Protein AF-A0A1G5QVT4-F1 (afdb_monomer)

Foldseek 3Di:
DDPPPQLCNVQVVLLPLVLVVLLLVLQVWDWPDDDVQFTKTWHDDDPPDDIQIATRGDDPVDPCNSVSSSSRLVSVCVVVVHDSVRSSVSSLQQQWKKKKKFFDFDDPPQDDDPVLVVLLVVLVLLLLLLLLQCLVPLPDLPDDDGDPSSVCQSVPFWDWDDQDPPTRMIMITGGLPDPPPVVPPPPDPPDDDDDDDDPPPPPRRSSLSSVQLSQQLLVLLLLCLPPPDPSHDDLVVSSVSNNALSNLVSLLSSLPDPRTFKMKIAIDDRPVGPDDPPGDRIDIDGSVSSPSSVVVNVVNVVVSFQDFDKWKF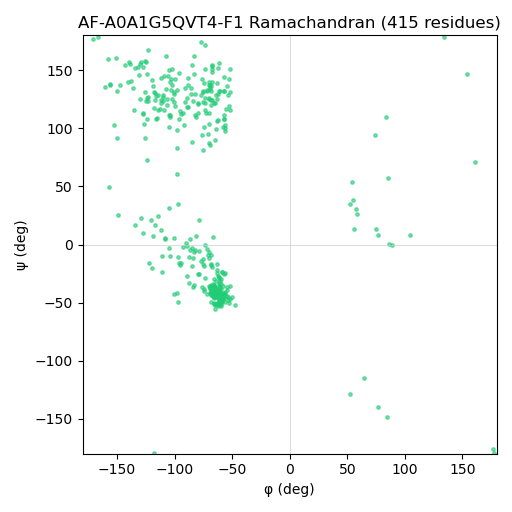AFDDKAFDPDDPPFRQWTWTWGFTDDPNDTFTEIETDGDVLSVLNVVCNVVVHMWIKIARFDCDPPHTYGDDPIGTDCVVVVVVVVVVPDDDDDPPPVVPPPPD

Solvent-accessible surface area (backbone atoms only — not comparable to full-atom values): 23792 Å² total; per-residue (Å²): 133,84,79,75,80,52,72,55,76,82,40,41,82,59,68,25,54,66,47,47,54,51,33,40,51,72,72,55,29,44,77,77,50,76,52,96,54,27,38,36,37,30,47,57,88,49,101,88,49,84,67,51,73,41,56,42,40,70,44,78,85,44,95,56,30,68,63,39,40,43,53,25,53,51,56,51,22,62,74,71,72,37,57,69,72,58,40,52,53,54,41,50,44,41,47,11,37,34,42,37,44,32,60,41,53,92,51,95,83,72,62,75,60,68,69,56,55,51,48,40,53,52,21,52,52,39,30,55,53,36,16,31,44,35,57,76,35,72,87,58,85,86,67,84,84,74,62,66,70,46,56,48,41,59,71,72,35,49,43,78,53,75,67,53,88,91,51,61,32,48,33,36,36,32,39,42,87,52,79,83,63,70,78,73,76,73,77,78,73,88,73,84,89,75,98,66,90,73,77,76,70,78,80,71,34,67,44,54,46,21,53,49,29,37,36,32,10,53,50,29,50,51,31,45,58,37,86,84,50,99,67,56,39,57,68,69,64,20,39,78,38,42,38,42,54,57,33,40,47,19,49,27,62,46,44,65,44,89,65,52,48,34,42,39,40,35,50,48,75,24,80,76,47,85,75,75,81,97,54,63,51,63,45,78,43,44,40,70,51,28,59,49,30,54,59,55,32,54,55,44,47,62,70,69,43,60,55,76,42,76,49,64,22,40,48,76,48,77,45,72,61,86,89,48,99,83,52,94,40,39,30,36,39,30,28,46,25,74,56,94,94,37,82,40,66,33,37,34,68,33,50,50,73,58,34,54,51,47,52,52,24,37,77,69,70,34,74,44,37,37,32,15,25,57,41,75,58,89,94,39,36,30,45,39,87,76,65,46,71,56,54,66,65,58,54,49,52,57,56,64,72,69,69,84,91,90,72,85,66,70,73,75,64,72,79,80,122

Mean predicted aligned error: 17.24 Å

Sequence (417 aa):
MNFETQPSDSFGAVLSPHTLSQFLAVEAWNFLGEQRGGKIWRSPAGEDRRQTTVFLPWDDTFVDFRKRLDEAINGIGEYFHLNMPDLVERVAASHADIFHVRVDQPMLDGTIPLSQATSLLRGIEKMIKAAATTAVSPEHSHRGRLPKSVTDFMSQDVRMGHTKSGSFIVTVVARLDSLDDSHAALGHTQDQVEDHVVYTEEIQPFARQVMTTLSSGLDAARRHVQSEAIDFLDLDAAVEQGVSLPLVQALHEIGSAENLRSLDLSFDWSPAAPEPLAVASRILMDKPELEALSEVSTRLERRIEPAVETIMGQVQSLERAEHSEIDENNGVAVISTEVRGSFRRVHVPLSGSDYDWAIVAHHRKLVFTVSGTLEKVGRNWTLTGDVQPDLSFLQHVMKTDTAPASLVDEVRQREIE

pLDDT: mean 78.05, std 18.1, range [28.39, 97.88]

Nearest PDB structures (foldseek):
  2hql-assembly3_F  TM=5.327E-01  e=5.337E-02  Mycoplasmoides pneumoniae
  8gw5-assembly1_A-2  TM=5.476E-01  e=7.096E-01  Staphylococcus aureus subsp. aureus ED98
  7vum-assembly1_C  TM=4.468E-01  e=4.454E-01  Pseudomonas aeruginosa PAO1
  6bhx-assembly1_B  TM=4.197E-01  e=1.464E+00  Bacillus subtilis subsp. subtilis str. 168
  5j3s-assembly1_A  TM=2.717E-01  e=4.572E+00  Homo sapiens

Radius of gyration: 31.83 Å; Cα contacts (8 Å, |Δi|>4): 639; chains: 1; bounding box: 73×56×118 Å

Structure (mmCIF, N/CA/C/O backbone):
data_AF-A0A1G5QVT4-F1
#
_entry.id   AF-A0A1G5QVT4-F1
#
loop_
_atom_site.group_PDB
_atom_site.id
_atom_site.type_symbol
_atom_site.label_atom_id
_atom_site.label_alt_id
_atom_site.label_comp_id
_atom_site.label_asym_id
_atom_site.label_entity_id
_atom_site.label_seq_id
_atom_site.pdbx_PDB_ins_code
_atom_site.Cartn_x
_atom_site.Cartn_y
_atom_site.Cartn_z
_atom_site.occupancy
_atom_site.B_iso_or_equiv
_atom_site.auth_seq_id
_atom_site.auth_comp_id
_atom_site.auth_asym_id
_atom_site.auth_atom_id
_atom_site.pdbx_PDB_model_num
ATOM 1 N N . MET A 1 1 ? -42.563 11.793 22.275 1.00 33.62 1 MET A N 1
ATOM 2 C CA . MET A 1 1 ? -41.955 10.448 22.304 1.00 33.62 1 MET A CA 1
ATOM 3 C C . MET A 1 1 ? -40.696 10.549 21.473 1.00 33.62 1 MET A C 1
ATOM 5 O O . MET A 1 1 ? -40.804 10.674 20.261 1.00 33.62 1 MET A O 1
ATOM 9 N N . ASN A 1 2 ? -39.540 10.656 22.126 1.00 30.75 2 ASN A N 1
ATOM 10 C CA . ASN A 1 2 ? -38.258 10.647 21.431 1.00 30.75 2 ASN A CA 1
ATOM 11 C C . ASN A 1 2 ? -38.030 9.210 20.966 1.00 30.75 2 ASN A C 1
ATOM 13 O O . ASN A 1 2 ? -37.916 8.318 21.801 1.00 30.75 2 ASN A O 1
ATOM 17 N N . PHE A 1 3 ? -38.044 8.982 19.656 1.00 39.41 3 PHE A N 1
ATOM 18 C CA . PHE A 1 3 ? -37.491 7.760 19.093 1.00 39.41 3 PHE A CA 1
ATOM 19 C C . PHE A 1 3 ? -35.975 7.879 19.244 1.00 39.41 3 PHE A C 1
ATOM 21 O O . PHE A 1 3 ? -35.326 8.550 18.446 1.00 39.41 3 PHE A O 1
ATOM 28 N N . GLU A 1 4 ? -35.421 7.320 20.321 1.00 45.62 4 GLU A N 1
ATOM 29 C CA . GLU A 1 4 ? -34.004 6.965 20.330 1.00 45.62 4 GLU A CA 1
ATOM 30 C C . GLU A 1 4 ? -33.791 6.020 19.147 1.00 45.62 4 GLU A C 1
ATOM 32 O O . GLU A 1 4 ? -34.351 4.926 19.103 1.00 45.62 4 GLU A O 1
ATOM 37 N N . THR A 1 5 ? -33.061 6.489 18.138 1.00 51.22 5 THR A N 1
ATOM 38 C CA . THR A 1 5 ? -32.605 5.662 17.020 1.00 51.22 5 THR A CA 1
ATOM 39 C C . THR A 1 5 ? -31.838 4.478 17.588 1.00 51.22 5 THR A C 1
ATOM 41 O O . THR A 1 5 ? -30.819 4.673 18.257 1.00 51.22 5 THR A O 1
ATOM 44 N N . GLN A 1 6 ? -32.350 3.268 17.365 1.00 62.59 6 GLN A N 1
ATOM 45 C CA . GLN A 1 6 ? -31.743 2.055 17.896 1.00 62.59 6 GLN A CA 1
ATOM 46 C C . GLN A 1 6 ? -30.382 1.787 17.221 1.00 62.59 6 GLN A C 1
A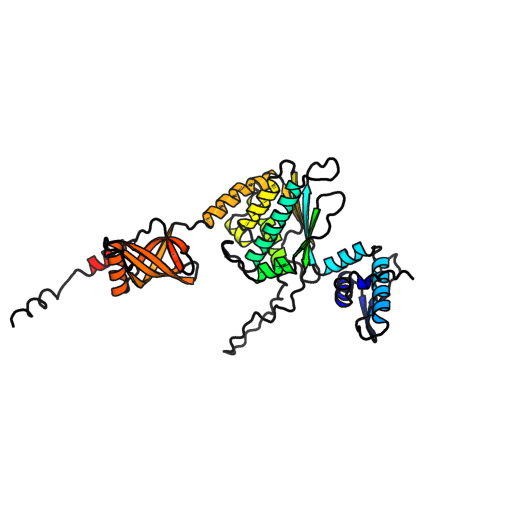TOM 48 O O . GLN A 1 6 ? -30.185 2.174 16.065 1.00 62.59 6 GLN A O 1
ATOM 53 N N . PRO A 1 7 ? -29.425 1.135 17.910 1.00 59.31 7 PRO A N 1
ATOM 54 C CA . PRO A 1 7 ? -28.061 0.966 17.404 1.00 59.31 7 PRO A CA 1
ATOM 55 C C . PRO A 1 7 ? -27.985 0.251 16.046 1.00 59.31 7 PRO A C 1
ATOM 57 O O . PRO A 1 7 ? -27.163 0.618 15.202 1.00 59.31 7 PRO A O 1
ATOM 60 N N . SER A 1 8 ? -28.870 -0.722 15.804 1.00 58.66 8 SER A N 1
ATOM 61 C CA . SER A 1 8 ? -28.951 -1.456 14.534 1.00 58.66 8 SER A CA 1
ATOM 62 C C . SER A 1 8 ? -29.416 -0.623 13.329 1.00 58.66 8 SER A C 1
ATOM 64 O O . SER A 1 8 ? -29.138 -1.008 12.191 1.00 58.66 8 SER A O 1
ATOM 66 N N . ASP A 1 9 ? -30.077 0.521 13.534 1.00 63.09 9 ASP A N 1
ATOM 67 C CA . ASP A 1 9 ? -30.520 1.395 12.438 1.00 63.09 9 ASP A CA 1
ATOM 68 C C . ASP A 1 9 ? -29.403 2.328 11.953 1.00 63.09 9 ASP A C 1
ATOM 70 O O . ASP A 1 9 ? -29.285 2.577 10.754 1.00 63.09 9 ASP A O 1
ATOM 74 N N . SER A 1 10 ? -28.536 2.790 12.856 1.00 64.88 10 SER A N 1
ATOM 75 C CA . SER A 1 10 ? -27.439 3.709 12.517 1.00 64.88 10 SER A CA 1
ATOM 76 C C . SER A 1 10 ? -26.223 3.009 11.890 1.00 64.88 10 SER A C 1
ATOM 78 O O . SER A 1 10 ? -25.482 3.637 11.138 1.00 64.88 10 SER A O 1
ATOM 80 N N . PHE A 1 11 ? -26.016 1.715 12.174 1.00 72.25 11 PHE A N 1
ATOM 81 C CA . PHE A 1 11 ? -24.823 0.954 11.757 1.00 72.25 11 PHE A CA 1
ATOM 82 C C . PHE A 1 11 ? -25.145 -0.381 11.065 1.00 72.25 11 PHE A C 1
ATOM 84 O O . PHE A 1 11 ? -24.309 -1.286 11.036 1.00 72.25 11 PHE A O 1
ATOM 91 N N . GLY A 1 12 ? -26.349 -0.519 10.501 1.00 66.94 12 GLY A N 1
ATOM 92 C CA . GLY A 1 12 ? -26.909 -1.804 10.059 1.00 66.94 12 GLY A CA 1
ATOM 93 C C . GLY A 1 12 ? -26.077 -2.608 9.050 1.00 66.94 12 GLY A C 1
ATOM 94 O O . GLY A 1 12 ? -26.202 -3.827 9.015 1.00 66.94 12 GLY A O 1
ATOM 95 N N . ALA A 1 13 ? -25.206 -1.960 8.269 1.00 67.88 13 ALA A N 1
ATOM 96 C CA . ALA A 1 13 ? -24.290 -2.655 7.361 1.00 67.88 13 ALA A CA 1
ATOM 97 C C . ALA A 1 13 ? -23.115 -3.331 8.095 1.00 67.88 13 ALA A C 1
ATOM 99 O O . ALA A 1 13 ? -22.730 -4.436 7.734 1.00 67.88 13 ALA A O 1
ATOM 100 N N . VAL A 1 14 ? -22.561 -2.692 9.135 1.00 72.88 14 VAL A N 1
ATOM 101 C CA . VAL A 1 14 ? -21.402 -3.210 9.889 1.00 72.88 14 VAL A CA 1
ATOM 102 C C . VAL A 1 14 ? -21.839 -4.198 10.969 1.00 72.88 14 VAL A C 1
ATOM 104 O O . VAL A 1 14 ? -21.170 -5.192 11.217 1.00 72.88 14 VAL A O 1
ATOM 107 N N . LEU A 1 15 ? -22.984 -3.948 11.603 1.00 85.31 15 LEU A N 1
ATOM 108 C CA . LEU A 1 15 ? -23.538 -4.803 12.657 1.00 85.31 15 LEU A CA 1
ATOM 109 C C . LEU A 1 15 ? -24.598 -5.765 12.113 1.00 85.31 15 LEU A C 1
ATOM 111 O O . LEU A 1 15 ? -25.597 -6.049 12.777 1.00 85.31 15 LEU A O 1
ATOM 115 N N . SER A 1 16 ? -24.414 -6.238 10.881 1.00 84.19 16 SER A N 1
ATOM 116 C CA . SER A 1 16 ? -25.315 -7.229 10.304 1.00 84.19 16 SER A CA 1
ATOM 117 C C . SER A 1 16 ? -25.179 -8.571 11.046 1.00 84.19 16 SER A C 1
ATOM 119 O O . SER A 1 16 ? -24.105 -8.874 11.580 1.00 84.19 16 SER A O 1
ATOM 121 N N . PRO A 1 17 ? -26.222 -9.423 11.062 1.00 83.81 17 PRO A N 1
ATOM 122 C CA . PRO A 1 17 ? -26.107 -10.778 11.598 1.00 83.81 17 PRO A CA 1
ATOM 123 C C . PRO A 1 17 ? -24.941 -11.576 11.017 1.00 83.81 17 PRO A C 1
ATOM 125 O O . PRO A 1 17 ? -24.304 -12.352 11.724 1.00 83.81 17 PRO A O 1
ATOM 128 N N . HIS A 1 18 ? -24.645 -11.378 9.733 1.00 73.00 18 HIS A N 1
ATOM 129 C CA . HIS A 1 18 ? -23.545 -12.059 9.069 1.00 73.00 18 HIS A CA 1
ATOM 130 C C . HIS A 1 18 ? -22.198 -11.638 9.663 1.00 73.00 18 HIS A C 1
ATOM 132 O O . HIS A 1 18 ? -21.477 -12.477 10.207 1.00 73.00 18 HIS A O 1
ATOM 138 N N . THR A 1 19 ? -21.932 -10.331 9.676 1.00 77.62 19 THR A N 1
ATOM 139 C CA . THR A 1 19 ? -20.682 -9.747 10.179 1.00 77.62 19 THR A CA 1
ATOM 140 C C . THR A 1 19 ? -20.470 -10.048 11.663 1.00 77.62 19 THR A C 1
ATOM 142 O O . THR A 1 19 ? -19.370 -10.404 12.078 1.00 77.62 19 THR A O 1
ATOM 145 N N . LEU A 1 20 ? -21.532 -9.981 12.474 1.00 86.31 20 LEU A N 1
ATOM 146 C CA . LEU A 1 20 ? -21.472 -10.333 13.895 1.00 86.31 20 LEU A CA 1
ATOM 147 C C . LEU A 1 20 ? -21.194 -11.825 14.109 1.00 86.31 20 LEU A C 1
ATOM 149 O O . LEU A 1 20 ? -20.414 -12.179 14.987 1.00 86.31 20 LEU A O 1
ATOM 153 N N . SER A 1 21 ? -21.794 -12.712 13.310 1.00 74.00 21 SER A N 1
ATOM 154 C CA . SER A 1 21 ? -21.550 -14.156 13.412 1.00 74.00 21 SER A CA 1
ATOM 155 C C . SER A 1 21 ? -20.091 -14.495 13.133 1.00 74.00 21 SER A C 1
ATOM 157 O O . SER A 1 21 ? -19.522 -15.347 13.811 1.00 74.00 21 SER A O 1
ATOM 159 N N . GLN A 1 22 ? -19.499 -13.853 12.132 1.00 68.31 22 GLN A N 1
ATOM 160 C CA . GLN A 1 22 ? -18.099 -14.061 11.801 1.00 68.31 22 GLN A CA 1
ATOM 161 C C . GLN A 1 22 ? -17.180 -13.428 12.858 1.00 68.31 22 GLN A C 1
ATOM 163 O O . GLN A 1 22 ? -16.253 -14.086 13.319 1.00 68.31 22 GLN A O 1
ATOM 168 N N . PHE A 1 23 ? -17.487 -12.214 13.332 1.00 81.62 23 PHE A N 1
ATOM 169 C CA . PHE A 1 23 ? -16.767 -11.568 14.436 1.00 81.62 23 PHE A CA 1
ATOM 170 C C . PHE A 1 23 ? -16.706 -12.457 15.689 1.00 81.62 23 PHE A C 1
ATOM 172 O O . PHE A 1 23 ? -15.649 -12.621 16.295 1.00 81.62 23 PHE A O 1
ATOM 179 N N . LEU A 1 24 ? -17.824 -13.082 16.066 1.00 79.56 24 LEU A N 1
ATOM 180 C CA . LEU A 1 24 ? -17.870 -13.990 17.214 1.00 79.56 24 LEU A CA 1
ATOM 181 C C . LEU A 1 24 ? -17.023 -15.250 17.000 1.00 79.56 24 LEU A C 1
ATOM 183 O O . LEU A 1 24 ? -16.352 -15.691 17.934 1.00 79.56 24 LEU A O 1
ATOM 187 N N . ALA A 1 25 ? -17.020 -15.807 15.787 1.00 65.62 25 ALA A N 1
ATOM 188 C CA . ALA A 1 25 ? -16.159 -16.937 15.447 1.00 65.62 25 ALA A CA 1
ATOM 189 C C . ALA A 1 25 ? -14.670 -16.577 15.592 1.00 65.62 25 ALA A C 1
ATOM 191 O O . ALA A 1 25 ? -13.903 -17.350 16.164 1.00 65.62 25 ALA A O 1
ATOM 192 N N . VAL A 1 26 ? -14.291 -15.380 15.134 1.00 65.88 26 VAL A N 1
ATOM 193 C CA . VAL A 1 26 ? -12.938 -14.819 15.259 1.00 65.88 26 VAL A CA 1
ATOM 194 C C . VAL A 1 26 ? -12.516 -14.655 16.720 1.00 65.88 26 VAL A C 1
ATOM 196 O O . VAL A 1 26 ? -11.416 -15.046 17.098 1.00 65.88 26 VAL A O 1
ATOM 199 N N . GLU A 1 27 ? -13.402 -14.145 17.572 1.00 77.50 27 GLU A N 1
ATOM 200 C CA . GLU A 1 27 ? -13.144 -13.948 19.006 1.00 77.50 27 GLU A CA 1
ATOM 201 C C . GLU A 1 27 ? -13.278 -15.249 19.832 1.00 77.50 27 GLU A C 1
ATOM 203 O O . GLU A 1 27 ? -13.493 -15.218 21.049 1.00 77.50 27 GLU A O 1
ATOM 208 N N . ALA A 1 28 ? -13.175 -16.408 19.172 1.00 67.62 28 ALA A N 1
ATOM 209 C CA . ALA A 1 28 ? -13.227 -17.747 19.754 1.00 67.62 28 ALA A CA 1
ATOM 210 C C . ALA A 1 28 ? -14.517 -18.067 20.535 1.00 67.62 28 ALA A C 1
ATOM 212 O O . ALA A 1 28 ? -14.520 -18.918 21.432 1.00 67.62 28 ALA A O 1
ATOM 213 N N . TRP A 1 29 ? -15.642 -17.421 20.212 1.00 81.12 29 TRP A N 1
ATOM 214 C CA . TRP A 1 29 ? -16.928 -17.832 20.770 1.00 81.12 29 TRP A CA 1
ATOM 215 C C . TRP A 1 29 ? -17.340 -19.188 20.195 1.00 81.12 29 TRP A C 1
ATOM 217 O O . TRP A 1 29 ? -17.249 -19.452 18.999 1.00 81.12 29 TRP A O 1
ATOM 227 N N . ASN A 1 30 ? -17.848 -20.055 21.064 1.00 73.50 30 ASN A N 1
ATOM 228 C CA . ASN A 1 30 ? -18.322 -21.378 20.699 1.00 73.50 30 ASN A CA 1
ATOM 229 C C . ASN A 1 30 ? -19.716 -21.288 20.084 1.00 73.50 30 ASN A C 1
ATOM 231 O O . ASN A 1 30 ? -20.672 -20.855 20.735 1.00 73.50 30 ASN A O 1
ATOM 235 N N . PHE A 1 31 ? -19.847 -21.768 18.855 1.00 65.25 31 PHE A N 1
ATOM 236 C CA . PHE A 1 31 ? -21.141 -21.974 18.228 1.00 65.25 31 PHE A CA 1
ATOM 237 C C . PHE A 1 31 ? -21.834 -23.200 18.840 1.00 65.25 31 PHE A C 1
ATOM 239 O O . PHE A 1 31 ? -21.292 -24.304 18.821 1.00 65.25 31 PHE A O 1
ATOM 246 N N . LEU A 1 32 ? -23.030 -23.011 19.402 1.00 70.00 32 LEU A N 1
ATOM 247 C CA . LEU A 1 32 ? -23.782 -24.088 20.061 1.00 70.00 32 LEU A CA 1
ATOM 248 C C . LEU A 1 32 ? -24.825 -24.747 19.156 1.00 70.00 32 LEU A C 1
ATOM 250 O O . LEU A 1 32 ? -25.332 -25.815 19.497 1.00 70.00 32 LEU A O 1
ATOM 254 N N . GLY A 1 33 ? -25.167 -24.110 18.035 1.00 62.38 33 GLY A N 1
ATOM 255 C CA . GLY A 1 33 ? -26.154 -24.602 17.082 1.00 62.38 33 GLY A CA 1
ATOM 256 C C . GLY A 1 33 ? -27.151 -23.538 16.630 1.00 62.38 33 GLY A C 1
ATOM 257 O O . GLY A 1 33 ? -27.131 -22.382 17.065 1.00 62.38 33 GLY A O 1
ATOM 258 N N . GLU A 1 34 ? -28.042 -23.961 15.739 1.00 74.69 34 GLU A N 1
ATOM 259 C CA . GLU A 1 34 ? -29.116 -23.137 15.186 1.00 74.69 34 GLU A CA 1
ATOM 260 C C . GLU A 1 34 ? -30.439 -23.421 15.903 1.00 74.69 34 GLU A C 1
ATOM 262 O O . GLU A 1 34 ? -30.757 -24.561 16.251 1.00 74.69 34 GLU A O 1
ATOM 267 N N . GLN A 1 35 ? -31.233 -22.375 16.110 1.00 77.56 35 GLN A N 1
ATOM 268 C CA . GLN A 1 35 ? -32.638 -22.476 16.494 1.00 77.56 35 GLN A CA 1
ATOM 269 C C . GLN A 1 35 ? -33.493 -21.732 15.468 1.00 77.56 35 GLN A C 1
ATOM 271 O O . GLN A 1 35 ? -32.984 -20.984 14.635 1.00 77.56 35 GLN A O 1
ATOM 276 N N . ARG A 1 36 ? -34.815 -21.932 15.503 1.00 77.69 36 ARG A N 1
ATOM 277 C CA . ARG A 1 36 ? -35.719 -21.203 14.603 1.00 77.69 36 ARG A CA 1
ATOM 278 C C . ARG A 1 36 ? -35.472 -19.695 14.711 1.00 77.69 36 ARG A C 1
ATOM 280 O O . ARG A 1 36 ? -35.654 -19.125 15.782 1.00 77.69 36 ARG A O 1
ATOM 287 N N . GLY A 1 37 ? -35.084 -19.088 13.590 1.00 78.44 37 GLY A N 1
ATOM 288 C CA . GLY A 1 37 ? -34.864 -17.649 13.461 1.00 78.44 37 GLY A CA 1
ATOM 289 C C . GLY A 1 37 ? -33.452 -17.154 13.799 1.00 78.44 37 GLY A C 1
ATOM 290 O O . GLY A 1 37 ? -33.218 -15.955 13.670 1.00 78.44 37 GLY A O 1
ATOM 291 N N . GLY A 1 38 ? -32.495 -18.006 14.201 1.00 86.00 38 GLY A N 1
ATOM 292 C CA . GLY A 1 38 ? -31.140 -17.527 14.507 1.00 86.00 38 GLY A CA 1
ATOM 293 C C . GLY A 1 38 ? -30.137 -18.554 15.041 1.00 86.00 38 GLY A C 1
ATOM 294 O O . GLY A 1 38 ? -30.402 -19.751 15.147 1.00 86.00 38 GLY A O 1
ATOM 295 N N . LYS A 1 39 ? -28.951 -18.054 15.388 1.00 81.44 39 LYS A N 1
ATOM 296 C CA . LYS A 1 39 ? -27.772 -18.817 15.827 1.00 81.44 39 LYS A CA 1
ATOM 297 C C . LYS A 1 39 ? -27.464 -18.552 17.298 1.00 81.44 39 LYS A C 1
ATOM 299 O O . LYS A 1 39 ? -27.594 -17.418 17.754 1.00 81.44 39 LYS A O 1
ATOM 304 N N . ILE A 1 40 ? -27.019 -19.570 18.036 1.00 87.19 40 ILE A N 1
ATOM 305 C CA . ILE A 1 40 ? -26.626 -19.426 19.446 1.00 87.19 40 ILE A CA 1
ATOM 306 C C . ILE A 1 40 ? -25.106 -19.501 19.578 1.00 87.19 40 ILE A C 1
ATOM 308 O O . ILE A 1 40 ? -24.484 -20.493 19.194 1.00 87.19 40 ILE A O 1
ATOM 312 N N . TRP A 1 41 ? -24.532 -18.474 20.197 1.00 84.62 41 TRP A N 1
ATOM 313 C CA . TRP A 1 41 ? -23.102 -18.339 20.455 1.00 84.62 41 TRP A CA 1
ATOM 314 C C . TRP A 1 41 ? -22.833 -18.240 21.952 1.00 84.62 41 TRP A C 1
ATOM 316 O O . TRP A 1 41 ? -23.583 -17.591 22.681 1.00 84.62 41 TRP A O 1
ATOM 326 N N . ARG A 1 42 ? -21.753 -18.863 22.423 1.00 87.25 42 ARG A N 1
ATOM 327 C CA . ARG A 1 42 ? -21.320 -18.815 23.823 1.00 87.25 42 ARG A CA 1
ATOM 328 C C . ARG A 1 42 ? -19.877 -18.356 23.925 1.00 87.25 42 ARG A C 1
ATOM 330 O O . ARG A 1 42 ? -19.006 -18.915 23.267 1.00 87.25 42 ARG A O 1
ATOM 337 N N . SER A 1 43 ? -19.617 -17.394 24.798 1.00 85.88 43 SER A N 1
ATOM 338 C CA . SER A 1 43 ? -18.269 -16.888 25.034 1.00 85.88 43 SER A CA 1
ATOM 339 C C . SER A 1 43 ? -17.316 -17.984 25.554 1.00 85.88 43 SER A C 1
ATOM 341 O O . SER A 1 43 ? -17.772 -18.955 26.176 1.00 85.88 43 SER A O 1
ATOM 343 N N . PRO A 1 44 ? -15.992 -17.838 25.359 1.00 77.81 44 PRO A N 1
ATOM 344 C CA . PRO A 1 44 ? -14.992 -18.707 25.979 1.00 77.81 44 PRO A CA 1
ATOM 345 C C . PRO A 1 44 ? -15.165 -18.830 27.502 1.00 77.81 44 PRO A C 1
ATOM 347 O O . PRO A 1 44 ? -15.656 -17.913 28.167 1.00 77.81 44 PRO A O 1
ATOM 350 N N . ALA A 1 45 ? -14.749 -19.966 28.068 1.00 71.88 45 ALA A N 1
ATOM 351 C CA . ALA A 1 45 ? -14.607 -20.106 29.515 1.00 71.88 45 ALA A CA 1
ATOM 352 C C . ALA A 1 45 ? -13.360 -19.331 29.972 1.00 71.88 45 ALA A C 1
ATOM 354 O O . ALA A 1 45 ? -12.253 -19.680 29.575 1.00 71.88 45 ALA A O 1
ATOM 355 N N . GLY A 1 46 ? -13.535 -18.288 30.784 1.00 61.56 46 GLY A N 1
ATOM 356 C CA . GLY A 1 46 ? -12.435 -17.630 31.495 1.00 61.56 46 GLY A CA 1
ATOM 357 C C . GLY A 1 46 ? -12.446 -18.025 32.970 1.00 61.56 46 GLY A C 1
ATOM 358 O O . GLY A 1 46 ? -13.523 -18.266 33.513 1.00 61.56 46 GLY A O 1
ATOM 359 N N . GLU A 1 47 ? -11.278 -18.060 33.620 1.00 52.06 47 GLU A N 1
ATOM 360 C CA . GLU A 1 47 ? -11.150 -18.450 35.039 1.00 52.06 47 GLU A CA 1
ATOM 361 C C . GLU A 1 47 ? -12.002 -17.582 35.990 1.00 52.06 47 GLU A C 1
ATOM 363 O O . GLU A 1 47 ? -12.450 -18.088 37.014 1.00 52.06 47 GLU A O 1
ATOM 368 N N . ASP A 1 48 ? -12.327 -16.338 35.605 1.00 55.56 48 ASP A N 1
ATOM 369 C CA . ASP A 1 48 ? -13.072 -15.367 36.431 1.00 55.56 48 ASP A CA 1
ATOM 370 C C . ASP A 1 48 ? -14.313 -14.734 35.754 1.00 55.56 48 ASP A C 1
ATOM 372 O O . ASP A 1 48 ? -14.911 -13.794 36.284 1.00 55.56 48 ASP A O 1
ATOM 376 N N . ARG A 1 49 ? -14.755 -15.222 34.583 1.00 61.81 49 ARG A N 1
ATOM 377 C CA . ARG A 1 49 ? -15.929 -14.662 33.874 1.00 61.81 49 ARG A CA 1
ATOM 378 C C . ARG A 1 49 ? -17.053 -15.681 33.720 1.00 61.81 49 ARG A C 1
ATOM 380 O O . ARG A 1 49 ? -16.848 -16.791 33.235 1.00 61.81 49 ARG A O 1
ATOM 387 N N . ARG A 1 50 ? -18.282 -15.273 34.072 1.00 69.31 50 ARG A N 1
ATOM 388 C CA . ARG A 1 50 ? -19.493 -16.029 33.711 1.00 69.31 50 ARG A CA 1
ATOM 389 C C . ARG A 1 50 ? -19.584 -16.107 32.188 1.00 69.31 50 ARG A C 1
ATOM 391 O O . ARG A 1 50 ? -19.451 -15.090 31.518 1.00 69.31 50 ARG A O 1
ATOM 398 N N . GLN A 1 51 ? -19.827 -17.305 31.662 1.00 79.25 51 GLN A N 1
ATOM 399 C CA . GLN A 1 51 ? -20.021 -17.503 30.228 1.00 79.25 51 GLN A CA 1
ATOM 400 C C . GLN A 1 51 ? -21.286 -16.774 29.767 1.00 79.25 51 GLN A C 1
ATOM 402 O O . GLN A 1 51 ? -22.385 -17.060 30.249 1.00 79.25 51 GLN A O 1
ATOM 407 N N . THR A 1 52 ? -21.129 -15.857 28.819 1.00 85.19 52 THR A N 1
ATOM 408 C CA . THR A 1 52 ? -22.238 -15.140 28.191 1.00 85.19 52 THR A CA 1
ATOM 409 C C . THR A 1 52 ? -22.727 -15.952 26.999 1.00 85.19 52 THR A C 1
ATOM 411 O O . THR A 1 52 ? -21.933 -16.504 26.240 1.00 85.19 52 THR A O 1
ATOM 414 N N . THR A 1 53 ? -24.045 -16.063 26.840 1.00 89.69 53 THR A N 1
ATOM 415 C CA . THR A 1 53 ? -24.661 -16.682 25.659 1.00 89.69 53 THR A CA 1
ATOM 416 C C . THR A 1 53 ? -25.478 -15.627 24.932 1.00 89.69 53 THR A C 1
ATOM 418 O O . THR A 1 53 ? -26.283 -14.942 25.559 1.00 89.69 53 THR A O 1
ATOM 421 N N . VAL A 1 54 ? -25.272 -15.506 23.624 1.00 92.94 54 VAL A N 1
ATOM 422 C CA . VAL A 1 54 ? -25.957 -14.548 22.754 1.00 92.94 54 VAL A CA 1
ATOM 423 C C . VAL A 1 54 ? -26.734 -15.313 21.685 1.00 92.94 54 VAL A C 1
ATOM 425 O O . VAL A 1 54 ? -26.231 -16.277 21.104 1.00 92.94 54 VAL A O 1
ATOM 428 N N . PHE A 1 55 ? -27.970 -14.881 21.433 1.00 93.12 55 PHE A N 1
ATOM 429 C CA . PHE A 1 55 ? -28.775 -15.327 20.300 1.00 93.12 55 PHE A CA 1
ATOM 430 C C . PHE A 1 55 ? -28.687 -14.278 19.196 1.00 93.12 55 PHE A C 1
ATOM 432 O O . PHE A 1 55 ? -29.079 -13.135 19.408 1.00 93.12 55 PHE A O 1
ATOM 439 N N . LEU A 1 56 ? -28.181 -14.667 18.032 1.00 91.94 56 LEU A N 1
ATOM 440 C CA . LEU A 1 56 ? -28.017 -13.789 16.883 1.00 91.94 56 LEU A CA 1
ATOM 441 C C . LEU A 1 56 ? -29.104 -14.109 15.844 1.00 91.94 56 LEU A C 1
ATOM 443 O O . LEU A 1 56 ? -29.070 -15.205 15.271 1.00 91.94 56 LEU A O 1
ATOM 447 N N . PRO A 1 57 ? -30.081 -13.214 15.609 1.00 91.81 57 PRO A N 1
ATOM 448 C CA . PRO A 1 57 ? -31.163 -13.483 14.667 1.00 91.81 57 PRO A CA 1
ATOM 449 C C . PRO A 1 57 ? -30.631 -13.487 13.231 1.00 91.81 57 PRO A C 1
ATOM 451 O O . PRO A 1 57 ? -29.806 -12.650 12.885 1.00 91.81 57 PRO A O 1
ATOM 454 N N . TRP A 1 58 ? -31.101 -14.411 12.395 1.00 81.88 58 TRP A N 1
ATOM 455 C CA . TRP A 1 58 ? -30.640 -14.554 11.004 1.00 81.88 58 TRP A CA 1
ATOM 456 C C . TRP A 1 58 ? -31.753 -14.365 9.966 1.00 81.88 58 TRP A C 1
ATOM 458 O O . TRP A 1 58 ? -31.468 -14.081 8.810 1.00 81.88 58 TRP A O 1
ATOM 468 N N . ASP A 1 59 ? -33.012 -14.519 10.374 1.00 82.81 59 ASP A N 1
ATOM 469 C CA . ASP A 1 59 ? -34.178 -14.369 9.503 1.00 82.81 59 ASP A CA 1
ATOM 470 C C . ASP A 1 59 ? -34.858 -13.021 9.786 1.00 82.81 59 ASP A C 1
ATOM 472 O O . ASP A 1 59 ? -35.431 -12.812 10.860 1.00 82.81 59 ASP A O 1
ATOM 476 N N . ASP A 1 60 ? -34.751 -12.096 8.833 1.00 84.12 60 ASP A N 1
ATOM 477 C CA . ASP A 1 60 ? -35.274 -10.731 8.927 1.00 84.12 60 ASP A CA 1
ATOM 478 C C . ASP A 1 60 ? -36.788 -10.629 8.680 1.00 84.12 60 ASP A C 1
ATOM 480 O O . ASP A 1 60 ? -37.379 -9.571 8.905 1.00 84.12 60 ASP A O 1
ATOM 484 N N . THR A 1 61 ? -37.446 -11.733 8.308 1.00 86.88 61 THR A N 1
ATOM 485 C CA . THR A 1 61 ? -38.906 -11.789 8.138 1.00 86.88 61 THR A CA 1
ATOM 486 C C . THR A 1 61 ? -39.656 -11.819 9.471 1.00 86.88 61 THR A C 1
ATOM 488 O O . THR A 1 61 ? -40.860 -11.543 9.524 1.00 86.88 61 THR A O 1
ATOM 491 N N . PHE A 1 62 ? -38.963 -12.130 10.571 1.00 86.38 62 PHE A N 1
ATOM 492 C CA . PHE A 1 62 ? -39.545 -12.139 11.906 1.00 86.38 62 PHE A CA 1
ATOM 493 C C . PHE A 1 62 ? -39.827 -10.719 12.404 1.00 86.38 62 PHE A C 1
ATOM 495 O O . PHE A 1 62 ? -38.964 -9.844 12.410 1.00 86.38 62 PHE A O 1
ATOM 502 N N . VAL A 1 63 ? -41.037 -10.514 12.929 1.00 90.19 63 VAL A N 1
ATOM 503 C CA . VAL A 1 63 ? -41.487 -9.214 13.460 1.00 90.19 63 VAL A CA 1
ATOM 504 C C . VAL A 1 63 ? -40.617 -8.678 14.603 1.00 90.19 63 VAL A C 1
ATOM 506 O O . VAL A 1 63 ? -40.606 -7.473 14.841 1.00 90.19 63 VAL A O 1
ATOM 509 N N . ASP A 1 64 ? -39.903 -9.546 15.325 1.00 89.00 64 ASP A N 1
ATOM 510 C CA . ASP A 1 64 ? -39.013 -9.182 16.429 1.00 89.00 64 ASP A CA 1
ATOM 511 C C . ASP A 1 64 ? -37.525 -9.148 16.044 1.00 89.00 64 ASP A C 1
ATOM 513 O O . ASP A 1 64 ? -36.696 -8.881 16.914 1.00 89.00 64 ASP A O 1
ATOM 517 N N . PHE A 1 65 ? -37.176 -9.337 14.763 1.00 89.88 65 PHE A N 1
ATOM 518 C CA . PHE A 1 65 ? -35.791 -9.386 14.275 1.00 89.88 65 PHE A CA 1
ATOM 519 C C . PHE A 1 65 ? -34.925 -8.238 14.811 1.00 89.88 65 PHE A C 1
ATOM 521 O O . PHE A 1 65 ? -33.876 -8.476 15.409 1.00 89.88 65 PHE A O 1
ATOM 528 N N . ARG A 1 66 ? -35.389 -6.988 14.665 1.00 88.00 66 ARG A N 1
ATOM 529 C CA . ARG A 1 66 ? -34.638 -5.799 15.106 1.00 88.00 66 ARG A CA 1
ATOM 530 C C . ARG A 1 66 ? -34.350 -5.801 16.598 1.00 88.00 66 ARG A C 1
ATOM 532 O O . ARG A 1 66 ? -33.207 -5.626 17.007 1.00 88.00 66 ARG A O 1
ATOM 539 N N . LYS A 1 67 ? -35.373 -6.092 17.398 1.00 90.12 67 LYS A N 1
ATOM 540 C CA . LYS A 1 67 ? -35.239 -6.174 18.851 1.00 90.12 67 LYS A CA 1
ATOM 541 C C . LYS A 1 67 ? -34.213 -7.239 19.251 1.00 90.12 67 LYS A C 1
ATOM 543 O O . LYS A 1 67 ? -33.383 -6.984 20.116 1.00 90.12 67 LYS A O 1
ATOM 548 N N . ARG A 1 68 ? -34.246 -8.412 18.611 1.00 91.50 68 ARG A N 1
ATOM 549 C CA . ARG A 1 68 ? -33.285 -9.498 18.866 1.00 91.50 68 ARG A CA 1
ATOM 550 C C . ARG A 1 68 ? -31.866 -9.133 18.446 1.00 91.50 68 ARG A C 1
ATOM 552 O O . ARG A 1 68 ? -30.920 -9.519 19.126 1.00 91.50 68 ARG A O 1
ATOM 559 N N . LEU A 1 69 ? -31.713 -8.384 17.357 1.00 92.56 69 LEU A N 1
ATOM 560 C CA . LEU A 1 69 ? -30.408 -7.944 16.881 1.00 92.56 69 LEU A CA 1
ATOM 561 C C . LEU A 1 69 ? -29.786 -6.932 17.850 1.00 92.56 69 LEU A C 1
ATOM 563 O O . LEU A 1 69 ? -28.619 -7.074 18.199 1.00 92.56 69 LEU A O 1
ATOM 567 N N . ASP A 1 70 ? -30.566 -5.974 18.352 1.00 91.94 70 ASP A N 1
ATOM 568 C CA . ASP A 1 70 ? -30.086 -5.030 19.368 1.00 91.94 70 ASP A CA 1
ATOM 569 C C . ASP A 1 70 ? -29.749 -5.731 20.694 1.00 91.94 70 ASP A C 1
ATOM 571 O O . ASP A 1 70 ? -28.739 -5.410 21.318 1.00 91.94 70 ASP A O 1
ATOM 575 N N . GLU A 1 71 ? -30.555 -6.710 21.128 1.00 92.62 71 GLU A N 1
ATOM 576 C CA . GLU A 1 71 ? -30.243 -7.556 22.293 1.00 92.62 71 GLU A CA 1
ATOM 577 C C . GLU A 1 71 ? -28.886 -8.263 22.112 1.00 92.62 71 GLU A C 1
ATOM 579 O O . GLU A 1 71 ? -28.073 -8.286 23.039 1.00 92.62 71 GLU A O 1
ATOM 584 N N . ALA A 1 72 ? -28.610 -8.779 20.909 1.00 93.06 72 ALA A N 1
ATOM 585 C CA . ALA A 1 72 ? -27.335 -9.408 20.584 1.00 93.06 72 ALA A CA 1
ATOM 586 C C . ALA A 1 72 ? -26.170 -8.410 20.600 1.00 93.06 72 ALA A C 1
ATOM 588 O O . ALA A 1 72 ? -25.169 -8.661 21.268 1.00 93.06 72 ALA A O 1
ATOM 589 N N . ILE A 1 73 ? -26.305 -7.269 19.917 1.00 93.69 73 ILE A N 1
ATOM 590 C CA . ILE A 1 73 ? -25.277 -6.218 19.856 1.00 93.69 73 ILE A CA 1
ATOM 591 C C . ILE A 1 73 ? -24.917 -5.734 21.264 1.00 93.69 73 ILE A C 1
ATOM 593 O O . ILE A 1 73 ? -23.736 -5.658 21.604 1.00 93.69 73 ILE A O 1
ATOM 597 N N . ASN A 1 74 ? -25.921 -5.471 22.104 1.00 92.50 74 ASN A N 1
ATOM 598 C CA . ASN A 1 74 ? -25.701 -5.044 23.484 1.00 92.50 74 ASN A CA 1
ATOM 599 C C . ASN A 1 74 ? -25.007 -6.134 24.310 1.00 92.50 74 ASN A C 1
ATOM 601 O O . ASN A 1 74 ? -24.024 -5.843 24.984 1.00 92.50 74 ASN A O 1
ATOM 605 N N . GLY A 1 75 ? -25.447 -7.394 24.213 1.00 92.00 75 GLY A N 1
ATOM 606 C CA . GLY A 1 75 ? -24.812 -8.504 24.932 1.00 92.00 75 GLY A CA 1
ATOM 607 C C . GLY A 1 75 ? -23.349 -8.733 24.529 1.00 92.00 75 GLY A C 1
ATOM 608 O O . GLY A 1 75 ? -22.512 -9.062 25.373 1.00 92.00 75 GLY A O 1
ATOM 609 N N . ILE A 1 76 ? -23.019 -8.515 23.253 1.00 92.06 76 ILE A N 1
ATOM 610 C CA . ILE A 1 76 ? -21.641 -8.555 22.748 1.00 92.06 76 ILE A CA 1
ATOM 611 C C . ILE A 1 76 ? -20.841 -7.368 23.304 1.00 92.06 76 ILE A C 1
ATOM 613 O O . ILE A 1 76 ? -19.761 -7.568 23.860 1.00 92.06 76 ILE A O 1
ATOM 617 N N . GLY A 1 77 ? -21.375 -6.146 23.215 1.00 91.56 77 GLY A N 1
ATOM 618 C CA . GLY A 1 77 ? -20.730 -4.937 23.740 1.00 91.56 77 GLY A CA 1
ATOM 619 C C . GLY A 1 77 ? -20.441 -5.019 25.240 1.00 91.56 77 GLY A C 1
ATOM 620 O O . GLY A 1 77 ? -19.331 -4.710 25.672 1.00 91.56 77 GLY A O 1
ATOM 621 N N . GLU A 1 78 ? -21.390 -5.528 26.029 1.00 90.81 78 GLU A N 1
ATOM 622 C CA . GLU A 1 78 ? -21.223 -5.757 27.467 1.00 90.81 78 GLU A CA 1
ATOM 623 C C . GLU A 1 78 ? -20.098 -6.751 27.774 1.00 90.81 78 GLU A C 1
ATOM 625 O O . GLU A 1 78 ? -19.286 -6.495 28.667 1.00 90.81 78 GLU A O 1
ATOM 630 N N . TYR A 1 79 ? -20.010 -7.857 27.025 1.00 90.75 79 TYR A N 1
ATOM 631 C CA . TYR A 1 79 ? -18.956 -8.859 27.213 1.00 90.75 79 TYR A CA 1
ATOM 632 C C . TYR A 1 79 ? -17.555 -8.289 26.948 1.00 90.75 79 TYR A C 1
ATOM 634 O O . TYR A 1 79 ? -16.610 -8.580 27.688 1.00 90.75 79 TYR A O 1
ATOM 642 N N . PHE A 1 80 ? -17.418 -7.463 25.908 1.00 87.38 80 PHE A N 1
ATOM 643 C CA . PHE A 1 80 ? -16.146 -6.830 25.554 1.00 87.38 80 PHE A CA 1
ATOM 644 C C . PHE A 1 80 ? -15.882 -5.511 26.299 1.00 87.38 80 PHE A C 1
ATOM 646 O O . PHE A 1 80 ? -14.789 -4.964 26.170 1.00 87.38 80 PHE A O 1
ATOM 653 N N . HIS A 1 81 ? -16.833 -5.022 27.104 1.00 89.06 81 HIS A N 1
ATOM 654 C CA . HIS A 1 81 ? -16.802 -3.700 27.744 1.00 89.06 81 HIS A CA 1
ATOM 655 C C . HIS A 1 81 ? -16.604 -2.545 26.746 1.00 89.06 81 HIS A C 1
ATOM 657 O O . HIS A 1 81 ? -15.895 -1.581 27.033 1.00 89.06 81 HIS A O 1
ATOM 663 N N . LEU A 1 82 ? -17.227 -2.650 25.571 1.00 88.25 82 LEU A N 1
ATOM 664 C CA . LEU A 1 82 ? -17.136 -1.657 24.504 1.00 88.25 82 LEU A CA 1
ATOM 665 C C . LEU A 1 82 ? -18.415 -0.826 24.438 1.00 88.25 82 LEU A C 1
ATOM 667 O O . LEU A 1 82 ? -19.523 -1.352 24.552 1.00 88.25 82 LEU A O 1
ATOM 671 N N . ASN A 1 83 ? -18.258 0.479 24.220 1.00 87.44 83 ASN A N 1
ATOM 672 C CA . ASN A 1 83 ? -19.376 1.312 23.789 1.00 87.44 83 ASN A CA 1
ATOM 673 C C . ASN A 1 83 ? -19.706 1.021 22.311 1.00 87.44 83 ASN A C 1
ATOM 675 O O . ASN A 1 83 ? -18.979 0.304 21.620 1.00 87.44 83 ASN A O 1
ATOM 679 N N . MET A 1 84 ? -20.818 1.572 21.819 1.00 83.69 84 MET A N 1
ATOM 680 C CA . MET A 1 84 ? -21.282 1.271 20.465 1.00 83.69 84 MET A CA 1
ATOM 681 C C . MET A 1 84 ? -20.256 1.651 19.374 1.00 83.69 84 MET A C 1
ATOM 683 O O . MET A 1 84 ? -19.938 0.778 18.571 1.00 83.69 84 MET A O 1
ATOM 687 N N . PRO A 1 85 ? -19.681 2.873 19.335 1.00 81.06 85 PRO A N 1
ATOM 688 C CA . PRO A 1 85 ? -18.613 3.201 18.383 1.00 81.06 85 PRO A CA 1
ATOM 689 C C . PRO A 1 85 ? -17.436 2.215 18.383 1.00 81.06 85 PRO A C 1
ATOM 691 O O . PRO A 1 85 ? -17.042 1.747 17.316 1.00 81.06 85 PRO A O 1
ATOM 694 N N . ASP A 1 86 ? -16.930 1.848 19.562 1.00 81.31 86 ASP A N 1
ATOM 695 C CA . ASP A 1 86 ? -15.771 0.958 19.684 1.00 81.31 86 ASP A CA 1
ATOM 696 C C . ASP A 1 86 ? -16.107 -0.474 19.232 1.00 81.31 86 ASP A C 1
ATOM 698 O O . ASP A 1 86 ? -15.279 -1.162 18.633 1.00 81.31 86 ASP A O 1
ATOM 702 N N . LEU A 1 87 ? -17.340 -0.933 19.480 1.00 86.56 87 LEU A N 1
ATOM 703 C CA . LEU A 1 87 ? -17.814 -2.226 18.989 1.00 86.56 87 LEU A CA 1
ATOM 704 C C . LEU A 1 87 ? -17.969 -2.227 17.460 1.00 86.56 87 LEU A C 1
ATOM 706 O O . LEU A 1 87 ? -17.578 -3.205 16.830 1.00 86.56 87 LEU A O 1
ATOM 710 N N . VAL A 1 88 ? -18.489 -1.153 16.851 1.00 82.69 88 VAL A N 1
ATOM 711 C CA . VAL A 1 88 ? -18.546 -1.025 15.378 1.00 82.69 88 VAL A CA 1
ATOM 712 C C . VAL A 1 88 ? -17.145 -1.105 14.784 1.00 82.69 88 VAL A C 1
ATOM 714 O O . VAL A 1 88 ? -16.940 -1.854 13.832 1.00 82.69 88 VAL A O 1
ATOM 717 N N . GLU A 1 89 ? -16.185 -0.365 15.345 1.00 73.81 89 GLU A N 1
ATOM 718 C CA . GLU A 1 89 ? -14.794 -0.380 14.883 1.00 73.81 89 GLU A CA 1
ATOM 719 C C . GLU A 1 89 ? -14.199 -1.787 14.981 1.00 73.81 89 GLU A C 1
ATOM 721 O O . GLU A 1 89 ? -13.626 -2.285 14.013 1.00 73.81 89 GLU A O 1
ATOM 726 N N . ARG A 1 90 ? -14.406 -2.472 16.111 1.00 81.06 90 ARG A N 1
ATOM 727 C CA . ARG A 1 90 ? -13.879 -3.823 16.327 1.00 81.06 90 ARG A CA 1
ATOM 728 C C . ARG A 1 90 ? -14.524 -4.874 15.420 1.00 81.06 90 ARG A C 1
ATOM 730 O O . ARG A 1 90 ? -13.830 -5.745 14.901 1.00 81.06 90 ARG A O 1
ATOM 737 N N . VAL A 1 91 ? -15.834 -4.792 15.191 1.00 80.44 91 VAL A N 1
ATOM 738 C CA . VAL A 1 91 ? -16.543 -5.693 14.269 1.00 80.44 91 VAL A CA 1
ATOM 739 C C . VAL A 1 91 ? -16.101 -5.434 12.827 1.00 80.44 91 VAL A C 1
ATOM 741 O O . VAL A 1 91 ? -15.802 -6.386 12.110 1.00 80.44 91 VAL A O 1
ATOM 744 N N . ALA A 1 92 ? -15.972 -4.172 12.409 1.00 70.44 92 ALA A N 1
ATOM 745 C CA . ALA A 1 92 ? -15.457 -3.823 11.084 1.00 70.44 92 ALA A CA 1
ATOM 746 C C . ALA A 1 92 ? -14.015 -4.317 10.873 1.00 70.44 92 ALA A C 1
ATOM 748 O O . ALA A 1 92 ? -13.694 -4.844 9.810 1.00 70.44 92 ALA A O 1
ATOM 749 N N . ALA A 1 93 ? -13.171 -4.198 11.899 1.00 66.25 93 ALA A N 1
ATOM 750 C CA . ALA A 1 93 ? -11.799 -4.697 11.889 1.00 66.25 93 ALA A CA 1
ATOM 751 C C . ALA A 1 93 ? -11.712 -6.221 11.702 1.00 66.25 93 ALA A C 1
ATOM 753 O O . ALA A 1 93 ? -10.743 -6.719 11.144 1.00 66.25 93 ALA A O 1
ATOM 754 N N . SER A 1 94 ? -12.727 -6.984 12.119 1.00 69.69 94 SER A N 1
ATOM 755 C CA . SER A 1 94 ? -12.665 -8.450 12.049 1.00 69.69 94 SER A CA 1
ATOM 756 C C . SER A 1 94 ? -12.673 -9.034 10.631 1.00 69.69 94 SER A C 1
ATOM 758 O O . SER A 1 94 ? -12.221 -10.163 10.458 1.00 69.69 94 SER A O 1
ATOM 760 N N . HIS A 1 95 ? -13.088 -8.262 9.618 1.00 74.69 95 HIS A N 1
ATOM 761 C CA . HIS A 1 95 ? -13.119 -8.651 8.192 1.00 74.69 95 HIS A CA 1
ATOM 762 C C . HIS A 1 95 ? -12.201 -7.796 7.322 1.00 74.69 95 HIS A C 1
ATOM 764 O O . HIS A 1 95 ? -12.371 -7.716 6.105 1.00 74.69 95 HIS A O 1
ATOM 770 N N . ALA A 1 96 ? -11.262 -7.090 7.939 1.00 77.19 96 ALA A N 1
ATOM 771 C CA . ALA A 1 96 ? -10.401 -6.171 7.234 1.00 77.19 96 ALA A CA 1
ATOM 772 C C . ALA A 1 96 ? -8.972 -6.302 7.725 1.00 77.19 96 ALA A C 1
ATOM 774 O O . ALA A 1 96 ? -8.722 -6.416 8.921 1.00 77.19 96 ALA A O 1
ATOM 775 N N . ASP A 1 97 ? -8.037 -6.219 6.793 1.00 85.81 97 ASP A N 1
ATOM 776 C CA . ASP A 1 97 ? -6.658 -5.967 7.169 1.00 85.81 97 ASP A CA 1
ATOM 777 C C . ASP A 1 97 ? -6.531 -4.494 7.542 1.00 85.81 97 ASP A C 1
ATOM 779 O O . ASP A 1 97 ? -7.009 -3.603 6.825 1.00 85.81 97 ASP A O 1
ATOM 783 N N . ILE A 1 98 ? -5.903 -4.232 8.681 1.00 82.88 98 ILE A N 1
ATOM 784 C CA . ILE A 1 98 ? -5.668 -2.881 9.167 1.00 82.88 98 ILE A CA 1
ATOM 785 C C . ILE A 1 98 ? -4.217 -2.519 8.907 1.00 82.88 98 ILE A C 1
ATOM 787 O O . ILE A 1 98 ? -3.303 -3.273 9.225 1.00 82.88 98 ILE A O 1
ATOM 791 N N . PHE A 1 99 ? -4.011 -1.326 8.361 1.00 88.81 99 PHE A N 1
ATOM 792 C CA . PHE A 1 99 ? -2.702 -0.715 8.217 1.00 88.81 99 PHE A CA 1
ATOM 793 C C . PHE A 1 99 ? -2.643 0.582 9.015 1.00 88.81 99 PHE A C 1
ATOM 795 O O . PHE A 1 99 ? -3.381 1.539 8.769 1.00 88.81 99 PHE A O 1
ATOM 802 N N . HIS A 1 100 ? -1.755 0.600 9.995 1.00 83.31 100 HIS A N 1
ATOM 803 C CA . HIS A 1 100 ? -1.505 1.722 10.877 1.00 83.31 100 HIS A CA 1
ATOM 804 C C . HIS A 1 100 ? -0.236 2.451 10.446 1.00 83.31 100 HIS A C 1
ATOM 806 O O . HIS A 1 100 ? 0.842 1.863 10.369 1.00 83.31 100 HIS A O 1
ATOM 812 N N . VAL A 1 101 ? -0.365 3.759 10.222 1.00 90.69 101 VAL A N 1
ATOM 813 C CA . VAL A 1 101 ? 0.750 4.647 9.888 1.00 90.69 101 VAL A CA 1
ATOM 814 C C . VAL A 1 101 ? 0.902 5.671 10.994 1.00 90.69 101 VAL A C 1
ATOM 816 O O . VAL A 1 101 ? 0.071 6.570 11.140 1.00 90.69 101 VAL A O 1
ATOM 819 N N . ARG A 1 102 ? 1.961 5.527 11.786 1.00 88.12 102 ARG A N 1
ATOM 820 C CA . ARG A 1 102 ? 2.261 6.384 12.929 1.00 88.12 102 ARG A CA 1
ATOM 821 C C . ARG A 1 102 ? 3.481 7.246 12.639 1.00 88.12 102 ARG A C 1
ATOM 823 O O . ARG A 1 102 ? 4.566 6.744 12.364 1.00 88.12 102 ARG A O 1
ATOM 830 N N . VAL A 1 103 ? 3.285 8.553 12.751 1.00 89.75 103 VAL A N 1
ATOM 831 C CA . VAL A 1 103 ? 4.340 9.565 12.645 1.00 89.75 103 VAL A CA 1
ATOM 832 C C . VAL A 1 103 ? 4.926 9.797 14.035 1.00 89.75 103 VAL A C 1
ATOM 834 O O . VAL A 1 103 ? 4.206 10.237 14.934 1.00 89.75 103 VAL A O 1
ATOM 837 N N . ASP A 1 104 ? 6.218 9.526 14.219 1.00 88.81 104 ASP A N 1
ATOM 838 C CA . ASP A 1 104 ? 6.938 9.896 15.439 1.00 88.81 104 ASP A CA 1
ATOM 839 C C . ASP A 1 104 ? 7.660 11.231 15.242 1.00 88.81 104 ASP A C 1
ATOM 841 O O . ASP A 1 104 ? 8.573 11.359 14.423 1.00 88.81 104 ASP A O 1
ATOM 845 N N . GLN A 1 105 ? 7.236 12.242 15.998 1.00 87.38 105 GLN A N 1
ATOM 846 C CA . GLN A 1 105 ? 7.840 13.569 16.000 1.00 87.38 105 GLN A CA 1
ATOM 847 C C . GLN A 1 105 ? 7.529 14.320 17.303 1.00 87.38 105 GLN A C 1
ATOM 849 O O . GLN A 1 105 ? 6.567 13.981 17.995 1.00 87.38 105 GLN A O 1
ATOM 854 N N . PRO A 1 106 ? 8.305 15.358 17.665 1.00 83.81 106 PRO A N 1
ATOM 855 C CA . PRO A 1 106 ? 7.936 16.229 18.773 1.00 83.81 106 PRO A CA 1
ATOM 856 C C . PRO A 1 106 ? 6.621 16.965 18.468 1.00 83.81 106 PRO A C 1
ATOM 858 O O . PRO A 1 106 ? 6.516 17.660 17.459 1.00 83.81 106 PRO A O 1
ATOM 861 N N . MET A 1 107 ? 5.637 16.843 19.361 1.00 78.50 107 MET A N 1
ATOM 862 C CA . MET A 1 107 ? 4.336 17.519 19.274 1.00 78.50 107 MET A CA 1
ATOM 863 C C . MET A 1 107 ? 4.118 18.338 20.549 1.00 78.50 107 MET A C 1
ATOM 865 O O . MET A 1 107 ? 4.239 17.802 21.649 1.00 78.50 107 MET A O 1
ATOM 869 N N . LEU A 1 108 ? 3.811 19.630 20.419 1.00 71.94 108 LEU A N 1
ATOM 870 C CA . LEU A 1 108 ? 3.610 20.526 21.571 1.00 71.94 108 LEU A CA 1
ATOM 871 C C . LEU A 1 108 ? 2.254 20.305 22.258 1.00 71.94 108 LEU A C 1
ATOM 873 O O . LEU A 1 108 ? 2.153 20.389 23.477 1.00 71.94 108 LEU A O 1
ATOM 877 N N . ASP A 1 109 ? 1.223 20.010 21.474 1.00 76.19 109 ASP A N 1
ATOM 878 C CA . ASP A 1 109 ? -0.183 19.904 21.883 1.00 76.19 109 ASP A CA 1
ATOM 879 C C . ASP A 1 109 ? -0.864 18.648 21.302 1.00 76.19 109 ASP A C 1
ATOM 881 O O . ASP A 1 109 ? -2.089 18.546 21.267 1.00 76.19 109 ASP A O 1
ATOM 885 N N . GLY A 1 110 ? -0.068 17.684 20.826 1.00 72.69 110 GLY A N 1
ATOM 886 C CA . GLY A 1 110 ? -0.565 16.489 20.140 1.00 72.69 110 GLY A CA 1
ATOM 887 C C . GLY A 1 110 ? -1.036 16.739 18.703 1.00 72.69 110 GLY A C 1
ATOM 888 O O . GLY A 1 110 ? -1.682 15.867 18.125 1.00 72.69 110 GLY A O 1
ATOM 889 N N . THR A 1 111 ? -0.721 17.897 18.111 1.00 80.12 111 THR A N 1
ATOM 890 C CA . THR A 1 111 ? -1.095 18.231 16.729 1.00 80.12 111 THR A CA 1
ATOM 891 C C . THR A 1 111 ? 0.096 18.199 15.768 1.00 80.12 111 THR A C 1
ATOM 893 O O . THR A 1 111 ? 1.261 18.228 16.175 1.00 80.12 111 THR A O 1
ATOM 896 N N . ILE A 1 112 ? -0.203 18.119 14.467 1.00 84.75 112 ILE A N 1
ATOM 897 C CA . ILE A 1 112 ? 0.769 18.308 13.384 1.00 84.75 112 ILE A CA 1
ATOM 898 C C . ILE A 1 112 ? 0.278 19.401 12.429 1.00 84.75 112 ILE A C 1
ATOM 900 O O . ILE A 1 112 ? -0.934 19.624 12.333 1.00 84.75 112 ILE A O 1
ATOM 904 N N . PRO A 1 113 ? 1.174 20.055 11.669 1.00 89.00 113 PRO A N 1
ATOM 905 C CA . PRO A 1 113 ? 0.774 20.972 10.610 1.00 89.00 113 PRO A CA 1
ATOM 906 C C . PRO A 1 113 ? -0.187 20.318 9.606 1.00 89.00 113 PRO A C 1
ATOM 908 O O . PRO A 1 113 ? 0.045 19.206 9.132 1.00 89.00 113 PRO A O 1
ATOM 911 N N . LEU A 1 114 ? -1.241 21.036 9.209 1.00 89.62 114 LEU A N 1
ATOM 912 C CA . LEU A 1 114 ? -2.243 20.527 8.261 1.00 89.62 114 LEU A CA 1
ATOM 913 C C . LEU A 1 114 ? -1.641 20.150 6.894 1.00 89.62 114 LEU A C 1
ATOM 915 O O . LEU A 1 114 ? -2.081 19.190 6.257 1.00 89.62 114 LEU A O 1
ATOM 919 N N . SER A 1 115 ? -0.621 20.882 6.443 1.00 90.81 115 SER A N 1
ATOM 920 C CA . SER A 1 115 ? 0.131 20.551 5.229 1.00 90.81 115 SER A CA 1
ATOM 921 C C . SER A 1 115 ? 0.813 19.187 5.345 1.00 90.81 115 SER A C 1
ATOM 923 O O . SER A 1 115 ? 0.716 18.386 4.420 1.00 90.81 115 SER A O 1
ATOM 925 N N . GLN A 1 116 ? 1.420 18.889 6.498 1.00 90.88 116 GLN A N 1
ATOM 926 C CA . GLN A 1 116 ? 2.029 17.591 6.780 1.00 90.88 116 GLN A CA 1
ATOM 927 C C . GLN A 1 116 ? 0.975 16.478 6.803 1.00 90.88 116 GLN A C 1
ATOM 929 O O . GLN A 1 116 ? 1.179 15.446 6.172 1.00 90.88 116 GLN A O 1
ATOM 934 N N . ALA A 1 117 ? -0.175 16.699 7.453 1.00 89.00 117 ALA A N 1
ATOM 935 C CA . ALA A 1 117 ? -1.285 15.741 7.448 1.00 89.00 117 ALA A CA 1
ATOM 936 C C . ALA A 1 117 ? -1.782 15.437 6.023 1.00 89.00 117 ALA A C 1
ATOM 938 O O . ALA A 1 117 ? -2.030 14.285 5.675 1.00 89.00 117 ALA A O 1
ATOM 939 N N . THR A 1 118 ? -1.879 16.465 5.176 1.00 92.56 118 THR A N 1
ATOM 940 C CA . THR A 1 118 ? -2.295 16.318 3.774 1.00 92.56 118 THR A CA 1
ATOM 941 C C . THR A 1 118 ? -1.278 15.506 2.971 1.00 92.56 118 THR A C 1
ATOM 943 O O . THR A 1 118 ? -1.668 14.614 2.218 1.00 92.56 118 THR A O 1
ATOM 946 N N . SER A 1 119 ? 0.018 15.791 3.134 1.00 92.62 119 SER A N 1
ATOM 947 C CA . SER A 1 119 ? 1.089 15.024 2.490 1.00 92.62 119 SER A CA 1
ATOM 948 C C . SER A 1 119 ? 1.110 13.572 2.963 1.00 92.62 119 SER A C 1
ATOM 950 O O . SER A 1 119 ? 1.243 12.676 2.135 1.00 92.62 119 SER A O 1
ATOM 952 N N . LEU A 1 120 ? 0.891 13.328 4.260 1.00 93.12 120 LEU A N 1
ATOM 953 C CA . LEU A 1 120 ? 0.806 11.978 4.810 1.00 93.12 120 LEU A CA 1
ATOM 954 C C . LEU A 1 120 ? -0.329 11.180 4.161 1.00 93.12 120 LEU A C 1
ATOM 956 O O . LEU A 1 120 ? -0.093 10.083 3.668 1.00 93.12 120 LEU A O 1
ATOM 960 N N . LEU A 1 121 ? -1.543 11.735 4.110 1.00 93.25 121 LEU A N 1
ATOM 961 C CA . LEU A 1 121 ? -2.696 11.048 3.519 1.00 93.25 121 LEU A CA 1
ATOM 962 C C . LEU A 1 121 ? -2.490 10.745 2.028 1.00 93.25 121 LEU A C 1
ATOM 964 O O . LEU A 1 121 ? -2.790 9.638 1.586 1.00 93.25 121 LEU A O 1
ATOM 968 N N . ARG A 1 122 ? -1.925 11.690 1.264 1.00 96.06 122 ARG A N 1
ATOM 969 C CA . ARG A 1 122 ? -1.579 11.468 -0.152 1.00 96.06 122 ARG A CA 1
ATOM 970 C C . ARG A 1 122 ? -0.516 10.388 -0.324 1.00 96.06 122 ARG A C 1
ATOM 972 O O . ARG A 1 122 ? -0.635 9.561 -1.224 1.00 96.06 122 ARG A O 1
ATOM 979 N N . GLY A 1 123 ? 0.501 10.384 0.536 1.00 96.50 123 GLY A N 1
ATOM 980 C CA . GLY A 1 123 ? 1.534 9.355 0.545 1.00 96.50 123 GLY A CA 1
ATOM 981 C C . GLY A 1 123 ? 0.944 7.975 0.835 1.00 96.50 123 GLY A C 1
ATOM 982 O O . GLY A 1 123 ? 1.199 7.037 0.090 1.00 96.50 123 GLY A O 1
ATOM 983 N N . ILE A 1 124 ? 0.075 7.860 1.843 1.00 96.38 124 ILE A N 1
ATOM 984 C CA . ILE A 1 124 ? -0.629 6.612 2.180 1.00 96.38 124 ILE A CA 1
ATOM 985 C C . ILE A 1 124 ? -1.465 6.109 0.999 1.00 96.38 124 ILE A C 1
ATOM 987 O O . ILE A 1 124 ? -1.338 4.948 0.611 1.00 96.38 124 ILE A O 1
ATOM 991 N N . GLU A 1 125 ? -2.264 6.981 0.379 1.00 96.94 125 GLU A N 1
ATOM 992 C CA . GLU A 1 125 ? -3.041 6.637 -0.816 1.00 96.94 125 GLU A CA 1
ATOM 993 C C . GLU A 1 125 ? -2.132 6.138 -1.954 1.00 96.94 125 GLU A C 1
ATOM 995 O O . GLU A 1 125 ? -2.414 5.111 -2.577 1.00 96.94 125 GLU A O 1
ATOM 1000 N N . LYS A 1 126 ? -1.009 6.829 -2.200 1.00 97.38 126 LYS A N 1
ATOM 1001 C CA . LYS A 1 126 ? -0.022 6.470 -3.227 1.00 97.38 126 LYS A CA 1
ATOM 1002 C C . LYS A 1 126 ? 0.641 5.118 -2.940 1.00 97.38 126 LYS A C 1
ATOM 1004 O O . LYS A 1 126 ? 0.775 4.330 -3.875 1.00 97.38 126 LYS A O 1
ATOM 1009 N N . MET A 1 127 ? 0.986 4.817 -1.684 1.00 97.75 127 MET A N 1
ATOM 1010 C CA . MET A 1 127 ? 1.561 3.527 -1.274 1.00 97.75 127 MET A CA 1
ATOM 1011 C C . MET A 1 127 ? 0.596 2.365 -1.530 1.00 97.75 127 MET A C 1
ATOM 1013 O O . MET A 1 127 ? 0.965 1.399 -2.195 1.00 97.75 127 MET A O 1
ATOM 1017 N N . ILE A 1 128 ? -0.653 2.475 -1.066 1.00 97.56 128 ILE A N 1
ATOM 1018 C CA . ILE A 1 128 ? -1.658 1.409 -1.223 1.00 97.56 128 ILE A CA 1
ATOM 1019 C C . ILE A 1 128 ? -1.954 1.174 -2.705 1.00 97.56 128 ILE A C 1
ATOM 1021 O O . ILE A 1 128 ? -2.007 0.038 -3.171 1.00 97.56 128 ILE A O 1
ATOM 1025 N N . LYS A 1 129 ? -2.082 2.252 -3.480 1.00 97.19 129 LYS A N 1
ATOM 1026 C CA . LYS A 1 129 ? -2.303 2.183 -4.925 1.00 97.19 129 LYS A CA 1
ATOM 1027 C C . LYS A 1 129 ? -1.132 1.541 -5.672 1.00 97.19 129 LYS A C 1
ATOM 1029 O O . LYS A 1 129 ? -1.354 0.806 -6.638 1.00 97.19 129 LYS A O 1
ATOM 1034 N N . ALA A 1 130 ? 0.102 1.824 -5.249 1.00 96.75 130 ALA A N 1
ATOM 1035 C CA . ALA A 1 130 ? 1.299 1.194 -5.793 1.00 96.75 130 ALA A CA 1
ATOM 1036 C C . ALA A 1 130 ? 1.273 -0.314 -5.526 1.00 96.75 130 ALA A C 1
ATOM 1038 O O . ALA A 1 130 ? 1.309 -1.086 -6.481 1.00 96.75 130 ALA A O 1
ATOM 1039 N N . ALA A 1 131 ? 1.078 -0.711 -4.266 1.00 97.25 131 ALA A N 1
ATOM 1040 C CA . ALA A 1 131 ? 0.980 -2.111 -3.868 1.00 97.25 131 ALA A CA 1
ATOM 1041 C C . ALA A 1 131 ? -0.146 -2.848 -4.603 1.00 97.25 131 ALA A C 1
ATOM 1043 O O . ALA A 1 131 ? 0.075 -3.937 -5.117 1.00 97.25 131 ALA A O 1
ATOM 1044 N N . ALA A 1 132 ? -1.321 -2.231 -4.758 1.00 95.69 132 ALA A N 1
ATOM 1045 C CA . ALA A 1 132 ? -2.428 -2.838 -5.490 1.00 95.69 132 ALA A CA 1
ATOM 1046 C C . ALA A 1 132 ? -2.124 -3.041 -6.976 1.00 95.69 132 ALA A C 1
ATOM 1048 O O . ALA A 1 132 ? -2.518 -4.043 -7.567 1.00 95.69 132 ALA A O 1
ATOM 1049 N N . THR A 1 133 ? -1.400 -2.106 -7.590 1.00 93.19 133 THR A N 1
ATOM 1050 C CA . THR A 1 133 ? -0.966 -2.244 -8.984 1.00 93.19 133 THR A CA 1
ATOM 1051 C C . THR A 1 133 ? 0.036 -3.388 -9.136 1.00 93.19 133 THR A C 1
ATOM 1053 O O . THR A 1 133 ? -0.107 -4.196 -10.051 1.00 93.19 133 THR A O 1
ATOM 1056 N N . THR A 1 134 ? 1.003 -3.478 -8.221 1.00 93.25 134 THR A N 1
ATOM 1057 C CA . THR A 1 134 ? 2.017 -4.538 -8.192 1.00 93.25 134 THR A CA 1
ATOM 1058 C C . THR A 1 134 ? 1.405 -5.908 -7.892 1.00 93.25 134 THR A C 1
ATOM 1060 O O . THR A 1 134 ? 1.777 -6.876 -8.541 1.00 93.25 134 THR A O 1
ATOM 1063 N N . ALA A 1 135 ? 0.410 -5.992 -7.002 1.00 91.94 135 ALA A N 1
ATOM 1064 C CA . ALA A 1 135 ? -0.303 -7.234 -6.695 1.00 91.94 135 ALA A CA 1
ATOM 1065 C C . ALA A 1 135 ? -1.046 -7.801 -7.919 1.00 91.94 135 ALA A C 1
ATOM 1067 O O . ALA A 1 135 ? -1.029 -9.004 -8.152 1.00 91.94 135 ALA A O 1
ATOM 1068 N N . VAL A 1 136 ? -1.670 -6.940 -8.736 1.00 88.81 136 VAL A N 1
ATOM 1069 C CA . VAL A 1 136 ? -2.350 -7.364 -9.979 1.00 88.81 136 VAL A CA 1
ATOM 1070 C C . VAL A 1 136 ? -1.355 -7.714 -11.082 1.00 88.81 136 VAL A C 1
ATOM 1072 O O . VAL A 1 136 ? -1.595 -8.617 -11.879 1.00 88.81 136 VAL A O 1
ATOM 1075 N N . SER A 1 137 ? -0.285 -6.933 -11.204 1.00 84.81 137 SER A N 1
ATOM 1076 C CA . SER A 1 137 ? 0.674 -7.047 -12.297 1.00 84.81 137 SER A CA 1
ATOM 1077 C C . SER A 1 137 ? 2.057 -6.612 -11.806 1.00 84.81 137 SER A C 1
ATOM 1079 O O . SER A 1 137 ? 2.385 -5.429 -11.929 1.00 84.81 137 SER A O 1
ATOM 1081 N N . PRO A 1 138 ? 2.890 -7.547 -11.314 1.00 82.88 138 PRO A N 1
ATOM 1082 C CA . PRO A 1 138 ? 4.224 -7.237 -10.793 1.00 82.88 138 PRO A CA 1
ATOM 1083 C C . PRO A 1 138 ? 5.110 -6.478 -11.793 1.00 82.88 138 PRO A C 1
ATOM 1085 O O . PRO A 1 138 ? 5.781 -5.520 -11.430 1.00 82.88 138 PRO A O 1
ATOM 1088 N N . GLU A 1 139 ? 5.002 -6.811 -13.084 1.00 78.31 139 GLU A N 1
ATOM 1089 C CA . GLU A 1 139 ? 5.759 -6.191 -14.187 1.00 78.31 139 GLU A CA 1
ATOM 1090 C C . GLU A 1 139 ? 5.185 -4.847 -14.685 1.00 78.31 139 GLU A C 1
ATOM 1092 O O . GLU A 1 139 ? 5.576 -4.318 -15.734 1.00 78.31 139 GLU A O 1
ATOM 1097 N N . HIS A 1 140 ? 4.181 -4.294 -14.001 1.00 81.69 140 HIS A N 1
ATOM 1098 C CA . HIS A 1 140 ? 3.538 -3.058 -14.432 1.00 81.69 140 HIS A CA 1
ATOM 1099 C C . HIS A 1 140 ? 4.498 -1.868 -14.282 1.00 81.69 140 HIS A C 1
ATOM 1101 O O . HIS A 1 140 ? 5.059 -1.625 -13.224 1.00 81.69 140 HIS A O 1
ATOM 1107 N N . SER A 1 141 ? 4.624 -1.026 -15.312 1.00 77.69 141 SER A N 1
ATOM 1108 C CA . SER A 1 141 ? 5.532 0.139 -15.280 1.00 77.69 141 SER A CA 1
ATOM 1109 C C . SER A 1 141 ? 5.069 1.286 -14.370 1.00 77.69 141 SER A C 1
ATOM 1111 O O . SER A 1 141 ? 5.728 2.319 -14.278 1.00 77.69 141 SER A O 1
ATOM 1113 N N . HIS A 1 142 ? 3.884 1.153 -13.772 1.00 81.25 142 HIS A N 1
ATOM 1114 C CA . HIS A 1 142 ? 3.152 2.193 -13.035 1.00 81.25 142 HIS A CA 1
ATOM 1115 C C . HIS A 1 142 ? 2.876 3.478 -13.840 1.00 81.25 142 HIS A C 1
ATOM 1117 O O . HIS A 1 142 ? 2.440 4.481 -13.276 1.00 81.25 142 HIS A O 1
ATOM 1123 N N . ARG A 1 143 ? 3.054 3.441 -15.170 1.00 77.88 143 ARG A N 1
ATOM 1124 C CA . ARG A 1 143 ? 2.717 4.530 -16.094 1.00 77.88 143 ARG A CA 1
ATOM 1125 C C . ARG A 1 143 ? 1.456 4.201 -16.890 1.00 77.88 143 ARG A C 1
ATOM 1127 O O . ARG A 1 143 ? 1.236 3.066 -17.302 1.00 77.88 143 ARG A O 1
ATOM 1134 N N . GLY A 1 144 ? 0.659 5.228 -17.175 1.00 74.88 144 GLY A N 1
ATOM 1135 C CA . GLY A 1 144 ? -0.539 5.106 -18.003 1.00 74.88 144 GLY A CA 1
ATOM 1136 C C . GLY A 1 144 ? -1.777 4.651 -17.230 1.00 74.88 144 GLY A C 1
ATOM 1137 O O . GLY A 1 144 ? -1.983 5.019 -16.074 1.00 74.88 144 GLY A O 1
ATOM 1138 N N . ARG A 1 145 ? -2.660 3.915 -17.912 1.00 75.50 145 ARG A N 1
ATOM 1139 C CA . ARG A 1 145 ? -3.967 3.522 -17.374 1.00 75.50 145 ARG A CA 1
ATOM 1140 C C . ARG A 1 145 ? -3.818 2.374 -16.376 1.00 75.50 145 ARG A C 1
ATOM 1142 O O . ARG A 1 145 ? -3.275 1.333 -16.722 1.00 75.50 145 ARG A O 1
ATOM 1149 N N . LEU A 1 146 ? -4.398 2.549 -15.193 1.00 78.19 146 LEU A N 1
ATOM 1150 C CA . LEU A 1 146 ? -4.438 1.526 -14.151 1.00 78.19 146 LEU A CA 1
ATOM 1151 C C . LEU A 1 146 ? -5.422 0.394 -14.489 1.00 78.19 146 LEU A C 1
ATOM 1153 O O . LEU A 1 146 ? -6.438 0.646 -15.155 1.00 78.19 146 LEU A O 1
ATOM 1157 N N . PRO A 1 147 ? -5.165 -0.832 -13.998 1.00 81.75 147 PRO A N 1
ATOM 1158 C CA . PRO A 1 147 ? -6.151 -1.904 -14.022 1.00 81.75 147 PRO A CA 1
ATOM 1159 C C . PRO A 1 147 ? -7.441 -1.487 -13.307 1.00 81.75 147 PRO A C 1
ATOM 1161 O O . PRO A 1 147 ? -7.405 -0.777 -12.302 1.00 81.75 147 PRO A O 1
ATOM 1164 N N . LYS A 1 148 ? -8.590 -1.946 -13.818 1.00 81.38 148 LYS A N 1
ATOM 1165 C CA . LYS A 1 148 ? -9.903 -1.608 -13.246 1.00 81.38 148 LYS A CA 1
ATOM 1166 C C . LYS A 1 148 ? -10.052 -2.130 -11.807 1.00 81.38 148 LYS A C 1
ATOM 1168 O O . LYS A 1 148 ? -10.553 -1.411 -10.956 1.00 81.38 148 LYS A O 1
ATOM 1173 N N . SER A 1 149 ? -9.533 -3.325 -11.524 1.00 84.75 149 SER A N 1
ATOM 1174 C CA . SER A 1 149 ? -9.512 -3.909 -10.175 1.00 84.75 149 SER A CA 1
ATOM 1175 C C . SER A 1 149 ? -8.850 -2.991 -9.144 1.00 84.75 149 SER A C 1
ATOM 1177 O O . SER A 1 149 ? -9.364 -2.839 -8.044 1.00 84.75 149 SER A O 1
ATOM 1179 N N . VAL A 1 150 ? -7.762 -2.305 -9.515 1.00 89.62 150 VAL A N 1
ATOM 1180 C CA . VAL A 1 150 ? -7.081 -1.337 -8.640 1.00 89.62 150 VAL A CA 1
ATOM 1181 C C . VAL A 1 150 ? -7.966 -0.124 -8.366 1.00 89.62 150 VAL A C 1
ATOM 1183 O O . VAL A 1 150 ? -8.050 0.332 -7.230 1.00 89.62 150 VAL A O 1
ATOM 1186 N N . THR A 1 151 ? -8.624 0.426 -9.391 1.00 88.62 151 THR A N 1
ATOM 1187 C CA . THR A 1 151 ? -9.504 1.589 -9.200 1.00 88.62 151 THR A CA 1
ATOM 1188 C C . THR A 1 151 ? -10.739 1.247 -8.376 1.00 88.62 151 THR A C 1
ATOM 1190 O O . THR A 1 151 ? -11.123 2.037 -7.515 1.00 88.62 151 THR A O 1
ATOM 1193 N N . ASP A 1 152 ? -11.322 0.071 -8.610 1.00 87.56 152 ASP A N 1
ATOM 1194 C CA . ASP A 1 152 ? -12.501 -0.407 -7.892 1.00 87.56 152 ASP A CA 1
ATOM 1195 C C . ASP A 1 152 ? -12.137 -0.623 -6.411 1.00 87.56 152 ASP A C 1
ATOM 1197 O O . ASP A 1 152 ? -12.714 0.049 -5.555 1.00 87.56 152 ASP A O 1
ATOM 1201 N N . PHE A 1 153 ? -11.059 -1.369 -6.127 1.00 90.69 153 PHE A N 1
ATOM 1202 C CA . PHE A 1 153 ? -10.519 -1.588 -4.776 1.00 90.69 153 PHE A CA 1
ATOM 1203 C C . PHE A 1 153 ? -10.262 -0.287 -4.001 1.00 90.69 153 PHE A C 1
ATOM 1205 O O . PHE A 1 153 ? -10.746 -0.114 -2.882 1.00 90.69 153 PHE A O 1
ATOM 1212 N N . MET A 1 154 ? -9.551 0.675 -4.603 1.00 93.19 154 MET A N 1
ATOM 1213 C CA . MET A 1 154 ? -9.254 1.956 -3.946 1.00 93.19 154 MET A CA 1
ATOM 1214 C C . MET A 1 154 ? -10.526 2.746 -3.598 1.00 93.19 154 MET A C 1
ATOM 1216 O O . MET A 1 154 ? -10.554 3.468 -2.604 1.00 93.19 154 MET A O 1
ATOM 1220 N N . SER A 1 155 ? -11.578 2.637 -4.414 1.00 88.44 155 SER A N 1
ATOM 1221 C CA . SER A 1 155 ? -12.822 3.393 -4.224 1.00 88.44 155 SER A CA 1
ATOM 1222 C C . SER A 1 155 ? -13.823 2.699 -3.294 1.00 88.44 155 SER A C 1
ATOM 1224 O O . SER A 1 155 ? -14.569 3.365 -2.561 1.00 88.44 155 SER A O 1
ATOM 1226 N N . GLN A 1 156 ? -13.844 1.368 -3.302 1.00 82.62 156 GLN A N 1
ATOM 1227 C CA . GLN A 1 156 ? -14.848 0.562 -2.620 1.00 82.62 156 GLN A CA 1
ATOM 1228 C C . GLN A 1 156 ? -14.330 0.005 -1.298 1.00 82.62 156 GLN A C 1
ATOM 1230 O O . GLN A 1 156 ? -15.052 0.128 -0.306 1.00 82.62 156 GLN A O 1
ATOM 1235 N N . ASP A 1 157 ? -13.096 -0.491 -1.235 1.00 85.06 157 ASP A N 1
ATOM 1236 C CA . ASP A 1 157 ? -12.648 -1.378 -0.149 1.00 85.06 157 ASP A CA 1
ATOM 1237 C C . ASP A 1 157 ? -11.624 -0.751 0.787 1.00 85.06 157 ASP A C 1
ATOM 1239 O O . ASP A 1 157 ? -11.547 -1.133 1.956 1.00 85.06 157 ASP A O 1
ATOM 1243 N N . VAL A 1 158 ? -10.899 0.264 0.311 1.00 87.31 158 VAL A N 1
ATOM 1244 C CA . VAL A 1 158 ? -9.995 1.065 1.140 1.00 87.31 158 VAL A CA 1
ATOM 1245 C C . VAL A 1 158 ? -10.782 2.168 1.846 1.00 87.31 158 VAL A C 1
ATOM 1247 O O . VAL A 1 158 ? -11.472 2.991 1.229 1.00 87.31 158 VAL A O 1
ATOM 1250 N N . ARG A 1 159 ? -10.689 2.192 3.176 1.00 80.12 159 ARG A N 1
ATOM 1251 C CA . ARG A 1 159 ? -11.342 3.181 4.039 1.00 80.12 159 ARG A CA 1
ATOM 1252 C C . ARG A 1 159 ? -10.348 3.755 5.038 1.00 80.12 159 ARG A C 1
ATOM 1254 O O . ARG A 1 159 ? -9.463 3.058 5.519 1.00 80.12 159 ARG A O 1
ATOM 1261 N N . MET A 1 160 ? -10.509 5.032 5.368 1.00 80.88 160 MET A N 1
ATOM 1262 C CA . MET A 1 160 ? -9.780 5.660 6.467 1.00 80.88 160 MET A CA 1
ATOM 1263 C C . MET A 1 160 ? -10.614 5.528 7.744 1.00 80.88 160 MET A C 1
ATOM 1265 O O . MET A 1 160 ? -11.762 5.970 7.781 1.00 80.88 160 MET A O 1
ATOM 1269 N N . GLY A 1 161 ? -10.039 4.910 8.773 1.00 64.19 161 GLY A N 1
ATOM 1270 C CA . GLY A 1 161 ? -10.591 4.889 10.124 1.00 64.19 161 GLY A CA 1
ATOM 1271 C C . GLY A 1 161 ? -10.353 6.210 10.860 1.00 64.19 161 GLY A C 1
ATOM 1272 O O . GLY A 1 161 ? -9.657 7.106 10.377 1.00 64.19 161 GLY A O 1
ATOM 1273 N N . HIS A 1 162 ? -10.914 6.343 12.059 1.00 55.06 162 HIS A N 1
ATOM 1274 C CA . HIS A 1 162 ? -10.653 7.514 12.894 1.00 55.06 162 HIS A CA 1
ATOM 1275 C C . HIS A 1 162 ? -9.193 7.546 13.377 1.00 55.06 162 HIS A C 1
ATOM 1277 O O . HIS A 1 162 ? -8.557 6.512 13.596 1.00 55.06 162 HIS A O 1
ATOM 1283 N N . THR A 1 163 ? -8.653 8.751 13.560 1.00 59.44 163 THR A N 1
ATOM 1284 C CA . THR A 1 163 ? -7.329 8.950 14.164 1.00 59.44 163 THR A CA 1
ATOM 1285 C C . THR A 1 163 ? -7.385 8.653 15.663 1.00 59.44 163 THR A C 1
ATOM 1287 O O . THR A 1 163 ? -8.272 9.162 16.353 1.00 59.44 163 THR A O 1
ATOM 1290 N N . LYS A 1 164 ? -6.432 7.873 16.189 1.00 54.34 164 LYS A N 1
ATOM 1291 C CA . LYS A 1 164 ? -6.361 7.549 17.626 1.00 54.34 164 LYS A CA 1
ATOM 1292 C C . LYS A 1 164 ? -5.821 8.743 18.433 1.00 54.34 164 LYS A C 1
ATOM 1294 O O . LYS A 1 164 ? -4.937 9.464 17.981 1.00 54.34 164 LYS A O 1
ATOM 1299 N N . SER A 1 165 ? -6.360 8.969 19.634 1.00 45.03 165 SER A N 1
ATOM 1300 C CA . SER A 1 165 ? -5.941 10.076 20.514 1.00 45.03 165 SER A CA 1
ATOM 1301 C C . SER A 1 165 ? -4.508 9.878 21.036 1.00 45.03 165 SER A C 1
ATOM 1303 O O . SER A 1 165 ? -4.127 8.768 21.400 1.00 45.03 165 SER A O 1
ATOM 1305 N N . GLY A 1 166 ? -3.717 10.955 21.103 1.00 49.09 166 GLY A N 1
ATOM 1306 C CA . GLY A 1 166 ? -2.397 10.972 21.756 1.00 49.09 166 GLY A CA 1
ATOM 1307 C C . GLY A 1 166 ? -1.205 10.523 20.900 1.00 49.09 166 GLY A C 1
ATOM 1308 O O . GLY A 1 166 ? -0.077 10.536 21.384 1.00 49.09 166 GLY A O 1
ATOM 1309 N N . SER A 1 167 ? -1.424 10.156 19.635 1.00 55.22 167 SER A N 1
ATOM 1310 C CA . SER A 1 167 ? -0.370 9.900 18.642 1.00 55.22 167 SER A CA 1
ATOM 1311 C C . SER A 1 167 ? -0.950 10.093 17.240 1.00 55.22 167 SER A C 1
ATOM 1313 O O . SER A 1 167 ? -2.085 9.689 17.000 1.00 55.22 167 SER A O 1
ATOM 1315 N N . PHE A 1 168 ? -0.228 10.735 16.313 1.00 72.19 168 PHE A N 1
ATOM 1316 C CA . PHE A 1 168 ? -0.743 10.945 14.953 1.00 72.19 168 PHE A CA 1
ATOM 1317 C C . PHE A 1 168 ? -0.673 9.632 14.163 1.00 72.19 168 PHE A C 1
ATOM 1319 O O . PHE A 1 168 ? 0.288 9.366 13.439 1.00 72.19 168 PHE A O 1
ATOM 1326 N N . ILE A 1 169 ? -1.680 8.785 14.386 1.00 77.56 169 ILE A N 1
ATOM 1327 C CA . ILE A 1 169 ? -1.861 7.489 13.739 1.00 77.56 169 ILE A CA 1
ATOM 1328 C C . ILE A 1 169 ? -2.995 7.615 12.731 1.00 77.56 169 ILE A C 1
ATOM 1330 O O . ILE A 1 169 ? -4.138 7.897 13.102 1.00 77.56 169 ILE A O 1
ATOM 1334 N N . VAL A 1 170 ? -2.680 7.363 11.464 1.00 84.38 170 VAL A N 1
ATOM 1335 C CA . VAL A 1 170 ? -3.682 7.121 10.429 1.00 84.38 170 VAL A CA 1
ATOM 1336 C C . VAL A 1 170 ? -3.976 5.628 10.402 1.00 84.38 170 VAL A C 1
ATOM 1338 O O . VAL A 1 170 ? -3.067 4.810 10.279 1.00 84.38 170 VAL A O 1
ATOM 1341 N N . THR A 1 171 ? -5.253 5.286 10.528 1.00 78.25 171 THR A N 1
ATOM 1342 C CA . THR A 1 171 ? -5.741 3.914 10.399 1.00 78.25 171 THR A CA 1
ATOM 1343 C C . THR A 1 171 ? -6.343 3.749 9.015 1.00 78.25 171 THR A C 1
ATOM 1345 O O . THR A 1 171 ? -7.274 4.468 8.654 1.00 78.25 171 THR A O 1
ATOM 1348 N N . VAL A 1 172 ? -5.830 2.800 8.248 1.00 85.62 172 VAL A N 1
ATOM 1349 C CA . VAL A 1 172 ? -6.409 2.365 6.981 1.00 85.62 172 VAL A CA 1
ATOM 1350 C C . VAL A 1 172 ? -7.025 0.993 7.183 1.00 85.62 172 VAL A C 1
ATOM 1352 O O . VAL A 1 172 ? -6.412 0.114 7.776 1.00 85.62 172 VAL A O 1
ATOM 1355 N N . VAL A 1 173 ? -8.239 0.825 6.680 1.00 81.94 173 VAL A N 1
ATOM 1356 C CA . VAL A 1 173 ? -9.013 -0.410 6.732 1.00 81.94 173 VAL A CA 1
ATOM 1357 C C . VAL A 1 173 ? -9.172 -0.907 5.299 1.00 81.94 173 VAL A C 1
ATOM 1359 O O . VAL A 1 173 ? -9.787 -0.219 4.481 1.00 81.94 173 VAL A O 1
ATOM 1362 N N . ALA A 1 174 ? -8.603 -2.071 4.991 1.00 87.56 174 ALA A N 1
ATOM 1363 C CA . ALA A 1 174 ? -8.747 -2.754 3.710 1.00 87.56 174 ALA A CA 1
ATOM 1364 C C . ALA A 1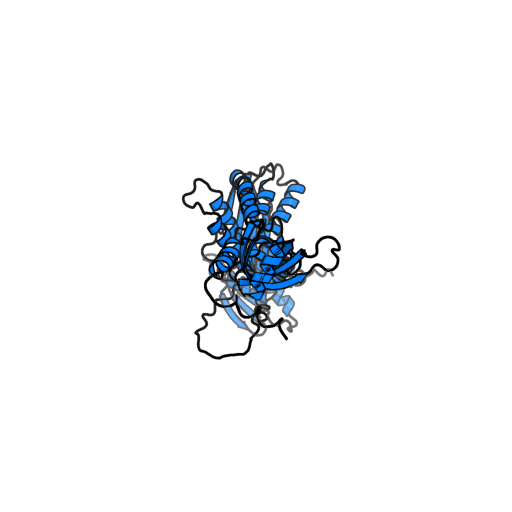 174 ? -9.697 -3.942 3.887 1.00 87.56 174 ALA A C 1
ATOM 1366 O O . ALA A 1 174 ? -9.321 -4.978 4.437 1.00 87.56 174 ALA A O 1
ATOM 1367 N N . ARG A 1 175 ? -10.954 -3.777 3.467 1.00 85.06 175 ARG A N 1
ATOM 1368 C CA . ARG A 1 175 ? -11.972 -4.821 3.650 1.00 85.06 175 ARG A CA 1
ATOM 1369 C C . ARG A 1 175 ? -11.696 -6.021 2.752 1.00 85.06 175 ARG A C 1
ATOM 1371 O O . ARG A 1 175 ? -11.398 -5.855 1.574 1.00 85.06 175 ARG A O 1
ATOM 1378 N N . LEU A 1 176 ? -11.847 -7.219 3.307 1.00 80.00 176 LEU A N 1
ATOM 1379 C CA . LEU A 1 176 ? -11.640 -8.480 2.595 1.00 80.00 176 LEU A CA 1
ATOM 1380 C C . LEU A 1 176 ? -12.857 -8.913 1.761 1.00 80.00 176 LEU A C 1
ATOM 1382 O O . LEU A 1 176 ? -12.768 -9.891 1.021 1.00 80.00 176 LEU A O 1
ATOM 1386 N N . ASP A 1 177 ? -13.971 -8.182 1.850 1.00 66.00 177 ASP A N 1
ATOM 1387 C CA . ASP A 1 177 ? -15.230 -8.492 1.169 1.00 66.00 177 ASP A CA 1
ATOM 1388 C C . ASP A 1 177 ? -15.121 -8.304 -0.354 1.00 66.00 177 ASP A C 1
ATOM 1390 O O . ASP A 1 177 ? -15.457 -7.262 -0.906 1.00 66.00 177 ASP A O 1
ATOM 1394 N N . SER A 1 178 ? -14.643 -9.338 -1.042 1.00 47.03 178 SER A N 1
ATOM 1395 C CA . SER A 1 178 ? -14.843 -9.562 -2.481 1.00 47.03 178 SER A CA 1
ATOM 1396 C C . SER A 1 178 ? -14.668 -11.048 -2.820 1.00 47.03 178 SER A C 1
ATOM 1398 O O . SER A 1 178 ? -13.946 -11.424 -3.738 1.00 47.03 178 SER A O 1
ATOM 1400 N N . LEU A 1 179 ? -15.330 -11.934 -2.069 1.00 42.69 179 LEU A N 1
ATOM 1401 C CA . LEU A 1 179 ? -15.485 -13.328 -2.509 1.00 42.69 179 LEU A CA 1
ATOM 1402 C C . LEU A 1 179 ? -16.574 -13.479 -3.589 1.00 42.69 179 LEU A C 1
ATOM 1404 O O . LEU A 1 179 ? -16.580 -14.483 -4.295 1.00 42.69 179 LEU A O 1
ATOM 1408 N N . ASP A 1 180 ? -17.427 -12.467 -3.786 1.00 36.66 180 ASP A N 1
ATOM 1409 C CA . ASP A 1 180 ? -18.556 -12.551 -4.723 1.00 36.66 180 ASP A CA 1
ATOM 1410 C C . ASP A 1 180 ? -18.201 -12.226 -6.191 1.00 36.66 180 ASP A C 1
ATOM 1412 O O . ASP A 1 180 ? -18.917 -12.663 -7.090 1.00 36.66 180 ASP A O 1
ATOM 1416 N N . ASP A 1 181 ? -17.072 -11.560 -6.476 1.00 34.97 181 ASP A N 1
ATOM 1417 C CA . ASP A 1 181 ? -16.685 -11.188 -7.856 1.00 34.97 181 ASP A CA 1
ATOM 1418 C C . ASP A 1 181 ? -15.573 -12.068 -8.467 1.00 34.97 181 ASP A C 1
ATOM 1420 O O . ASP A 1 181 ? -15.339 -12.051 -9.681 1.00 34.97 181 ASP A O 1
ATOM 1424 N N . SER A 1 182 ? -14.928 -12.921 -7.665 1.00 36.12 182 SER A N 1
ATOM 1425 C CA . SER A 1 182 ? -13.852 -13.827 -8.111 1.00 36.12 182 SER A CA 1
ATOM 1426 C C . SER A 1 182 ? -14.337 -14.968 -9.017 1.00 36.12 182 SER A C 1
ATOM 1428 O O . SER A 1 182 ? -13.530 -15.633 -9.665 1.00 36.12 182 SER A O 1
ATOM 1430 N N . HIS A 1 183 ? -15.652 -15.182 -9.126 1.00 34.94 183 HIS A N 1
ATOM 1431 C CA . HIS A 1 183 ? -16.236 -16.193 -10.012 1.00 34.94 183 HIS A CA 1
ATOM 1432 C C . HIS A 1 183 ? -16.445 -15.725 -11.465 1.00 34.94 183 HIS A C 1
ATOM 1434 O O . HIS A 1 183 ? -16.834 -16.535 -12.304 1.00 34.94 183 HIS A O 1
ATOM 1440 N N . ALA A 1 184 ? -16.152 -14.464 -11.810 1.00 30.44 184 ALA A N 1
ATOM 1441 C CA . ALA A 1 184 ? -16.402 -13.934 -13.159 1.00 30.44 184 ALA A CA 1
ATOM 1442 C C . ALA A 1 184 ? -15.152 -13.763 -14.052 1.00 30.44 184 ALA A C 1
ATOM 1444 O O . ALA A 1 184 ? -15.293 -13.398 -15.220 1.00 30.44 184 ALA A O 1
ATOM 1445 N N . ALA A 1 185 ? -13.938 -14.032 -13.555 1.00 30.95 185 ALA A N 1
ATOM 1446 C CA . ALA A 1 185 ? -12.693 -13.791 -14.304 1.00 30.95 185 ALA A CA 1
ATOM 1447 C C . ALA A 1 185 ? -11.962 -15.055 -14.798 1.00 30.95 185 ALA A C 1
ATOM 1449 O O . ALA A 1 185 ? -10.911 -14.938 -15.424 1.00 30.95 185 ALA A O 1
ATOM 1450 N N . LEU A 1 186 ? -12.527 -16.249 -14.605 1.00 32.84 186 LEU A N 1
ATOM 1451 C CA . LEU A 1 186 ? -12.126 -17.436 -15.363 1.00 32.84 186 LEU A CA 1
ATOM 1452 C C . LEU A 1 186 ? -13.115 -17.620 -16.510 1.00 32.84 186 LEU A C 1
ATOM 1454 O O . LEU A 1 186 ? -14.088 -18.364 -16.426 1.00 32.84 186 LEU A O 1
ATOM 1458 N N . GLY A 1 187 ? -12.871 -16.886 -17.597 1.00 28.39 187 GLY A N 1
ATOM 1459 C CA . GLY A 1 187 ? -13.501 -17.170 -18.875 1.00 28.39 187 GLY A CA 1
ATOM 1460 C C . GLY A 1 187 ? -13.160 -18.599 -19.282 1.00 28.39 187 GLY A C 1
ATOM 1461 O O . GLY A 1 187 ? -12.062 -18.861 -19.770 1.00 28.39 187 GLY A O 1
ATOM 1462 N N . HIS A 1 188 ? -14.102 -19.517 -19.069 1.00 30.58 188 HIS A N 1
ATOM 1463 C CA . HIS A 1 188 ? -14.084 -20.848 -19.649 1.00 30.58 188 HIS A CA 1
ATOM 1464 C C . HIS A 1 188 ? -13.994 -20.709 -21.173 1.00 30.58 188 HIS A C 1
ATOM 1466 O O . HIS A 1 188 ? -14.993 -20.502 -21.860 1.00 30.58 188 HIS A O 1
ATOM 1472 N N . THR A 1 189 ? -12.783 -20.833 -21.714 1.00 30.30 189 THR A N 1
ATOM 1473 C CA . THR A 1 189 ? -12.629 -21.385 -23.055 1.00 30.30 189 THR A CA 1
ATOM 1474 C C . THR A 1 189 ? -12.867 -22.875 -22.895 1.00 30.30 189 THR A C 1
ATOM 1476 O O . THR A 1 189 ? -12.067 -23.617 -22.339 1.00 30.30 189 THR A O 1
ATOM 1479 N N . GLN A 1 190 ? -14.075 -23.278 -23.261 1.00 33.31 190 GLN A N 1
ATOM 1480 C CA . GLN A 1 190 ? -14.474 -24.665 -23.331 1.00 33.31 190 GLN A CA 1
ATOM 1481 C C . GLN A 1 190 ? -13.733 -25.300 -24.509 1.00 33.31 190 GLN A C 1
ATOM 1483 O O . GLN A 1 190 ? -14.250 -25.296 -25.620 1.00 33.31 190 GLN A O 1
ATOM 1488 N N . ASP A 1 191 ? -12.524 -25.808 -24.276 1.00 33.16 191 ASP A N 1
ATOM 1489 C CA . ASP A 1 191 ? -12.036 -26.959 -25.023 1.00 33.16 191 ASP A CA 1
ATOM 1490 C C . ASP A 1 191 ? -10.948 -27.728 -24.259 1.00 33.16 191 ASP A C 1
ATOM 1492 O O . ASP A 1 191 ? -10.009 -27.151 -23.719 1.00 33.16 191 ASP A O 1
ATOM 1496 N N . GLN A 1 192 ? -11.096 -29.048 -24.318 1.00 32.47 192 GLN A N 1
ATOM 1497 C CA . GLN A 1 192 ? -10.141 -30.108 -23.980 1.00 32.47 192 GLN A CA 1
ATOM 1498 C C . GLN A 1 192 ? -10.011 -30.551 -22.510 1.00 32.47 192 GLN A C 1
ATOM 1500 O O . GLN A 1 192 ? -9.508 -29.881 -21.616 1.00 32.47 192 GLN A O 1
ATOM 1505 N N . VAL A 1 193 ? -10.504 -31.776 -22.330 1.00 40.88 193 VAL A N 1
ATOM 1506 C CA . VAL A 1 193 ? -10.381 -32.677 -21.190 1.00 40.88 193 VAL A CA 1
ATOM 1507 C C . VAL A 1 193 ? -8.943 -33.184 -21.115 1.00 40.88 193 VAL A C 1
ATOM 1509 O O . VAL A 1 193 ? -8.492 -33.780 -22.085 1.00 40.88 193 VAL A O 1
ATOM 1512 N N . GLU A 1 194 ? -8.284 -33.039 -19.965 1.00 32.22 194 GLU A N 1
ATOM 1513 C CA . GLU A 1 194 ? -7.335 -34.034 -19.448 1.00 32.22 194 GLU A CA 1
ATOM 1514 C C . GLU A 1 194 ? -7.111 -33.836 -17.937 1.00 32.22 194 GLU A C 1
ATOM 1516 O O . GLU A 1 194 ? -7.000 -32.714 -17.441 1.00 32.22 194 GLU A O 1
ATOM 1521 N N . ASP A 1 195 ? -7.126 -34.956 -17.210 1.00 37.03 195 ASP A N 1
ATOM 1522 C CA . ASP A 1 195 ? -6.983 -35.076 -15.757 1.00 37.03 195 ASP A CA 1
ATOM 1523 C C . ASP A 1 195 ? -5.686 -34.423 -15.252 1.00 37.03 195 ASP A C 1
ATOM 1525 O O . ASP A 1 195 ? -4.604 -35.016 -15.290 1.00 37.03 195 ASP A O 1
ATOM 1529 N N . HIS A 1 196 ? -5.805 -33.234 -14.669 1.00 32.00 196 HIS A N 1
ATOM 1530 C CA . HIS A 1 196 ? -4.816 -32.718 -13.736 1.00 32.00 196 HIS A CA 1
ATOM 1531 C C . HIS A 1 196 ? -5.497 -32.398 -12.413 1.00 32.00 196 HIS A C 1
ATOM 1533 O O . HIS A 1 196 ? -6.467 -31.648 -12.348 1.00 32.00 196 HIS A O 1
ATOM 1539 N N . VAL A 1 197 ? -4.978 -33.016 -11.353 1.00 34.84 197 VAL A N 1
ATOM 1540 C CA . VAL A 1 197 ? -5.333 -32.745 -9.962 1.00 34.84 197 VAL A CA 1
ATOM 1541 C C . VAL A 1 197 ? -5.096 -31.257 -9.712 1.00 34.84 197 VAL A C 1
ATOM 1543 O O . VAL A 1 197 ? -3.960 -30.816 -9.553 1.00 34.84 197 VAL A O 1
ATOM 1546 N N . VAL A 1 198 ? -6.176 -30.479 -9.734 1.00 30.17 198 VAL A N 1
ATOM 1547 C CA . VAL A 1 198 ? -6.158 -29.065 -9.375 1.00 30.17 198 VAL A CA 1
ATOM 1548 C C . VAL A 1 198 ? -5.926 -29.010 -7.871 1.00 30.17 198 VAL A C 1
ATOM 1550 O O . VAL A 1 198 ? -6.831 -29.285 -7.084 1.00 30.17 198 VAL A O 1
ATOM 1553 N N . TYR A 1 199 ? -4.703 -28.676 -7.464 1.00 32.50 199 TYR A N 1
ATOM 1554 C CA . TYR A 1 199 ? -4.508 -28.026 -6.177 1.00 32.50 199 TYR A CA 1
ATOM 1555 C C . TYR A 1 199 ? -5.363 -26.762 -6.236 1.00 32.50 199 TYR A C 1
ATOM 1557 O O . TYR A 1 199 ? -5.074 -25.852 -7.007 1.00 32.50 199 TYR A O 1
ATOM 1565 N N . THR A 1 200 ? -6.475 -26.737 -5.509 1.00 34.12 200 THR A N 1
ATOM 1566 C CA . THR A 1 200 ? -7.204 -25.496 -5.268 1.00 34.12 200 THR A CA 1
ATOM 1567 C C . THR A 1 200 ? -6.278 -24.615 -4.440 1.00 34.12 200 THR A C 1
ATOM 1569 O O . THR A 1 200 ? -6.254 -24.735 -3.217 1.00 34.12 200 THR A O 1
ATOM 1572 N N . GLU A 1 201 ? -5.452 -23.799 -5.102 1.00 41.34 201 GLU A N 1
ATOM 1573 C CA . GLU A 1 201 ? -4.854 -22.629 -4.469 1.00 41.34 201 GLU A CA 1
ATOM 1574 C C . GLU A 1 201 ? -6.015 -21.851 -3.854 1.00 41.34 201 GLU A C 1
ATOM 1576 O O . GLU A 1 201 ? -6.948 -21.452 -4.554 1.00 41.34 201 GLU A O 1
ATOM 1581 N N . GLU A 1 202 ? -6.022 -21.735 -2.527 1.00 50.94 202 GLU A N 1
ATOM 1582 C CA . GLU A 1 202 ? -6.992 -20.904 -1.830 1.00 50.94 202 GLU A CA 1
ATOM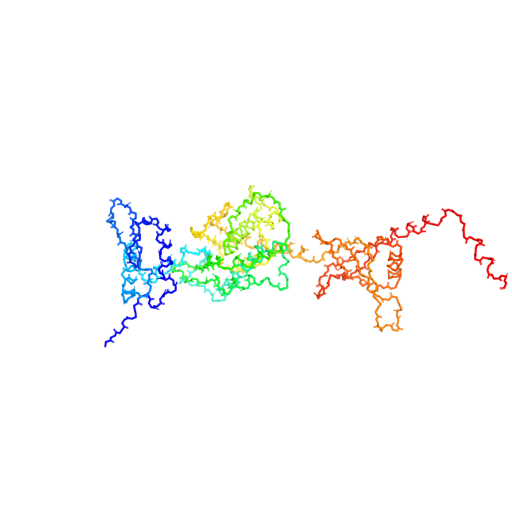 1583 C C . GLU A 1 202 ? -6.858 -19.488 -2.392 1.00 50.94 202 GLU A C 1
ATOM 1585 O O . GLU A 1 202 ? -5.848 -18.814 -2.182 1.00 50.94 202 GLU A O 1
ATOM 1590 N N . ILE A 1 203 ? -7.854 -19.061 -3.172 1.00 62.50 203 ILE A N 1
ATOM 1591 C CA . ILE A 1 203 ? -7.875 -17.740 -3.792 1.00 62.50 203 ILE A CA 1
ATOM 1592 C C . ILE A 1 203 ? -7.940 -16.721 -2.653 1.00 62.50 203 ILE A C 1
ATOM 1594 O O . ILE A 1 203 ? -9.001 -16.493 -2.070 1.00 62.50 203 ILE A O 1
ATOM 1598 N N . GLN A 1 204 ? -6.795 -16.132 -2.301 1.00 74.56 204 GLN A N 1
ATOM 1599 C CA . GLN A 1 204 ? -6.754 -15.076 -1.296 1.00 74.56 204 GLN A CA 1
ATOM 1600 C C . GLN A 1 204 ? -7.549 -13.861 -1.796 1.00 74.56 204 GLN A C 1
ATOM 1602 O O . GLN A 1 204 ? -7.395 -13.495 -2.967 1.00 74.56 204 GLN A O 1
ATOM 1607 N N . PRO A 1 205 ? -8.343 -13.195 -0.934 1.00 87.44 205 PRO A N 1
ATOM 1608 C CA . PRO A 1 205 ? -9.033 -11.962 -1.298 1.00 87.44 205 PRO A CA 1
ATOM 1609 C C . PRO A 1 205 ? -8.063 -10.925 -1.868 1.00 87.44 205 PRO A C 1
ATOM 1611 O O . PRO A 1 205 ? -6.946 -10.778 -1.368 1.00 87.44 205 PRO A O 1
ATOM 1614 N N . PHE A 1 206 ? -8.489 -10.158 -2.875 1.00 89.81 206 PHE A N 1
ATOM 1615 C CA . PHE A 1 206 ? -7.610 -9.172 -3.513 1.00 89.81 206 PHE A CA 1
ATOM 1616 C C . PHE A 1 206 ? -7.040 -8.169 -2.499 1.00 89.81 206 PHE A C 1
ATOM 1618 O O . PHE A 1 206 ? -5.847 -7.886 -2.512 1.00 89.81 206 PHE A O 1
ATOM 1625 N N . ALA A 1 207 ? -7.856 -7.716 -1.545 1.00 91.00 207 ALA A N 1
ATOM 1626 C CA . ALA A 1 207 ? -7.402 -6.869 -0.446 1.00 91.00 207 ALA A CA 1
ATOM 1627 C C . ALA A 1 207 ? -6.248 -7.498 0.364 1.00 91.00 207 ALA A C 1
ATOM 1629 O O . ALA A 1 207 ? -5.261 -6.816 0.633 1.00 91.00 207 ALA A O 1
ATOM 1630 N N . ARG A 1 208 ? -6.309 -8.804 0.671 1.00 91.94 208 ARG A N 1
ATOM 1631 C CA . ARG A 1 208 ? -5.227 -9.532 1.358 1.00 91.94 208 ARG A CA 1
ATOM 1632 C C . ARG A 1 208 ? -3.950 -9.547 0.523 1.00 91.94 208 ARG A C 1
ATOM 1634 O O . ARG A 1 208 ? -2.871 -9.301 1.060 1.00 91.94 208 ARG A O 1
ATOM 1641 N N . GLN A 1 209 ? -4.063 -9.776 -0.785 1.00 93.19 209 GLN A N 1
ATOM 1642 C CA . GLN A 1 209 ? -2.914 -9.739 -1.697 1.00 93.19 209 GLN A CA 1
ATOM 1643 C C . GLN A 1 209 ? -2.266 -8.350 -1.706 1.00 93.19 209 GLN A C 1
ATOM 1645 O O . GLN A 1 209 ? -1.062 -8.236 -1.503 1.00 93.19 209 GLN A O 1
ATOM 1650 N N . VAL A 1 210 ? -3.069 -7.288 -1.846 1.00 95.44 210 VAL A N 1
ATOM 1651 C CA . VAL A 1 210 ? -2.598 -5.892 -1.836 1.00 95.44 210 VAL A CA 1
ATOM 1652 C C . VAL A 1 210 ? -1.832 -5.578 -0.553 1.00 95.44 210 VAL A C 1
ATOM 1654 O O . VAL A 1 210 ? -0.737 -5.022 -0.604 1.00 95.44 210 VAL A O 1
ATOM 1657 N N . MET A 1 211 ? -2.409 -5.919 0.598 1.00 95.00 211 MET A N 1
ATOM 1658 C CA . MET A 1 211 ? -1.836 -5.597 1.904 1.00 95.00 211 MET A CA 1
ATOM 1659 C C . MET A 1 211 ? -0.562 -6.407 2.163 1.00 95.00 211 MET A C 1
ATOM 1661 O O . MET A 1 211 ? 0.414 -5.859 2.674 1.00 95.00 211 MET A O 1
ATOM 1665 N N . THR A 1 212 ? -0.526 -7.668 1.722 1.00 95.50 212 THR A N 1
ATOM 1666 C CA . THR A 1 212 ? 0.677 -8.516 1.736 1.00 95.50 212 THR A CA 1
ATOM 1667 C C . THR A 1 212 ? 1.782 -7.901 0.876 1.00 95.50 212 THR A C 1
ATOM 1669 O O . THR A 1 212 ? 2.883 -7.684 1.374 1.00 95.50 212 THR A O 1
ATOM 1672 N N . THR A 1 213 ? 1.486 -7.522 -0.375 1.00 96.19 213 THR A N 1
ATOM 1673 C CA . THR A 1 213 ? 2.439 -6.838 -1.268 1.00 96.19 213 THR A CA 1
ATOM 1674 C C . THR A 1 213 ? 2.922 -5.514 -0.680 1.00 96.19 213 THR A C 1
ATOM 1676 O O . THR A 1 213 ? 4.099 -5.184 -0.806 1.00 96.19 213 THR A O 1
ATOM 1679 N N . LEU A 1 214 ? 2.043 -4.758 -0.013 1.00 97.88 214 LEU A N 1
ATOM 1680 C CA . LEU A 1 214 ? 2.414 -3.518 0.663 1.00 97.88 214 LEU A CA 1
ATOM 1681 C C . LEU A 1 214 ? 3.409 -3.787 1.797 1.00 97.88 214 LEU A C 1
ATOM 1683 O O . LEU A 1 214 ? 4.461 -3.156 1.827 1.00 97.88 214 LEU A O 1
ATOM 1687 N N . SER A 1 215 ? 3.112 -4.727 2.700 1.00 97.00 215 SER A N 1
ATOM 1688 C CA . SER A 1 215 ? 4.017 -5.093 3.798 1.00 97.00 215 SER A CA 1
ATOM 1689 C C . SER A 1 215 ? 5.370 -5.595 3.275 1.00 97.00 215 SER A C 1
ATOM 1691 O O . SER A 1 215 ? 6.411 -5.067 3.673 1.00 97.00 215 SER A O 1
ATOM 1693 N N . SER A 1 216 ? 5.370 -6.534 2.320 1.00 96.06 216 SER A N 1
ATOM 1694 C CA . SER A 1 216 ? 6.593 -7.063 1.702 1.00 96.06 216 SER A CA 1
ATOM 1695 C C . SER A 1 216 ? 7.420 -5.975 1.019 1.00 96.06 216 SER A C 1
ATOM 1697 O O . SER A 1 216 ? 8.624 -5.890 1.254 1.00 96.06 216 SER A O 1
ATOM 1699 N N . GLY A 1 217 ? 6.785 -5.103 0.230 1.00 96.12 217 GLY A N 1
ATOM 1700 C CA . GLY A 1 217 ? 7.471 -4.029 -0.485 1.00 96.12 217 GLY A CA 1
ATOM 1701 C C . GLY A 1 217 ? 8.057 -2.975 0.455 1.00 96.12 217 GLY A C 1
ATOM 1702 O O . GLY A 1 217 ? 9.171 -2.505 0.236 1.00 96.12 217 GLY A O 1
ATOM 1703 N N . LEU A 1 218 ? 7.348 -2.621 1.531 1.00 97.31 218 LEU A N 1
ATOM 1704 C CA . LEU A 1 218 ? 7.847 -1.690 2.547 1.00 97.31 218 LEU A CA 1
ATOM 1705 C C . LEU A 1 218 ? 9.049 -2.268 3.306 1.00 97.31 218 LEU A C 1
ATOM 1707 O O . LEU A 1 218 ? 10.053 -1.580 3.499 1.00 97.31 218 LEU A O 1
ATOM 1711 N N . ASP A 1 219 ? 8.970 -3.536 3.712 1.00 95.44 219 ASP A N 1
ATOM 1712 C CA . ASP A 1 219 ? 10.058 -4.208 4.420 1.00 95.44 219 ASP A CA 1
ATOM 1713 C C . ASP A 1 219 ? 11.290 -4.400 3.522 1.00 95.44 219 ASP A C 1
ATOM 1715 O O . ASP A 1 219 ? 12.419 -4.145 3.946 1.00 95.44 219 ASP A O 1
ATOM 1719 N N . ALA A 1 220 ? 11.081 -4.766 2.255 1.00 94.56 220 ALA A N 1
ATOM 1720 C CA . ALA A 1 220 ? 12.140 -4.877 1.258 1.00 94.56 220 ALA A CA 1
ATOM 1721 C C . ALA A 1 220 ? 12.802 -3.523 0.958 1.00 94.56 220 ALA A C 1
ATOM 1723 O O . ALA A 1 220 ? 14.028 -3.454 0.874 1.00 94.56 220 ALA A O 1
ATOM 1724 N N . ALA A 1 221 ? 12.024 -2.437 0.860 1.00 95.19 221 ALA A N 1
ATOM 1725 C CA . ALA A 1 221 ? 12.566 -1.088 0.689 1.00 95.19 221 ALA A CA 1
ATOM 1726 C C . ALA A 1 221 ? 13.456 -0.687 1.873 1.00 95.19 221 ALA A C 1
ATOM 1728 O O . ALA A 1 221 ? 14.553 -0.169 1.661 1.00 95.19 221 ALA A O 1
ATOM 1729 N N . ARG A 1 222 ? 13.023 -0.979 3.108 1.00 94.94 222 ARG A N 1
ATOM 1730 C CA . ARG A 1 222 ? 13.830 -0.761 4.315 1.00 94.94 222 ARG A CA 1
ATOM 1731 C C . ARG A 1 222 ? 15.121 -1.582 4.284 1.00 94.94 222 ARG A C 1
ATOM 1733 O O . ARG A 1 222 ? 16.197 -1.016 4.441 1.00 94.94 222 ARG A O 1
ATOM 1740 N N . ARG A 1 223 ? 15.037 -2.896 4.049 1.00 92.56 223 ARG A N 1
ATOM 1741 C CA . ARG A 1 223 ? 16.217 -3.782 3.993 1.00 92.56 223 ARG A CA 1
ATOM 1742 C C . ARG A 1 223 ? 17.205 -3.392 2.892 1.00 92.56 223 ARG A C 1
ATOM 1744 O O . ARG A 1 223 ? 18.405 -3.565 3.067 1.00 92.56 223 ARG A O 1
ATOM 1751 N N . HIS A 1 224 ? 16.723 -2.831 1.783 1.00 91.69 224 HIS A N 1
ATOM 1752 C CA . HIS A 1 224 ? 17.580 -2.342 0.704 1.00 91.69 224 HIS A CA 1
ATOM 1753 C C . HIS A 1 224 ? 18.419 -1.118 1.108 1.00 91.69 224 HIS A C 1
ATOM 1755 O O . HIS A 1 224 ? 19.587 -1.025 0.734 1.00 91.69 224 HIS A O 1
ATOM 1761 N N . VAL A 1 225 ? 17.845 -0.171 1.864 1.00 91.44 225 VAL A N 1
ATOM 1762 C CA . VAL A 1 225 ? 18.556 1.060 2.273 1.00 91.44 225 VAL A CA 1
ATOM 1763 C C . VAL A 1 225 ? 19.421 0.886 3.523 1.00 91.44 225 VAL A C 1
ATOM 1765 O O . VAL A 1 225 ? 20.248 1.746 3.823 1.00 91.44 225 VAL A O 1
ATOM 1768 N N . GLN A 1 226 ? 19.276 -0.225 4.244 1.00 87.12 226 GLN A N 1
ATOM 1769 C CA . GLN A 1 226 ? 20.122 -0.558 5.387 1.00 87.12 226 GLN A CA 1
ATOM 1770 C C . GLN A 1 226 ? 21.495 -1.061 4.913 1.00 87.12 226 GLN A C 1
ATOM 1772 O O . GLN A 1 226 ? 21.687 -2.241 4.631 1.00 87.12 226 GLN A O 1
ATOM 1777 N N . SER A 1 227 ? 22.471 -0.153 4.830 1.00 59.19 227 SER A N 1
ATOM 1778 C CA . SER A 1 227 ? 23.802 -0.434 4.265 1.00 59.19 227 SER A CA 1
ATOM 1779 C C . SER A 1 227 ? 24.740 -1.262 5.160 1.00 59.19 227 SER A C 1
ATOM 1781 O O . SER A 1 227 ? 25.758 -1.748 4.671 1.00 59.19 227 SER A O 1
ATOM 1783 N N . GLU A 1 228 ? 24.416 -1.452 6.445 1.00 55.94 228 GLU A N 1
ATOM 1784 C CA . GLU A 1 228 ? 25.253 -2.174 7.427 1.00 55.94 228 GLU A CA 1
ATOM 1785 C C . GLU A 1 228 ? 24.575 -3.427 8.021 1.00 55.94 228 GLU A C 1
ATOM 1787 O O . GLU A 1 228 ? 25.102 -4.050 8.945 1.00 55.94 228 GLU A O 1
ATOM 1792 N N . ALA A 1 229 ? 23.404 -3.821 7.510 1.00 54.16 229 ALA A N 1
ATOM 1793 C CA . ALA A 1 229 ? 22.664 -4.970 8.025 1.00 54.16 229 ALA A CA 1
ATOM 1794 C C . ALA A 1 229 ? 23.174 -6.303 7.446 1.00 54.16 229 ALA A C 1
ATOM 1796 O O . ALA A 1 229 ? 23.547 -6.401 6.278 1.00 54.16 229 ALA A O 1
ATOM 1797 N N . ILE A 1 230 ? 23.110 -7.363 8.259 1.00 53.31 230 ILE A N 1
ATOM 1798 C CA . ILE A 1 230 ? 23.350 -8.757 7.836 1.00 53.31 230 ILE A CA 1
ATOM 1799 C C . ILE A 1 230 ? 22.360 -9.181 6.724 1.00 53.31 230 ILE A C 1
ATOM 1801 O O . ILE A 1 230 ? 22.688 -10.048 5.919 1.00 53.31 230 ILE A O 1
ATOM 1805 N N . ASP A 1 231 ? 21.202 -8.512 6.642 1.00 57.84 231 ASP A N 1
ATOM 1806 C CA . ASP A 1 231 ? 20.087 -8.773 5.717 1.00 57.84 231 ASP A CA 1
ATOM 1807 C C . ASP A 1 231 ? 19.979 -7.755 4.556 1.00 57.84 231 ASP A C 1
ATOM 1809 O O . ASP A 1 231 ? 18.878 -7.462 4.080 1.00 57.84 231 ASP A O 1
ATOM 1813 N N . PHE A 1 232 ? 21.103 -7.191 4.091 1.00 67.31 232 PHE A N 1
ATOM 1814 C CA . PHE A 1 232 ? 21.123 -6.340 2.891 1.00 67.31 232 PHE A CA 1
ATOM 1815 C C . PHE A 1 232 ? 20.448 -7.043 1.699 1.00 67.31 232 PHE A C 1
ATOM 1817 O O . PHE A 1 232 ? 20.769 -8.188 1.371 1.00 67.31 232 PHE A O 1
ATOM 1824 N N . LEU A 1 233 ? 19.538 -6.337 1.024 1.00 77.06 233 LEU A N 1
ATOM 1825 C CA . LEU A 1 233 ? 18.808 -6.848 -0.135 1.00 77.06 233 LEU A CA 1
ATOM 1826 C C . LEU A 1 233 ? 19.194 -6.068 -1.393 1.00 77.06 233 LEU A C 1
ATOM 1828 O O . LEU A 1 233 ? 19.112 -4.842 -1.403 1.00 77.06 233 LEU A O 1
ATOM 1832 N N . ASP A 1 234 ? 19.571 -6.753 -2.474 1.00 86.44 234 ASP A N 1
ATOM 1833 C CA . ASP A 1 234 ? 19.797 -6.084 -3.760 1.00 86.44 234 ASP A CA 1
ATOM 1834 C C . ASP A 1 234 ? 18.483 -5.544 -4.356 1.00 86.44 234 ASP A C 1
ATOM 1836 O O . ASP A 1 234 ? 17.395 -6.042 -4.068 1.00 86.44 234 ASP A O 1
ATOM 1840 N N . LEU A 1 235 ? 18.582 -4.511 -5.194 1.00 87.69 235 LEU A N 1
ATOM 1841 C CA . LEU A 1 235 ? 17.429 -3.808 -5.750 1.00 87.69 235 LEU A CA 1
ATOM 1842 C C . LEU A 1 235 ? 16.534 -4.728 -6.592 1.00 87.69 235 LEU A C 1
ATOM 1844 O O . LEU A 1 235 ? 15.320 -4.581 -6.533 1.00 87.69 235 LEU A O 1
ATOM 1848 N N . ASP A 1 236 ? 17.107 -5.669 -7.349 1.00 85.88 236 ASP A N 1
ATOM 1849 C CA . ASP A 1 236 ? 16.326 -6.629 -8.145 1.00 85.88 236 ASP A CA 1
ATOM 1850 C C . ASP A 1 236 ? 15.450 -7.516 -7.253 1.00 85.88 236 ASP A C 1
ATOM 1852 O O . ASP A 1 236 ? 14.234 -7.574 -7.432 1.00 85.88 236 ASP A O 1
ATOM 1856 N N . ALA A 1 237 ? 16.040 -8.097 -6.208 1.00 87.12 237 ALA A N 1
ATOM 1857 C CA . ALA A 1 237 ? 15.305 -8.887 -5.225 1.00 87.12 237 ALA A CA 1
ATOM 1858 C C . ALA A 1 237 ? 14.282 -8.041 -4.442 1.00 87.12 237 ALA A C 1
ATOM 1860 O O . ALA A 1 237 ? 13.227 -8.536 -4.049 1.00 87.12 237 ALA A O 1
ATOM 1861 N N . ALA A 1 238 ? 14.564 -6.753 -4.226 1.00 91.06 238 ALA A N 1
ATOM 1862 C CA . ALA A 1 238 ? 13.617 -5.829 -3.611 1.00 91.06 238 ALA A CA 1
ATOM 1863 C C . ALA A 1 238 ? 12.389 -5.596 -4.502 1.00 91.06 238 ALA A C 1
ATOM 1865 O O . ALA A 1 238 ? 11.258 -5.601 -4.013 1.00 91.06 238 ALA A O 1
ATOM 1866 N N . VAL A 1 239 ? 12.599 -5.427 -5.810 1.00 90.44 239 VAL A N 1
ATOM 1867 C CA . VAL A 1 239 ? 11.519 -5.260 -6.794 1.00 90.44 239 VAL A CA 1
ATOM 1868 C C . VAL A 1 239 ? 10.645 -6.512 -6.863 1.00 90.44 239 VAL A C 1
ATOM 1870 O O . VAL A 1 239 ? 9.422 -6.390 -6.817 1.00 90.44 239 VAL A O 1
ATOM 1873 N N . GLU A 1 240 ? 11.243 -7.707 -6.860 1.00 89.50 240 GLU A N 1
ATOM 1874 C CA . GLU A 1 240 ? 10.507 -8.982 -6.802 1.00 89.50 240 GLU A CA 1
ATOM 1875 C C . GLU A 1 240 ? 9.632 -9.112 -5.540 1.00 89.50 240 GLU A C 1
ATOM 1877 O O . GLU A 1 240 ? 8.574 -9.736 -5.575 1.00 89.50 240 GLU A O 1
ATOM 1882 N N . GLN A 1 241 ? 10.031 -8.477 -4.432 1.00 91.12 241 GLN A N 1
ATOM 1883 C CA . GLN A 1 241 ? 9.274 -8.442 -3.172 1.00 91.12 241 GLN A CA 1
ATOM 1884 C C . GLN A 1 241 ? 8.239 -7.307 -3.103 1.00 91.12 241 GLN A C 1
ATOM 1886 O O . GLN A 1 241 ? 7.590 -7.124 -2.073 1.00 91.12 241 GLN A O 1
ATOM 1891 N N . GLY A 1 242 ? 8.056 -6.552 -4.188 1.00 91.75 242 GLY A N 1
ATOM 1892 C CA . GLY A 1 242 ? 7.015 -5.533 -4.310 1.00 91.75 242 GLY A CA 1
ATOM 1893 C C . GLY A 1 242 ? 7.499 -4.087 -4.196 1.00 91.75 242 GLY A C 1
ATOM 1894 O O . GLY A 1 242 ? 6.671 -3.170 -4.166 1.00 91.75 242 GLY A O 1
ATOM 1895 N N . VAL A 1 243 ? 8.815 -3.839 -4.159 1.00 95.19 243 VAL A N 1
ATOM 1896 C CA . VAL A 1 243 ? 9.346 -2.472 -4.261 1.00 95.19 243 VAL A CA 1
ATOM 1897 C C . VAL A 1 243 ? 9.048 -1.910 -5.648 1.00 95.19 243 VAL A C 1
ATOM 1899 O O . VAL A 1 243 ? 9.491 -2.427 -6.667 1.00 95.19 243 VAL A O 1
ATOM 1902 N N . SER A 1 244 ? 8.330 -0.791 -5.686 1.00 95.50 244 SER A N 1
ATOM 1903 C CA . SER A 1 244 ? 8.021 -0.066 -6.918 1.00 95.50 244 SER A CA 1
ATOM 1904 C C . SER A 1 244 ? 8.350 1.416 -6.775 1.00 95.50 244 SER A C 1
ATOM 1906 O O . SER A 1 244 ? 8.352 1.965 -5.672 1.00 95.50 244 SER A O 1
ATOM 1908 N N . LEU A 1 245 ? 8.601 2.096 -7.898 1.00 94.69 245 LEU A N 1
ATOM 1909 C CA . LEU A 1 245 ? 8.929 3.524 -7.879 1.00 94.69 245 LEU A CA 1
ATOM 1910 C C . LEU A 1 245 ? 7.878 4.369 -7.127 1.00 94.69 245 LEU A C 1
ATOM 1912 O O . LEU A 1 245 ? 8.274 5.155 -6.266 1.00 94.69 245 LEU A O 1
ATOM 1916 N N . PRO A 1 246 ? 6.556 4.222 -7.366 1.00 96.25 246 PRO A N 1
ATOM 1917 C CA . PRO A 1 246 ? 5.576 5.033 -6.649 1.00 96.25 246 PRO A CA 1
ATOM 1918 C C . PRO A 1 246 ? 5.532 4.742 -5.144 1.00 96.25 246 PRO A C 1
ATOM 1920 O O . PRO A 1 246 ? 5.237 5.660 -4.382 1.00 96.25 246 PRO A O 1
ATOM 1923 N N . LEU A 1 247 ? 5.840 3.509 -4.717 1.00 97.69 247 LEU A N 1
ATOM 1924 C CA . LEU A 1 247 ? 5.935 3.144 -3.301 1.00 97.69 247 LEU A CA 1
ATOM 1925 C C . LEU A 1 247 ? 7.099 3.885 -2.627 1.00 97.69 247 LEU A C 1
ATOM 1927 O O . LEU A 1 247 ? 6.900 4.559 -1.618 1.00 97.69 247 LEU A O 1
ATOM 1931 N N . VAL A 1 248 ? 8.293 3.816 -3.224 1.00 97.19 248 VAL A N 1
ATOM 1932 C CA . VAL A 1 248 ? 9.505 4.468 -2.697 1.00 97.19 248 VAL A CA 1
ATOM 1933 C C . VAL A 1 248 ? 9.353 5.991 -2.688 1.00 97.19 248 VAL A C 1
ATOM 1935 O O . VAL A 1 248 ? 9.669 6.634 -1.689 1.00 97.19 248 VAL A O 1
ATOM 1938 N N . GLN A 1 249 ? 8.795 6.574 -3.754 1.00 96.25 249 GLN A N 1
ATOM 1939 C CA . GLN A 1 24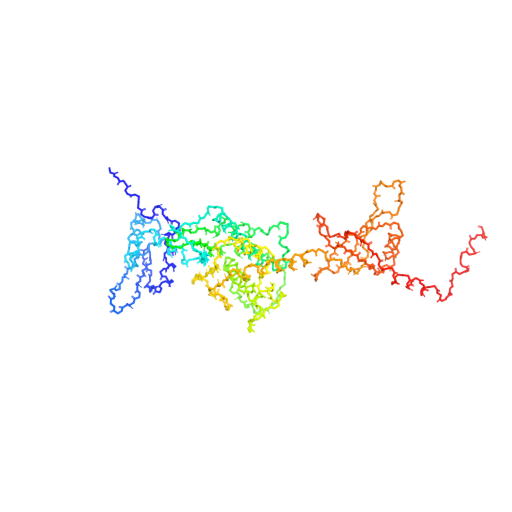9 ? 8.512 8.009 -3.802 1.00 96.25 249 GLN A CA 1
ATOM 1940 C C . GLN A 1 249 ? 7.529 8.436 -2.705 1.00 96.25 249 GLN A C 1
ATOM 1942 O O . GLN A 1 249 ? 7.734 9.470 -2.081 1.00 96.25 249 GLN A O 1
ATOM 1947 N N . ALA A 1 250 ? 6.476 7.654 -2.443 1.00 97.19 250 ALA A N 1
ATOM 1948 C CA . ALA A 1 250 ? 5.509 7.975 -1.395 1.00 97.19 250 ALA A CA 1
ATOM 1949 C C . ALA A 1 250 ? 6.140 7.957 0.007 1.00 97.19 250 ALA A C 1
ATOM 1951 O O . ALA A 1 250 ? 5.886 8.859 0.805 1.00 97.19 250 ALA A O 1
ATOM 1952 N N . LEU A 1 251 ? 6.996 6.970 0.293 1.00 96.69 251 LEU A N 1
ATOM 1953 C CA . LEU A 1 251 ? 7.762 6.924 1.539 1.00 96.69 251 LEU A CA 1
ATOM 1954 C C . LEU A 1 251 ? 8.699 8.126 1.676 1.00 96.69 251 LEU A C 1
ATOM 1956 O O . LEU A 1 251 ? 8.732 8.757 2.730 1.00 96.69 251 LEU A O 1
ATOM 1960 N N . HIS A 1 252 ? 9.422 8.469 0.609 1.00 94.38 252 HIS A N 1
ATOM 1961 C CA . HIS A 1 252 ? 10.318 9.620 0.605 1.00 94.38 252 HIS A CA 1
ATOM 1962 C C . HIS A 1 252 ? 9.560 10.946 0.806 1.00 94.38 252 HIS A C 1
ATOM 1964 O O . HIS A 1 252 ? 9.976 11.789 1.599 1.00 94.38 252 HIS A O 1
ATOM 1970 N N . GLU A 1 253 ? 8.403 11.114 0.156 1.00 93.62 253 GLU A N 1
ATOM 1971 C CA . GLU A 1 253 ? 7.518 12.274 0.330 1.00 93.62 253 GLU A CA 1
ATOM 1972 C C . GLU A 1 253 ? 7.050 12.420 1.790 1.00 93.62 253 GLU A C 1
ATOM 1974 O O . GLU A 1 253 ? 7.129 13.518 2.347 1.00 93.62 253 GLU A O 1
ATOM 1979 N N . ILE A 1 254 ? 6.621 11.327 2.439 1.00 93.88 254 ILE A N 1
ATOM 1980 C CA . ILE A 1 254 ? 6.245 11.324 3.867 1.00 93.88 254 ILE A CA 1
ATOM 1981 C C . ILE A 1 254 ? 7.466 11.653 4.738 1.00 93.88 254 ILE A C 1
ATOM 1983 O O . ILE A 1 254 ? 7.377 12.467 5.661 1.00 93.88 254 ILE A O 1
ATOM 1987 N N . GLY A 1 255 ? 8.607 11.041 4.414 1.00 92.25 255 GLY A N 1
ATOM 1988 C CA . GLY A 1 255 ? 9.885 11.192 5.101 1.00 92.25 255 GLY A CA 1
ATOM 1989 C C . GLY A 1 255 ? 10.486 12.597 5.062 1.00 92.25 255 GLY A C 1
ATOM 1990 O O . GLY A 1 255 ? 11.232 12.970 5.964 1.00 92.25 255 GLY A O 1
ATOM 1991 N N . SER A 1 256 ? 10.122 13.404 4.062 1.00 90.06 256 SER A N 1
ATOM 1992 C CA . SER A 1 256 ? 10.634 14.768 3.865 1.00 90.06 256 SER A CA 1
ATOM 1993 C C . SER A 1 256 ? 10.148 15.795 4.899 1.00 90.06 256 SER A C 1
ATOM 1995 O O . SER A 1 256 ? 10.608 16.939 4.910 1.00 90.06 256 SER A O 1
ATOM 1997 N N . ALA A 1 257 ? 9.222 15.415 5.784 1.00 89.94 257 ALA A N 1
ATOM 1998 C CA . ALA A 1 257 ? 8.727 16.300 6.827 1.00 89.94 257 ALA A CA 1
ATOM 1999 C C . ALA A 1 257 ? 9.845 16.687 7.819 1.00 89.94 257 ALA A C 1
ATOM 2001 O O . ALA A 1 257 ? 10.520 15.838 8.398 1.00 89.94 257 ALA A O 1
ATOM 2002 N N . GLU A 1 258 ? 10.011 17.992 8.058 1.00 85.69 258 GLU A N 1
ATOM 2003 C CA . GLU A 1 258 ? 11.145 18.554 8.810 1.00 85.69 258 GLU A CA 1
ATOM 2004 C C . GLU A 1 258 ? 11.321 17.937 10.208 1.00 85.69 258 GLU A C 1
ATOM 2006 O O . GLU A 1 258 ? 12.431 17.550 10.578 1.00 85.69 258 GLU A O 1
ATOM 2011 N N . ASN A 1 259 ? 10.226 17.774 10.954 1.00 88.38 259 ASN A N 1
ATOM 2012 C CA . ASN A 1 259 ? 10.252 17.316 12.347 1.00 88.38 259 ASN A CA 1
ATOM 2013 C C . ASN A 1 259 ? 10.103 15.797 12.522 1.00 88.38 259 ASN A C 1
ATOM 2015 O O . ASN A 1 259 ? 10.161 15.320 13.658 1.00 88.38 259 ASN A O 1
ATOM 2019 N N . LEU A 1 260 ? 9.916 15.043 11.433 1.00 91.81 260 LEU A N 1
ATOM 2020 C CA . LEU A 1 260 ? 9.777 13.591 11.490 1.00 91.81 260 LEU A CA 1
ATOM 2021 C C . LEU A 1 260 ? 11.059 12.962 12.039 1.00 91.81 260 LEU A C 1
ATOM 2023 O O . LEU A 1 260 ? 12.150 13.256 11.556 1.00 91.81 260 LEU A O 1
ATOM 2027 N N . ARG A 1 261 ? 10.928 12.089 13.037 1.00 93.38 261 ARG A N 1
ATOM 2028 C CA . ARG A 1 261 ? 12.030 11.261 13.545 1.00 93.38 261 ARG A CA 1
ATOM 2029 C C . ARG A 1 261 ? 12.005 9.878 12.923 1.00 93.38 261 ARG A C 1
ATOM 2031 O O . ARG A 1 261 ? 13.032 9.417 12.437 1.00 93.38 261 ARG A O 1
ATOM 2038 N N . SER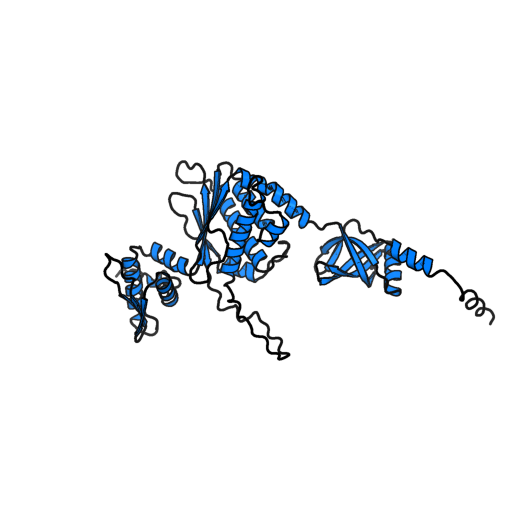 A 1 262 ? 10.834 9.251 12.939 1.00 93.88 262 SER A N 1
ATOM 2039 C CA . SER A 1 262 ? 10.616 7.926 12.374 1.00 93.88 262 SER A CA 1
ATOM 2040 C C . SER A 1 262 ? 9.176 7.753 11.894 1.00 93.88 262 SER A C 1
ATOM 2042 O O . SER A 1 262 ? 8.262 8.492 12.285 1.00 93.88 262 SER A O 1
ATOM 2044 N N . LEU A 1 263 ? 8.989 6.773 11.018 1.00 94.56 263 LEU A N 1
ATOM 2045 C CA . LEU A 1 263 ? 7.706 6.319 10.512 1.00 94.56 263 LEU A CA 1
ATOM 2046 C C . LEU A 1 263 ? 7.505 4.865 10.939 1.00 94.56 263 LEU A C 1
ATOM 2048 O O . LEU A 1 263 ? 8.339 4.007 10.656 1.00 94.56 263 LEU A O 1
ATOM 2052 N N . ASP A 1 264 ? 6.399 4.594 11.622 1.00 91.50 264 ASP A N 1
ATOM 2053 C CA . ASP A 1 264 ? 6.042 3.263 12.104 1.00 91.50 264 ASP A CA 1
ATOM 2054 C C . ASP A 1 264 ? 4.813 2.754 11.352 1.00 91.50 264 ASP A C 1
ATOM 2056 O O . ASP A 1 264 ? 3.736 3.354 11.395 1.00 91.50 264 ASP A O 1
ATOM 2060 N N . LEU A 1 265 ? 5.023 1.665 10.625 1.00 93.94 265 LEU A N 1
ATOM 2061 C CA . LEU A 1 265 ? 4.102 1.056 9.681 1.00 93.94 265 LEU A CA 1
ATOM 2062 C C . LEU A 1 265 ? 3.740 -0.321 10.232 1.00 93.94 265 LEU A C 1
ATOM 2064 O O . LEU A 1 265 ? 4.584 -1.213 10.268 1.00 93.94 265 LEU A O 1
ATOM 2068 N N . SER A 1 266 ? 2.511 -0.495 10.705 1.00 85.25 266 SER A N 1
ATOM 2069 C CA . SER A 1 266 ? 2.063 -1.743 11.340 1.00 85.25 266 SER A CA 1
ATOM 2070 C C . SER A 1 266 ? 0.833 -2.316 10.659 1.00 85.25 266 SER A C 1
ATOM 2072 O O . SER A 1 266 ? -0.001 -1.574 10.143 1.00 85.25 266 SER A O 1
ATOM 2074 N N . PHE A 1 267 ? 0.755 -3.641 10.646 1.00 85.62 267 PHE A N 1
ATOM 2075 C CA . PHE A 1 267 ? -0.288 -4.411 9.988 1.00 85.62 267 PHE A CA 1
ATOM 2076 C C . PHE A 1 267 ? -0.959 -5.323 11.005 1.00 85.62 267 PHE A C 1
ATOM 2078 O O . PHE A 1 267 ? -0.278 -6.121 11.650 1.00 85.62 267 PHE A O 1
ATOM 2085 N N . ASP A 1 268 ? -2.283 -5.233 11.093 1.00 78.06 268 ASP A N 1
ATOM 2086 C CA . ASP A 1 268 ? -3.101 -6.215 11.793 1.00 78.06 268 ASP A CA 1
ATOM 2087 C C . ASP A 1 268 ? -3.894 -7.001 10.748 1.00 78.06 268 ASP A C 1
ATOM 2089 O O . ASP A 1 268 ? -4.719 -6.448 10.016 1.00 78.06 268 ASP A O 1
ATOM 2093 N N . TRP A 1 269 ? -3.609 -8.295 10.652 1.00 82.31 269 TRP A N 1
ATOM 2094 C CA . TRP A 1 269 ? -4.226 -9.177 9.668 1.00 82.31 269 TRP A CA 1
ATOM 2095 C C . TRP A 1 269 ? -5.554 -9.707 10.191 1.00 82.31 269 TRP A C 1
ATOM 2097 O O . TRP A 1 269 ? -5.625 -10.256 11.294 1.00 82.31 269 TRP A O 1
ATOM 2107 N N . SER A 1 270 ? -6.611 -9.589 9.389 1.00 79.38 270 SER A N 1
ATOM 2108 C CA . SER A 1 270 ? -7.891 -10.184 9.758 1.00 79.38 270 SER A CA 1
ATOM 2109 C C . SER A 1 270 ? -7.802 -11.719 9.710 1.00 79.38 270 SER A C 1
ATOM 2111 O O . SER A 1 270 ? -7.304 -12.290 8.738 1.00 79.38 270 SER A O 1
ATOM 2113 N N . PRO A 1 271 ? -8.350 -12.430 10.703 1.00 70.00 271 PRO A N 1
ATOM 2114 C CA . PRO A 1 271 ? -8.436 -13.890 10.671 1.00 70.00 271 PRO A CA 1
ATOM 2115 C C . PRO A 1 271 ? -9.498 -14.420 9.691 1.00 70.00 271 PRO A C 1
ATOM 2117 O O . PRO A 1 271 ? -9.644 -15.633 9.558 1.00 70.00 271 PRO A O 1
ATOM 2120 N N . ALA A 1 272 ? -10.230 -13.548 8.984 1.00 70.31 272 ALA A N 1
ATOM 2121 C CA . ALA A 1 272 ? -11.180 -13.947 7.944 1.00 70.31 272 ALA A CA 1
ATOM 2122 C C . ALA A 1 272 ? -10.499 -14.478 6.663 1.00 70.31 272 ALA A C 1
ATOM 2124 O O . ALA A 1 272 ? -11.175 -15.030 5.798 1.00 70.31 272 ALA A O 1
ATOM 2125 N N . ALA A 1 273 ? -9.173 -14.352 6.546 1.00 74.00 273 ALA A N 1
ATOM 2126 C CA . ALA A 1 273 ? -8.357 -15.021 5.534 1.00 74.00 273 ALA A CA 1
ATOM 2127 C C . ALA A 1 273 ? -7.045 -15.539 6.164 1.00 74.00 273 ALA A C 1
ATOM 2129 O O . ALA A 1 273 ? -6.596 -14.960 7.160 1.00 74.00 273 ALA A O 1
ATOM 2130 N N . PRO A 1 274 ? -6.398 -16.580 5.597 1.00 77.44 274 PRO A N 1
ATOM 2131 C CA . PRO A 1 274 ? -5.136 -17.114 6.114 1.00 77.44 274 PRO A CA 1
ATOM 2132 C C . PRO A 1 274 ? -4.067 -16.030 6.258 1.00 77.44 274 PRO A C 1
ATOM 2134 O O . PRO A 1 274 ? -3.820 -15.275 5.313 1.00 77.44 274 PRO A O 1
ATOM 2137 N N . GLU A 1 275 ? -3.453 -15.935 7.439 1.00 76.25 275 GLU A N 1
ATOM 2138 C CA . GLU A 1 275 ? -2.409 -14.944 7.705 1.00 76.25 275 GLU A CA 1
ATOM 2139 C C . GLU A 1 275 ? -1.255 -15.102 6.694 1.00 76.25 275 GLU A C 1
ATOM 2141 O O . GLU A 1 275 ? -0.812 -16.228 6.436 1.00 76.25 275 GLU A O 1
ATOM 2146 N N . PRO A 1 276 ? -0.786 -14.003 6.079 1.00 82.81 276 PRO A N 1
ATOM 2147 C CA . PRO A 1 276 ? 0.292 -14.065 5.105 1.00 82.81 276 PRO A CA 1
ATOM 2148 C C . PRO A 1 276 ? 1.582 -14.600 5.735 1.00 82.81 276 PRO A C 1
ATOM 2150 O O . PRO A 1 276 ? 2.025 -14.159 6.796 1.00 82.81 276 PRO A O 1
ATOM 2153 N N . LEU A 1 277 ? 2.208 -15.563 5.059 1.00 79.06 277 LEU A N 1
ATOM 2154 C CA . LEU A 1 277 ? 3.458 -16.160 5.514 1.00 79.06 277 LEU A CA 1
ATOM 2155 C C . LEU A 1 277 ? 4.623 -15.189 5.290 1.00 79.06 277 LEU A C 1
ATOM 2157 O O . LEU A 1 277 ? 4.735 -14.580 4.229 1.00 79.06 277 LEU A O 1
ATOM 2161 N N . ALA A 1 278 ? 5.528 -15.112 6.268 1.00 78.81 278 ALA A N 1
ATOM 2162 C CA . ALA A 1 278 ? 6.814 -14.416 6.160 1.00 78.81 278 ALA A CA 1
ATOM 2163 C C . ALA A 1 278 ? 6.743 -12.913 5.800 1.00 78.81 278 ALA A C 1
ATOM 2165 O O . ALA A 1 278 ? 7.676 -12.382 5.199 1.00 78.81 278 ALA A O 1
ATOM 2166 N N . VAL A 1 279 ? 5.680 -12.211 6.204 1.00 84.56 279 VAL A N 1
ATOM 2167 C CA . VAL A 1 279 ? 5.602 -10.743 6.110 1.00 84.56 279 VAL A CA 1
ATOM 2168 C C . VAL A 1 279 ? 5.840 -10.060 7.452 1.00 84.56 279 VAL A C 1
ATOM 2170 O O . VAL A 1 279 ? 5.542 -10.604 8.516 1.00 84.56 279 VAL A O 1
ATOM 2173 N N . ALA A 1 280 ? 6.374 -8.841 7.410 1.00 83.81 280 ALA A N 1
ATOM 2174 C CA . ALA A 1 280 ? 6.591 -8.041 8.604 1.00 83.81 280 ALA A CA 1
ATOM 2175 C C . ALA A 1 280 ? 5.259 -7.464 9.116 1.00 83.81 280 ALA A C 1
ATOM 2177 O O . ALA A 1 280 ? 4.575 -6.717 8.416 1.00 83.81 280 ALA A O 1
ATOM 2178 N N . SER A 1 281 ? 4.909 -7.753 10.371 1.00 77.88 281 SER A N 1
ATOM 2179 C CA . SER A 1 281 ? 3.756 -7.131 11.044 1.00 77.88 281 SER A CA 1
ATOM 2180 C C . SER A 1 281 ? 4.027 -5.684 11.467 1.00 77.88 281 SER A C 1
ATOM 2182 O O . SER A 1 281 ? 3.098 -4.915 11.704 1.00 77.88 281 SER A O 1
ATOM 2184 N N . ARG A 1 282 ? 5.303 -5.287 11.552 1.00 89.19 282 ARG A N 1
ATOM 2185 C CA . ARG A 1 282 ? 5.717 -3.926 11.890 1.00 89.19 282 ARG A CA 1
ATOM 2186 C C . ARG A 1 282 ? 7.047 -3.555 11.248 1.00 89.19 282 ARG A C 1
ATOM 2188 O O . ARG A 1 282 ? 8.032 -4.281 11.366 1.00 89.19 282 ARG A O 1
ATOM 2195 N N . ILE A 1 283 ? 7.079 -2.384 10.628 1.00 94.69 283 ILE A N 1
ATOM 2196 C CA . ILE A 1 283 ? 8.221 -1.822 9.918 1.00 94.69 283 ILE A CA 1
ATOM 2197 C C . ILE A 1 283 ? 8.440 -0.417 10.477 1.00 94.69 283 ILE A C 1
ATOM 2199 O O . ILE A 1 283 ? 7.606 0.470 10.318 1.00 94.69 283 ILE A O 1
ATOM 2203 N N . LEU A 1 284 ? 9.561 -0.234 11.170 1.00 94.31 284 LEU A N 1
ATOM 2204 C CA . LEU A 1 284 ? 10.022 1.069 11.636 1.00 94.31 284 LEU A CA 1
ATOM 2205 C C . LEU A 1 284 ? 11.105 1.559 10.678 1.00 94.31 284 LEU A C 1
ATOM 2207 O O . LEU A 1 284 ? 12.025 0.790 10.392 1.00 94.31 284 LEU A O 1
ATOM 2211 N N . MET A 1 285 ? 10.964 2.794 10.197 1.00 95.50 285 MET A N 1
ATOM 2212 C CA . MET A 1 285 ? 11.974 3.478 9.394 1.00 95.50 285 MET A CA 1
ATOM 2213 C C . MET A 1 285 ? 12.333 4.820 10.023 1.00 95.50 285 MET A C 1
ATOM 2215 O O . MET A 1 285 ? 11.460 5.671 10.215 1.00 95.50 285 MET A O 1
ATOM 2219 N N . ASP A 1 286 ? 13.610 5.025 10.309 1.00 95.06 286 ASP A N 1
ATOM 2220 C CA . ASP A 1 286 ? 14.111 6.287 10.843 1.00 95.06 286 ASP A CA 1
ATOM 2221 C C . ASP A 1 286 ? 14.369 7.298 9.716 1.00 95.06 286 ASP A C 1
ATOM 2223 O O . ASP A 1 286 ? 14.483 6.953 8.536 1.00 95.06 286 ASP A O 1
ATOM 2227 N N . LYS A 1 287 ? 14.481 8.582 10.070 1.00 93.25 287 LYS A N 1
ATOM 2228 C CA . LYS A 1 287 ? 14.688 9.664 9.096 1.00 93.25 287 LYS A CA 1
ATOM 2229 C C . LYS A 1 287 ? 15.837 9.408 8.100 1.00 93.25 287 LYS A C 1
ATOM 2231 O O . LYS A 1 287 ? 15.596 9.596 6.909 1.00 93.25 287 LYS A O 1
ATOM 2236 N N . PRO A 1 288 ? 17.037 8.942 8.507 1.00 93.31 288 PRO A N 1
ATOM 2237 C CA . PRO A 1 288 ? 18.120 8.680 7.556 1.00 93.31 288 PRO A CA 1
ATOM 2238 C C . PRO A 1 288 ? 17.774 7.601 6.520 1.00 93.31 288 PRO A C 1
ATOM 2240 O O . PRO A 1 288 ? 18.139 7.725 5.354 1.00 93.31 288 PRO A O 1
ATOM 2243 N N . GLU A 1 289 ? 17.032 6.564 6.921 1.00 94.06 289 GLU A N 1
ATOM 2244 C CA . GLU A 1 289 ? 16.587 5.499 6.015 1.00 94.06 289 GLU A CA 1
ATOM 2245 C C . GLU A 1 289 ? 15.566 6.038 5.005 1.00 94.06 289 GLU A C 1
ATOM 2247 O O . GLU A 1 289 ? 15.646 5.737 3.815 1.00 94.06 289 GLU A O 1
ATOM 2252 N N . LEU A 1 290 ? 14.639 6.891 5.454 1.00 94.75 290 LEU A N 1
ATOM 2253 C CA . LEU A 1 290 ? 13.659 7.554 4.587 1.00 94.75 290 LEU A CA 1
ATOM 2254 C C . LEU A 1 290 ? 14.312 8.544 3.603 1.00 94.75 290 LEU A C 1
ATOM 2256 O O . LEU A 1 290 ? 13.862 8.684 2.462 1.00 94.75 290 LEU A O 1
ATOM 2260 N N . GLU A 1 291 ? 15.381 9.229 4.014 1.00 92.75 291 GLU A N 1
ATOM 2261 C CA . GLU A 1 291 ? 16.161 10.126 3.150 1.00 92.75 291 GLU A CA 1
ATOM 2262 C C . GLU A 1 291 ? 16.950 9.347 2.080 1.00 92.75 291 GLU A C 1
ATOM 2264 O O . GLU A 1 291 ? 16.987 9.764 0.915 1.00 92.75 291 GLU A O 1
ATOM 2269 N N . ALA A 1 292 ? 17.496 8.175 2.429 1.00 92.75 292 ALA A N 1
ATOM 2270 C CA . ALA A 1 292 ? 18.222 7.292 1.510 1.00 92.75 292 ALA A CA 1
ATOM 2271 C C . ALA A 1 292 ? 17.352 6.751 0.354 1.00 92.75 292 ALA A C 1
ATOM 2273 O O . ALA A 1 292 ? 17.864 6.433 -0.722 1.00 92.75 292 ALA A O 1
ATOM 2274 N N . LEU A 1 293 ? 16.023 6.722 0.513 1.00 94.31 293 LEU A N 1
ATOM 2275 C CA . LEU A 1 293 ? 15.085 6.319 -0.547 1.00 94.31 293 LEU A CA 1
ATOM 2276 C C . LEU A 1 293 ? 15.104 7.239 -1.780 1.00 94.31 293 LEU A C 1
ATOM 2278 O O . LEU A 1 293 ? 14.628 6.843 -2.849 1.00 94.31 293 LEU A O 1
ATOM 2282 N N . SER A 1 294 ? 15.664 8.448 -1.672 1.00 92.62 294 SER A N 1
ATOM 2283 C CA . SER A 1 294 ? 15.865 9.342 -2.822 1.00 92.62 294 SER A CA 1
ATOM 2284 C C . SER A 1 294 ? 16.786 8.726 -3.888 1.00 92.62 294 SER A C 1
ATOM 2286 O O . SER A 1 294 ? 16.498 8.795 -5.089 1.00 92.62 294 SER A O 1
ATOM 2288 N N . GLU A 1 295 ? 17.851 8.039 -3.467 1.00 90.31 295 GLU A N 1
ATOM 2289 C CA . GLU A 1 295 ? 18.763 7.337 -4.374 1.00 90.31 295 GLU A CA 1
ATOM 2290 C C . GLU A 1 295 ? 18.080 6.120 -5.009 1.00 90.31 295 GLU A C 1
ATOM 2292 O O . GLU A 1 295 ? 18.179 5.903 -6.219 1.00 90.31 295 GLU A O 1
ATOM 2297 N N . VAL A 1 296 ? 17.315 5.367 -4.213 1.00 91.88 296 VAL A N 1
ATOM 2298 C CA . VAL A 1 296 ? 16.532 4.215 -4.689 1.00 91.88 296 VAL A CA 1
ATOM 2299 C C . VAL A 1 296 ? 15.524 4.651 -5.750 1.00 91.88 296 VAL A C 1
ATOM 2301 O O . VAL A 1 296 ? 15.438 4.030 -6.810 1.00 91.88 296 VAL A O 1
ATOM 2304 N N . SER A 1 297 ? 14.821 5.762 -5.514 1.00 91.69 297 SER A N 1
ATOM 2305 C CA . SER A 1 297 ? 13.889 6.353 -6.482 1.00 91.69 297 SER A CA 1
ATOM 2306 C C . SER A 1 297 ? 14.595 6.690 -7.795 1.00 91.69 297 SER A C 1
ATOM 2308 O O . SER A 1 297 ? 14.139 6.278 -8.857 1.00 91.69 297 SER A O 1
ATOM 2310 N N . THR A 1 298 ? 15.764 7.337 -7.726 1.00 89.81 298 THR A N 1
ATOM 2311 C CA . THR A 1 298 ? 16.571 7.683 -8.910 1.00 89.81 298 THR A CA 1
ATOM 2312 C C . THR A 1 298 ? 16.995 6.435 -9.697 1.00 89.81 298 THR A C 1
ATOM 2314 O O . THR A 1 298 ? 16.963 6.418 -10.929 1.00 89.81 298 THR A O 1
ATOM 2317 N N . ARG A 1 299 ? 17.386 5.356 -9.007 1.00 88.69 299 ARG A N 1
ATOM 2318 C CA . ARG A 1 299 ? 17.764 4.082 -9.645 1.00 88.69 299 ARG A C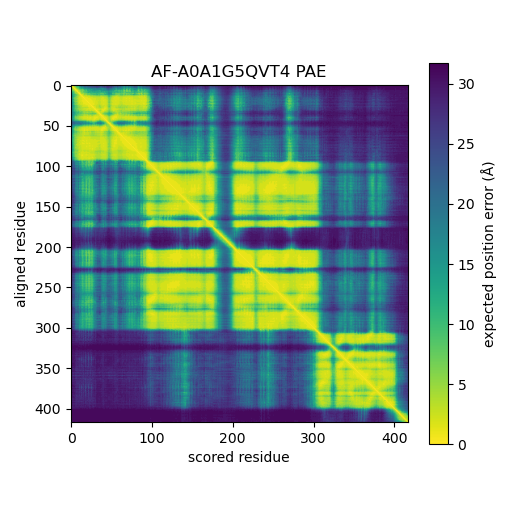A 1
ATOM 2319 C C . ARG A 1 299 ? 16.569 3.388 -10.303 1.00 88.69 299 ARG A C 1
ATOM 2321 O O . ARG A 1 299 ? 16.716 2.857 -11.402 1.00 88.69 299 ARG A O 1
ATOM 2328 N N . LEU A 1 300 ? 15.402 3.400 -9.659 1.00 87.88 300 LEU A N 1
ATOM 2329 C CA . LEU A 1 300 ? 14.163 2.848 -10.214 1.00 87.88 300 LEU A CA 1
ATOM 2330 C C . LEU A 1 300 ? 13.657 3.670 -11.409 1.00 87.88 300 LEU A C 1
ATOM 2332 O O . LEU A 1 300 ? 13.186 3.093 -12.385 1.00 87.88 300 LEU A O 1
ATOM 2336 N N . GLU A 1 301 ? 13.805 4.995 -11.385 1.00 86.44 301 GLU A N 1
ATOM 2337 C CA . GLU A 1 301 ? 13.471 5.867 -12.518 1.00 86.44 301 GLU A CA 1
ATOM 2338 C C . GLU A 1 301 ? 14.294 5.523 -13.758 1.00 86.44 301 GLU A C 1
ATOM 2340 O O . GLU A 1 301 ? 13.710 5.307 -14.817 1.00 86.44 301 GLU A O 1
ATOM 2345 N N . ARG A 1 302 ? 15.614 5.346 -13.615 1.00 78.94 302 ARG A N 1
ATOM 2346 C CA . ARG A 1 302 ? 16.500 4.925 -14.719 1.00 78.94 302 ARG A CA 1
ATOM 2347 C C . ARG A 1 302 ? 16.155 3.552 -15.299 1.00 78.94 302 ARG A C 1
ATOM 2349 O O . ARG A 1 302 ? 16.422 3.307 -16.467 1.00 78.94 302 ARG A O 1
ATOM 2356 N N . ARG A 1 303 ? 15.586 2.647 -14.495 1.00 70.62 303 ARG A N 1
ATOM 2357 C CA . ARG A 1 303 ? 15.102 1.330 -14.960 1.00 70.62 303 ARG A CA 1
ATOM 2358 C C . ARG A 1 303 ? 13.804 1.433 -15.763 1.00 70.62 303 ARG A C 1
ATOM 2360 O O . ARG A 1 303 ? 13.528 0.574 -16.593 1.00 70.62 303 ARG A O 1
ATOM 2367 N N . ILE A 1 304 ? 12.986 2.445 -15.476 1.00 64.56 304 ILE A N 1
ATOM 2368 C CA . ILE A 1 304 ? 11.710 2.698 -16.158 1.00 64.56 304 ILE A CA 1
ATOM 2369 C C . ILE A 1 304 ? 11.915 3.592 -17.387 1.00 64.56 304 ILE A C 1
ATOM 2371 O O . ILE A 1 304 ? 11.117 3.528 -18.326 1.00 64.56 304 ILE A O 1
ATOM 2375 N N . GLU A 1 305 ? 12.953 4.429 -17.389 1.00 59.88 305 GLU A N 1
ATOM 2376 C CA . GLU A 1 305 ? 13.389 5.146 -18.580 1.00 59.88 305 GLU A CA 1
ATOM 2377 C C . GLU A 1 305 ? 13.711 4.144 -19.693 1.00 59.88 305 GLU A C 1
ATOM 2379 O O . GLU A 1 305 ? 14.380 3.138 -19.450 1.00 59.88 305 GLU A O 1
ATOM 2384 N N . PRO A 1 306 ? 13.197 4.374 -20.910 1.00 57.03 306 PRO A N 1
ATOM 2385 C CA . PRO A 1 306 ? 13.474 3.498 -22.029 1.00 57.03 306 PRO A CA 1
ATOM 2386 C C . PRO A 1 306 ? 14.976 3.553 -22.318 1.00 57.03 306 PRO A C 1
ATOM 2388 O O . PRO A 1 306 ? 15.513 4.551 -22.801 1.00 57.03 306 PRO A O 1
ATOM 2391 N N . ALA A 1 307 ? 15.672 2.479 -21.954 1.00 58.94 307 ALA A N 1
ATOM 2392 C CA . ALA A 1 307 ? 17.058 2.291 -22.331 1.00 58.94 307 ALA A CA 1
ATOM 2393 C C . ALA A 1 307 ? 17.138 2.201 -23.861 1.00 58.94 307 ALA A C 1
ATOM 2395 O O . ALA A 1 307 ? 16.183 1.784 -24.523 1.00 58.94 307 ALA A O 1
ATOM 2396 N N . VAL A 1 308 ? 18.276 2.600 -24.431 1.00 70.19 308 VAL A N 1
ATOM 2397 C CA . VAL A 1 308 ? 18.563 2.276 -25.829 1.00 70.19 308 VAL A CA 1
ATOM 2398 C C . VAL A 1 308 ? 18.629 0.752 -25.916 1.00 70.19 308 VAL A C 1
ATOM 2400 O O . VAL A 1 308 ? 19.553 0.131 -25.393 1.00 70.19 308 VAL A O 1
ATOM 2403 N N . GLU A 1 309 ? 17.610 0.154 -26.518 1.00 79.25 309 GLU A N 1
ATOM 2404 C CA . GLU A 1 309 ? 17.479 -1.283 -26.706 1.00 79.25 309 GLU A CA 1
ATOM 2405 C C . GLU A 1 309 ? 17.830 -1.622 -28.153 1.00 79.25 309 GLU A C 1
ATOM 2407 O O . GLU A 1 309 ? 17.412 -0.940 -29.091 1.00 79.25 309 GLU A O 1
ATOM 2412 N N . THR A 1 310 ? 18.591 -2.699 -28.339 1.00 84.81 310 THR A N 1
ATOM 2413 C CA . THR A 1 310 ? 18.832 -3.286 -29.658 1.00 84.81 310 THR A CA 1
ATOM 2414 C C . THR A 1 310 ? 17.830 -4.404 -29.877 1.00 84.81 310 THR A C 1
ATOM 2416 O O . THR A 1 310 ? 17.902 -5.440 -29.216 1.00 84.81 310 THR A O 1
ATOM 2419 N N . ILE A 1 311 ? 16.909 -4.211 -30.816 1.00 88.38 311 ILE A N 1
ATOM 2420 C CA . ILE A 1 311 ? 15.960 -5.245 -31.223 1.00 88.38 311 ILE A CA 1
ATOM 2421 C C . ILE A 1 311 ? 16.466 -5.967 -32.469 1.00 88.38 311 ILE A C 1
ATOM 2423 O O . ILE A 1 311 ? 17.121 -5.379 -33.331 1.00 88.38 311 ILE A O 1
ATOM 2427 N N . MET A 1 312 ? 16.134 -7.251 -32.569 1.00 90.62 312 MET A N 1
ATOM 2428 C CA . MET A 1 312 ? 16.537 -8.115 -33.669 1.00 90.62 312 MET A CA 1
ATOM 2429 C C . MET A 1 312 ? 15.330 -8.937 -34.116 1.00 90.62 312 MET A C 1
ATOM 2431 O O . MET A 1 312 ? 14.811 -9.756 -33.361 1.00 90.62 312 MET A O 1
ATOM 2435 N N . GLY A 1 313 ? 14.871 -8.733 -35.348 1.00 90.31 313 GLY A N 1
ATOM 2436 C CA . GLY A 1 313 ? 13.660 -9.401 -35.814 1.00 90.31 313 GLY A CA 1
ATOM 2437 C C . GLY A 1 313 ? 13.449 -9.333 -37.316 1.00 90.31 313 GLY A C 1
ATOM 2438 O O . GLY A 1 313 ? 14.233 -8.742 -38.055 1.00 90.31 313 GLY A O 1
ATOM 2439 N N . GLN A 1 314 ? 12.373 -9.959 -37.785 1.00 91.38 314 GLN A N 1
ATOM 2440 C CA . GLN A 1 314 ? 11.991 -9.891 -39.195 1.00 91.38 314 GLN A CA 1
ATOM 2441 C C . GLN A 1 314 ? 11.144 -8.648 -39.456 1.00 91.38 314 GLN A C 1
ATOM 2443 O O . GLN A 1 314 ? 10.184 -8.373 -38.727 1.00 91.38 314 GLN A O 1
ATOM 2448 N N . VAL A 1 315 ? 11.463 -7.930 -40.533 1.00 93.19 315 VAL A N 1
ATOM 2449 C CA . VAL A 1 315 ? 10.602 -6.864 -41.054 1.00 93.19 315 VAL A CA 1
ATOM 2450 C C . VAL A 1 315 ? 9.337 -7.524 -41.609 1.00 93.19 315 VAL A C 1
ATOM 2452 O O . VAL A 1 315 ? 9.423 -8.367 -42.499 1.00 93.19 315 VAL A O 1
ATOM 2455 N N . GLN A 1 316 ? 8.165 -7.176 -41.077 1.00 91.06 316 GLN A N 1
ATOM 2456 C CA . GLN A 1 316 ? 6.874 -7.720 -41.519 1.00 91.06 316 GLN A CA 1
ATOM 2457 C C . GLN A 1 316 ? 6.158 -6.796 -42.503 1.00 91.06 316 GLN A C 1
ATOM 2459 O O . GLN A 1 316 ? 5.581 -7.264 -43.486 1.00 91.06 316 GLN A O 1
ATOM 2464 N N . SER A 1 317 ? 6.190 -5.489 -42.245 1.00 91.00 317 SER A N 1
ATOM 2465 C CA . SER A 1 317 ? 5.557 -4.482 -43.096 1.00 91.00 317 SER A CA 1
ATOM 2466 C C . SER A 1 317 ? 6.394 -3.211 -43.171 1.00 91.00 317 SER A C 1
ATOM 2468 O O . SER A 1 317 ? 7.170 -2.913 -42.265 1.00 91.00 317 SER A O 1
ATOM 2470 N N . LEU A 1 318 ? 6.228 -2.477 -44.268 1.00 90.69 318 LEU A N 1
ATOM 2471 C CA . LEU A 1 318 ? 6.899 -1.215 -44.557 1.00 90.69 318 LEU A CA 1
ATOM 2472 C C . LEU A 1 318 ? 5.827 -0.206 -44.971 1.00 90.69 318 LEU A C 1
ATOM 2474 O O . LEU A 1 318 ? 5.044 -0.476 -45.880 1.00 90.69 318 LEU A O 1
ATOM 2478 N N . GLU A 1 319 ? 5.785 0.936 -44.297 1.00 88.62 319 GLU A N 1
ATOM 2479 C CA . GLU A 1 319 ? 4.848 2.031 -44.557 1.00 88.62 319 GLU A CA 1
ATOM 2480 C C . GLU A 1 319 ? 5.658 3.248 -45.014 1.00 88.62 319 GLU A C 1
ATOM 2482 O O . GLU A 1 319 ? 6.632 3.617 -44.359 1.00 88.62 319 GLU A O 1
ATOM 2487 N N . ARG A 1 320 ? 5.317 3.857 -46.154 1.00 82.81 320 ARG A N 1
ATOM 2488 C CA . ARG A 1 320 ? 5.960 5.106 -46.602 1.00 82.81 320 ARG A CA 1
ATOM 2489 C C . ARG A 1 320 ? 5.216 6.297 -46.012 1.00 82.81 320 ARG A C 1
ATOM 2491 O O . ARG A 1 320 ? 3.993 6.259 -45.905 1.00 82.81 320 ARG A O 1
ATOM 2498 N N . ALA A 1 321 ? 5.941 7.352 -45.651 1.00 68.56 321 ALA A N 1
ATOM 2499 C CA . ALA A 1 321 ? 5.302 8.590 -45.228 1.00 68.56 321 ALA A CA 1
ATOM 2500 C C . ALA A 1 321 ? 4.627 9.254 -46.441 1.00 68.56 321 ALA A C 1
ATOM 2502 O O . ALA A 1 321 ? 5.293 9.682 -47.382 1.00 68.56 321 ALA A O 1
ATOM 2503 N N . GLU A 1 322 ? 3.297 9.325 -46.445 1.00 52.97 322 GLU A N 1
ATOM 2504 C CA . GLU A 1 322 ? 2.567 10.079 -47.463 1.00 52.97 322 GLU A CA 1
ATOM 2505 C C . GLU A 1 322 ? 2.814 11.580 -47.221 1.00 52.97 322 GLU A C 1
ATOM 2507 O O . GLU A 1 322 ? 2.515 12.076 -46.135 1.00 52.97 322 GLU A O 1
ATOM 2512 N N . HIS A 1 323 ? 3.299 12.301 -48.241 1.00 48.62 323 HIS A N 1
ATOM 2513 C CA . HIS A 1 323 ? 3.571 13.756 -48.274 1.00 48.62 323 HIS A CA 1
ATOM 2514 C C . HIS A 1 323 ? 4.939 14.225 -47.738 1.00 48.62 323 HIS A C 1
ATOM 2516 O O . HIS A 1 323 ? 5.021 15.099 -46.877 1.00 48.62 323 HIS A O 1
ATOM 2522 N N . SER A 1 324 ? 6.043 13.724 -48.292 1.00 43.78 324 SER A N 1
ATOM 2523 C CA . SER A 1 324 ? 7.344 14.403 -48.189 1.00 43.78 324 SER A CA 1
ATOM 2524 C C . SER A 1 324 ? 7.930 14.611 -49.584 1.00 43.78 324 SER A C 1
ATOM 2526 O O . SER A 1 324 ? 8.646 13.764 -50.095 1.00 43.78 324 SER A O 1
ATOM 2528 N N . GLU A 1 325 ? 7.640 15.761 -50.201 1.00 45.38 325 GLU A N 1
ATOM 2529 C CA . GLU A 1 325 ? 8.189 16.183 -51.508 1.00 45.38 325 GLU A CA 1
ATOM 2530 C C . GLU A 1 325 ? 9.714 16.456 -51.476 1.00 45.38 325 GLU A C 1
ATOM 2532 O O . GLU A 1 325 ? 10.278 16.945 -52.451 1.00 45.38 325 GLU A O 1
ATOM 2537 N N . ILE A 1 326 ? 10.388 16.173 -50.353 1.00 47.81 326 ILE A N 1
ATOM 2538 C CA . ILE A 1 326 ? 11.793 16.530 -50.097 1.00 47.81 326 ILE A CA 1
ATOM 2539 C C . ILE A 1 326 ? 12.671 15.296 -49.794 1.00 47.81 326 ILE A C 1
ATOM 2541 O O . ILE A 1 326 ? 13.881 15.391 -49.943 1.00 47.81 326 ILE A O 1
ATOM 2545 N N . ASP A 1 327 ? 12.100 14.129 -49.465 1.00 51.22 327 ASP A N 1
ATOM 2546 C CA . ASP A 1 327 ? 12.869 12.891 -49.235 1.00 51.22 327 ASP A CA 1
ATOM 2547 C C . ASP A 1 327 ? 12.012 11.650 -49.541 1.00 51.22 327 ASP A C 1
ATOM 2549 O O . ASP A 1 327 ? 11.162 11.246 -48.746 1.00 51.22 327 ASP A O 1
ATOM 2553 N N . GLU A 1 328 ? 12.239 11.018 -50.696 1.00 55.41 328 GLU A N 1
ATOM 2554 C CA . GLU A 1 328 ? 11.461 9.857 -51.171 1.00 55.41 328 GLU A CA 1
ATOM 2555 C C . GLU A 1 328 ? 11.675 8.572 -50.334 1.00 55.41 328 GLU A C 1
ATOM 2557 O O . GLU A 1 328 ? 10.924 7.602 -50.486 1.00 55.41 328 GLU A O 1
ATOM 2562 N N . ASN A 1 329 ? 12.648 8.563 -49.412 1.00 63.47 329 ASN A N 1
ATOM 2563 C CA . ASN A 1 329 ? 13.098 7.371 -48.677 1.00 63.47 329 ASN A CA 1
ATOM 2564 C C . ASN A 1 329 ? 12.829 7.407 -47.161 1.00 63.47 329 ASN A C 1
ATOM 2566 O O . ASN A 1 329 ? 13.492 6.710 -46.395 1.00 63.47 329 ASN A O 1
ATOM 2570 N N . ASN A 1 330 ? 11.835 8.176 -46.714 1.00 77.75 330 ASN A N 1
ATOM 2571 C CA . ASN A 1 330 ? 11.399 8.167 -45.314 1.00 77.75 330 ASN A CA 1
ATOM 2572 C C . ASN A 1 330 ? 10.172 7.264 -45.116 1.00 77.75 330 ASN A C 1
ATOM 2574 O O . ASN A 1 330 ? 9.186 7.332 -45.859 1.00 77.75 330 ASN A O 1
ATOM 2578 N N . GLY A 1 331 ? 10.208 6.420 -44.086 1.00 86.25 331 GLY A N 1
ATOM 2579 C CA . GLY A 1 331 ? 9.116 5.498 -43.798 1.00 86.25 331 GLY A CA 1
ATOM 2580 C C . GLY A 1 331 ? 9.255 4.771 -42.466 1.00 86.25 331 GLY A C 1
ATOM 2581 O O . GLY A 1 331 ? 10.229 4.930 -41.737 1.00 86.25 331 GLY A O 1
ATOM 2582 N N . VAL A 1 332 ? 8.253 3.965 -42.135 1.00 90.50 332 VAL A N 1
ATOM 2583 C CA . VAL A 1 332 ? 8.198 3.172 -40.906 1.00 90.50 332 VAL A CA 1
ATOM 2584 C C . VAL A 1 332 ? 8.306 1.694 -41.262 1.00 90.50 332 VAL A C 1
ATOM 2586 O O . VAL A 1 332 ? 7.485 1.159 -42.008 1.00 90.50 332 VAL A O 1
ATOM 2589 N N . ALA A 1 333 ? 9.313 1.017 -40.717 1.00 92.00 333 ALA A N 1
ATOM 2590 C CA . ALA A 1 333 ? 9.425 -0.435 -40.759 1.00 92.00 333 ALA A CA 1
ATOM 2591 C C . ALA A 1 333 ? 8.762 -1.041 -39.518 1.00 92.00 333 ALA A C 1
ATOM 2593 O O . ALA A 1 333 ? 8.987 -0.584 -38.402 1.00 92.00 333 ALA A O 1
ATOM 2594 N N . VAL A 1 334 ? 7.953 -2.086 -39.687 1.00 93.19 334 VAL A N 1
ATOM 2595 C CA . VAL A 1 334 ? 7.363 -2.826 -38.565 1.00 93.19 334 VAL A CA 1
ATOM 2596 C C . VAL A 1 334 ? 8.106 -4.139 -38.397 1.00 93.19 334 VAL A C 1
ATOM 2598 O O . VAL A 1 334 ? 8.003 -5.037 -39.236 1.00 93.19 334 VAL A O 1
ATOM 2601 N N . ILE A 1 335 ? 8.841 -4.252 -37.298 1.00 93.31 335 ILE A N 1
ATOM 2602 C CA . ILE A 1 335 ? 9.673 -5.407 -36.969 1.00 93.31 335 ILE A CA 1
ATOM 2603 C C . ILE A 1 335 ? 8.936 -6.281 -35.960 1.00 93.31 335 ILE A C 1
ATOM 2605 O O . ILE A 1 335 ? 8.421 -5.793 -34.954 1.00 93.31 335 ILE A O 1
ATOM 2609 N N . SER A 1 336 ? 8.885 -7.583 -36.224 1.00 91.75 336 SER A N 1
ATOM 2610 C CA . SER A 1 336 ? 8.426 -8.570 -35.249 1.00 91.75 336 SER A CA 1
ATOM 2611 C C . SER A 1 336 ? 9.615 -9.109 -34.477 1.00 91.75 336 SER A C 1
ATOM 2613 O O . SER A 1 336 ? 10.457 -9.806 -35.043 1.00 91.75 336 SER A O 1
ATOM 2615 N N . THR A 1 337 ? 9.660 -8.791 -33.190 1.00 90.06 337 THR A N 1
ATOM 2616 C CA . THR A 1 337 ? 10.756 -9.136 -32.280 1.00 90.06 337 THR A CA 1
ATOM 2617 C C . THR A 1 337 ? 10.189 -9.547 -30.931 1.00 90.06 337 THR A C 1
ATOM 2619 O O . THR A 1 337 ? 9.068 -9.177 -30.570 1.00 90.06 337 THR A O 1
ATOM 2622 N N . GLU A 1 338 ? 10.957 -10.316 -30.176 1.00 83.69 338 GLU A N 1
ATOM 2623 C CA . GLU A 1 338 ? 10.651 -10.571 -28.778 1.00 83.69 338 GLU A CA 1
ATOM 2624 C C . GLU A 1 338 ? 10.971 -9.315 -27.954 1.00 83.69 338 GLU A C 1
ATOM 2626 O O . GLU A 1 338 ? 12.066 -8.767 -28.040 1.00 83.69 338 GLU A O 1
ATOM 2631 N N . VAL A 1 339 ? 9.992 -8.832 -27.188 1.00 74.00 339 VAL A N 1
ATOM 2632 C CA . VAL A 1 339 ? 10.133 -7.726 -26.235 1.00 74.00 339 VAL A CA 1
ATOM 2633 C C . VAL A 1 339 ? 9.596 -8.216 -24.900 1.00 74.00 339 VAL A C 1
ATOM 2635 O O . VAL A 1 339 ? 8.384 -8.420 -24.759 1.00 74.00 339 VAL A O 1
ATOM 2638 N N . ARG A 1 340 ? 10.491 -8.374 -23.919 1.00 68.12 340 ARG A N 1
ATOM 2639 C CA . ARG A 1 340 ? 10.164 -8.820 -22.552 1.00 68.12 340 ARG A CA 1
ATOM 2640 C C . ARG A 1 340 ? 9.390 -10.151 -22.534 1.00 68.12 340 ARG A C 1
ATOM 2642 O O . ARG A 1 340 ? 8.287 -10.218 -22.000 1.00 68.12 340 ARG A O 1
ATOM 2649 N N . GLY A 1 341 ? 9.930 -11.185 -23.187 1.00 65.56 341 GLY A N 1
ATOM 2650 C CA . GLY A 1 341 ? 9.357 -12.541 -23.170 1.00 65.56 341 GLY A CA 1
ATOM 2651 C C . GLY A 1 341 ? 8.129 -12.750 -24.065 1.00 65.56 341 GLY A C 1
ATOM 2652 O O . GLY A 1 341 ? 7.439 -13.759 -23.955 1.00 65.56 341 GLY A O 1
ATOM 2653 N N . SER A 1 342 ? 7.771 -11.781 -24.912 1.00 71.12 342 SER A N 1
ATOM 2654 C CA . SER A 1 342 ? 6.614 -11.880 -25.811 1.00 71.12 342 SER A CA 1
ATOM 2655 C C . SER A 1 342 ? 6.915 -11.282 -27.178 1.00 71.12 342 SER A C 1
ATOM 2657 O O . SER A 1 342 ? 7.503 -10.206 -27.273 1.00 71.12 342 SER A O 1
ATOM 2659 N N . PHE A 1 343 ? 6.448 -11.928 -28.248 1.00 81.44 343 PHE A N 1
ATOM 2660 C CA . PHE A 1 343 ? 6.552 -11.381 -29.601 1.00 81.44 343 PHE A CA 1
ATOM 2661 C C . PHE A 1 343 ? 5.655 -10.152 -29.766 1.00 81.44 343 PHE A C 1
ATOM 2663 O O . PHE A 1 343 ? 4.443 -10.203 -29.539 1.00 81.44 343 PHE A O 1
ATOM 2670 N N . ARG A 1 344 ? 6.251 -9.030 -30.176 1.00 86.88 344 ARG A N 1
ATOM 2671 C CA . ARG A 1 344 ? 5.560 -7.758 -30.401 1.00 86.88 344 ARG A CA 1
ATOM 2672 C C . ARG A 1 344 ? 5.942 -7.164 -31.751 1.00 86.88 344 ARG A C 1
ATOM 2674 O O . ARG A 1 344 ? 7.033 -7.386 -32.267 1.00 86.88 344 ARG A O 1
ATOM 2681 N N . ARG A 1 345 ? 5.018 -6.375 -32.302 1.00 92.00 345 ARG A N 1
ATOM 2682 C CA . ARG A 1 345 ? 5.253 -5.533 -33.480 1.00 92.00 345 ARG A CA 1
ATOM 2683 C C . ARG A 1 345 ? 5.794 -4.184 -33.014 1.00 92.00 345 ARG A C 1
ATOM 2685 O O . ARG A 1 345 ? 5.099 -3.483 -32.276 1.00 92.00 345 ARG A O 1
ATOM 2692 N N . VAL A 1 346 ? 7.007 -3.847 -33.437 1.00 92.06 346 VAL A N 1
ATOM 2693 C CA . VAL A 1 346 ? 7.693 -2.593 -33.111 1.00 92.06 346 VAL A CA 1
ATOM 2694 C C . VAL A 1 346 ? 7.816 -1.748 -34.374 1.00 92.06 346 VAL A C 1
ATOM 2696 O O . VAL A 1 346 ? 8.329 -2.215 -35.387 1.00 92.06 346 VAL A O 1
ATOM 2699 N N . HIS A 1 347 ? 7.312 -0.520 -34.322 1.00 93.12 347 HIS A N 1
ATOM 2700 C CA . HIS A 1 347 ? 7.413 0.477 -35.379 1.00 93.12 347 HIS A CA 1
ATOM 2701 C C . HIS A 1 347 ? 8.769 1.175 -35.288 1.00 93.12 347 HIS A C 1
ATOM 2703 O O . HIS A 1 347 ? 9.165 1.651 -34.230 1.00 93.12 347 HIS A O 1
ATOM 2709 N N . VAL A 1 348 ? 9.481 1.242 -36.400 1.00 93.19 348 VAL A N 1
ATOM 2710 C CA . VAL A 1 348 ? 10.827 1.797 -36.474 1.00 93.19 348 VAL A CA 1
ATOM 2711 C C . VAL A 1 348 ? 10.825 2.858 -37.569 1.00 93.19 348 VAL A C 1
ATOM 2713 O O . VAL A 1 348 ? 10.767 2.500 -38.748 1.00 93.19 348 VAL A O 1
ATOM 2716 N N . PRO A 1 349 ? 10.805 4.153 -37.215 1.00 90.69 349 PRO A N 1
ATOM 2717 C CA . PRO A 1 349 ? 10.964 5.219 -38.190 1.00 90.69 349 PRO A CA 1
ATOM 2718 C C . PRO A 1 349 ? 12.393 5.169 -38.736 1.00 90.69 349 PRO A C 1
ATOM 2720 O O . PRO A 1 349 ? 13.357 5.189 -37.976 1.00 90.69 349 PRO A O 1
ATOM 2723 N N . LEU A 1 350 ? 12.520 5.073 -40.054 1.00 89.69 350 LEU A N 1
ATOM 2724 C CA . LEU A 1 350 ? 13.788 5.010 -40.772 1.00 89.69 350 LEU A CA 1
ATOM 2725 C C . LEU A 1 350 ? 13.801 6.077 -41.867 1.00 89.69 350 LEU A C 1
ATOM 2727 O O . LEU A 1 350 ? 12.753 6.476 -42.386 1.00 89.69 350 LEU A O 1
ATOM 2731 N N . SER A 1 351 ? 15.000 6.527 -42.223 1.00 87.25 351 SER A N 1
ATOM 2732 C CA . SER A 1 351 ? 15.203 7.564 -43.235 1.00 87.25 351 SER A CA 1
ATOM 2733 C C . SER A 1 351 ? 16.310 7.186 -44.210 1.00 87.25 351 SER A C 1
ATOM 2735 O O . SER A 1 351 ? 17.226 6.436 -43.866 1.00 87.25 351 SER A O 1
ATOM 2737 N N . GLY A 1 352 ? 16.219 7.693 -45.438 1.00 85.44 352 GLY A N 1
ATOM 2738 C CA . GLY A 1 352 ? 17.246 7.516 -46.463 1.00 85.44 352 GLY A CA 1
ATOM 2739 C C . GLY A 1 352 ? 17.644 6.052 -46.695 1.00 85.44 352 GLY A C 1
ATOM 2740 O O . GLY A 1 352 ? 16.800 5.178 -46.895 1.00 85.44 352 GLY A O 1
ATOM 2741 N N . SER A 1 353 ? 18.952 5.784 -46.656 1.00 84.88 353 SER A N 1
ATOM 2742 C CA . SER A 1 353 ? 19.522 4.458 -46.927 1.00 84.88 353 SER A CA 1
ATOM 2743 C C . SER A 1 353 ? 19.070 3.376 -45.949 1.00 84.88 353 SER A C 1
ATOM 2745 O O . SER A 1 353 ? 19.044 2.200 -46.302 1.00 84.88 353 SER A O 1
ATOM 2747 N N . ASP A 1 354 ? 18.717 3.747 -44.722 1.00 88.25 354 ASP A N 1
ATOM 2748 C CA . ASP A 1 354 ? 18.332 2.788 -43.688 1.00 88.25 354 ASP A CA 1
ATOM 2749 C C . ASP A 1 354 ? 16.985 2.137 -43.999 1.00 88.25 354 ASP A C 1
ATOM 2751 O O . ASP A 1 354 ? 16.790 0.936 -43.786 1.00 88.25 354 ASP A O 1
ATOM 2755 N N . TYR A 1 355 ? 16.071 2.917 -44.581 1.00 89.50 355 TYR A N 1
ATOM 2756 C CA . TYR A 1 355 ? 14.801 2.406 -45.076 1.00 89.50 355 TYR A CA 1
ATOM 2757 C C . TYR A 1 355 ? 15.005 1.453 -46.264 1.00 89.50 355 TYR A C 1
ATOM 2759 O O . TYR A 1 355 ? 14.370 0.398 -46.327 1.00 89.50 355 TYR A O 1
ATOM 2767 N N . ASP A 1 356 ? 15.950 1.757 -47.160 1.00 88.50 356 ASP A N 1
ATOM 2768 C CA . ASP A 1 356 ? 16.298 0.874 -48.282 1.00 88.50 356 ASP A CA 1
ATOM 2769 C C . ASP A 1 356 ? 16.838 -0.479 -47.796 1.00 88.50 356 ASP A C 1
ATOM 2771 O O . ASP A 1 356 ? 16.470 -1.537 -48.316 1.00 88.50 356 ASP A O 1
ATOM 2775 N N . TRP A 1 357 ? 17.652 -0.484 -46.739 1.00 89.50 357 TRP A N 1
ATOM 2776 C CA . TRP A 1 357 ? 18.117 -1.724 -46.117 1.00 89.50 357 TRP A CA 1
ATOM 2777 C C . TRP A 1 357 ? 16.993 -2.521 -45.455 1.00 89.50 357 TRP A C 1
ATOM 2779 O O . TRP A 1 357 ? 17.004 -3.755 -45.516 1.00 89.50 357 TRP A O 1
ATOM 2789 N N . ALA A 1 358 ? 15.993 -1.851 -44.883 1.00 89.81 358 ALA A N 1
ATOM 2790 C CA . ALA A 1 358 ? 14.804 -2.521 -44.366 1.00 89.81 358 ALA A CA 1
ATOM 2791 C C . ALA A 1 358 ? 13.977 -3.173 -45.492 1.00 89.81 358 ALA A C 1
ATOM 2793 O O . ALA A 1 358 ? 13.469 -4.281 -45.304 1.00 89.81 358 ALA A O 1
ATOM 2794 N N . ILE A 1 359 ? 13.906 -2.555 -46.681 1.00 89.31 359 ILE A N 1
ATOM 2795 C CA . ILE A 1 359 ? 13.312 -3.164 -47.887 1.00 89.31 359 ILE A CA 1
ATOM 2796 C C . ILE A 1 359 ? 14.075 -4.433 -48.284 1.00 89.31 359 ILE A C 1
ATOM 2798 O O . ILE A 1 359 ? 13.461 -5.474 -48.528 1.00 89.31 359 ILE A O 1
ATOM 2802 N N . VAL A 1 360 ? 15.411 -4.380 -48.318 1.00 89.06 360 VAL A N 1
ATOM 2803 C CA . VAL A 1 360 ? 16.246 -5.550 -48.646 1.00 89.06 360 VAL A CA 1
ATOM 2804 C C . VAL A 1 360 ? 16.022 -6.683 -47.643 1.00 89.06 360 VAL A C 1
ATOM 2806 O O . VAL A 1 360 ? 15.830 -7.835 -48.047 1.00 89.06 360 VAL A O 1
ATOM 2809 N N . ALA A 1 361 ? 16.014 -6.365 -46.347 1.00 90.19 361 ALA A N 1
ATOM 2810 C CA . ALA A 1 361 ? 15.784 -7.340 -45.289 1.00 90.19 361 ALA A CA 1
ATOM 2811 C C . ALA A 1 361 ? 14.386 -7.970 -45.380 1.00 90.19 361 ALA A C 1
ATOM 2813 O O . ALA A 1 361 ? 14.268 -9.192 -45.291 1.00 90.19 361 ALA A O 1
ATOM 2814 N N . HIS A 1 362 ? 13.349 -7.167 -45.645 1.00 91.62 362 HIS A N 1
ATOM 2815 C CA . HIS A 1 362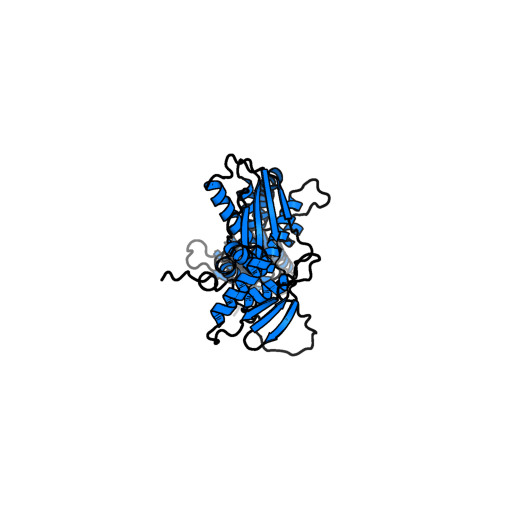 ? 11.978 -7.640 -45.869 1.00 91.62 362 HIS A CA 1
ATOM 2816 C C . HIS A 1 362 ? 11.892 -8.600 -47.059 1.00 91.62 362 HIS A C 1
ATOM 2818 O O . HIS A 1 362 ? 11.443 -9.738 -46.910 1.00 91.62 362 HIS A O 1
ATOM 2824 N N . HIS A 1 363 ? 12.403 -8.187 -48.222 1.00 89.38 363 HIS A N 1
ATOM 2825 C CA . HIS A 1 363 ? 12.334 -8.974 -49.453 1.00 89.38 363 HIS A CA 1
ATOM 2826 C C . HIS A 1 363 ? 13.072 -10.315 -49.327 1.00 89.38 363 HIS A C 1
ATOM 2828 O O . HIS A 1 363 ? 12.608 -11.345 -49.819 1.00 89.38 363 HIS A O 1
ATOM 2834 N N . ARG A 1 364 ? 14.230 -10.319 -48.658 1.00 88.19 364 ARG A N 1
ATOM 2835 C CA . ARG A 1 364 ? 15.056 -11.521 -48.468 1.00 88.19 364 ARG A CA 1
ATOM 2836 C C . ARG A 1 364 ? 14.713 -12.311 -47.201 1.00 88.19 364 ARG A C 1
ATOM 2838 O O . ARG A 1 364 ? 15.354 -13.328 -46.950 1.00 88.19 364 ARG A O 1
ATOM 2845 N N . LYS A 1 365 ? 13.717 -11.874 -46.417 1.00 87.75 365 LYS A N 1
ATOM 2846 C CA . LYS A 1 365 ? 13.350 -12.452 -45.108 1.00 87.75 365 LYS A CA 1
ATOM 2847 C C . LYS A 1 365 ? 14.544 -12.567 -44.149 1.00 87.75 365 LYS A C 1
ATOM 2849 O O . LYS A 1 365 ? 14.645 -13.520 -43.377 1.00 87.75 365 LYS A O 1
ATOM 2854 N N . LEU A 1 366 ? 15.461 -11.605 -44.228 1.00 89.12 366 LEU A N 1
ATOM 2855 C CA . LEU A 1 366 ? 16.626 -11.527 -43.357 1.00 89.12 366 LEU A CA 1
ATOM 2856 C C . LEU A 1 366 ? 16.267 -10.810 -42.058 1.00 89.12 366 LEU A C 1
ATOM 2858 O O . LEU A 1 366 ? 15.335 -10.007 -41.990 1.00 89.12 366 LEU A O 1
ATOM 2862 N N . VAL A 1 367 ? 17.032 -11.123 -41.020 1.00 89.81 367 VAL A N 1
ATOM 2863 C CA . VAL A 1 367 ? 16.934 -10.455 -39.727 1.00 89.81 367 VAL A CA 1
ATOM 2864 C C . VAL A 1 367 ? 17.449 -9.022 -39.857 1.00 89.81 367 VAL A C 1
ATOM 2866 O O . VAL A 1 367 ? 18.505 -8.788 -40.445 1.00 89.81 367 VAL A O 1
ATOM 2869 N N . PHE A 1 368 ? 16.694 -8.079 -39.303 1.00 92.00 368 PHE A N 1
ATOM 2870 C CA . PHE A 1 368 ? 17.042 -6.669 -39.215 1.00 92.00 368 PHE A CA 1
ATOM 2871 C C . PHE A 1 368 ? 17.322 -6.319 -37.754 1.00 92.00 368 PHE A C 1
ATOM 2873 O O . PHE A 1 368 ? 16.499 -6.603 -36.877 1.00 92.00 368 PHE A O 1
ATOM 2880 N N . THR A 1 369 ? 18.486 -5.725 -37.509 1.00 90.62 369 THR A N 1
ATOM 2881 C CA . THR A 1 369 ? 18.941 -5.320 -36.178 1.00 90.62 369 THR A CA 1
ATOM 2882 C C . THR A 1 369 ? 18.929 -3.806 -36.104 1.00 90.62 369 THR A C 1
ATOM 2884 O O . THR A 1 369 ? 19.480 -3.141 -36.980 1.00 90.62 369 THR A O 1
ATOM 2887 N N . VAL A 1 370 ? 18.302 -3.251 -35.075 1.00 91.81 370 VAL A N 1
ATOM 2888 C CA . VAL A 1 370 ? 18.217 -1.801 -34.904 1.00 91.81 370 VAL A CA 1
ATOM 2889 C C . VAL A 1 370 ? 18.206 -1.433 -33.433 1.00 91.81 370 VAL A C 1
ATOM 2891 O O . VAL A 1 370 ? 17.546 -2.085 -32.624 1.00 91.81 370 VAL A O 1
ATOM 2894 N N . SER A 1 371 ? 18.956 -0.391 -33.104 1.00 89.00 371 SER A N 1
ATOM 2895 C CA . SER A 1 371 ? 19.041 0.180 -31.769 1.00 89.00 371 SER A CA 1
ATOM 2896 C C . SER A 1 371 ? 18.233 1.464 -31.692 1.00 89.00 371 SER A C 1
ATOM 2898 O O . SER A 1 371 ? 18.196 2.241 -32.643 1.00 89.00 371 SER A O 1
ATOM 2900 N N . GLY A 1 372 ? 17.582 1.694 -30.561 1.00 86.94 372 GLY A N 1
ATOM 2901 C CA . GLY A 1 372 ? 16.876 2.939 -30.291 1.00 86.94 372 GLY A CA 1
ATOM 2902 C C . GLY A 1 372 ? 16.165 2.888 -28.949 1.00 86.94 372 GLY A C 1
ATOM 2903 O O . GLY A 1 372 ? 16.210 1.891 -28.234 1.00 86.94 372 GLY A O 1
ATOM 2904 N N . THR A 1 373 ? 15.484 3.965 -28.600 1.00 83.81 373 THR A N 1
ATOM 2905 C CA . THR A 1 373 ? 14.740 4.062 -27.347 1.00 83.81 373 THR A CA 1
ATOM 2906 C C . THR A 1 373 ? 13.378 3.382 -27.515 1.00 83.81 373 THR A C 1
ATOM 2908 O O . THR A 1 373 ? 12.540 3.855 -28.281 1.00 83.81 373 THR A O 1
ATOM 2911 N N . LEU A 1 374 ? 13.144 2.242 -26.852 1.00 85.44 374 LEU A N 1
ATOM 2912 C CA . LEU A 1 374 ? 11.896 1.489 -27.022 1.00 85.44 374 LEU A CA 1
ATOM 2913 C C . LEU A 1 374 ? 10.764 2.067 -26.169 1.00 85.44 374 LEU A C 1
ATOM 2915 O O . LEU A 1 374 ? 10.726 1.908 -24.950 1.00 85.44 374 LEU A O 1
ATOM 2919 N N . GLU A 1 375 ? 9.781 2.675 -26.825 1.00 81.31 375 GLU A N 1
ATOM 2920 C CA . GLU A 1 375 ? 8.660 3.336 -26.165 1.00 81.31 375 GLU A CA 1
ATOM 2921 C C . GLU A 1 375 ? 7.310 2.832 -26.663 1.00 81.31 375 GLU A C 1
ATOM 2923 O O . GLU A 1 375 ? 7.154 2.319 -27.770 1.00 81.31 375 GLU A O 1
ATOM 2928 N N . LYS A 1 376 ? 6.277 3.012 -25.839 1.00 80.38 376 LYS A N 1
ATOM 2929 C CA . LYS A 1 376 ? 4.895 2.767 -26.249 1.00 80.38 376 LYS A CA 1
ATOM 2930 C C . LYS A 1 376 ? 4.238 4.091 -26.636 1.00 80.38 376 LYS A C 1
ATOM 2932 O O . LYS A 1 376 ? 3.761 4.825 -25.773 1.00 80.38 376 LYS A O 1
ATOM 2937 N N . VAL A 1 377 ? 4.194 4.378 -27.935 1.00 77.00 377 VAL A N 1
ATOM 2938 C CA . VAL A 1 377 ? 3.587 5.589 -28.502 1.00 77.00 377 VAL A CA 1
ATOM 2939 C C . VAL A 1 377 ? 2.159 5.268 -28.952 1.00 77.00 377 VAL A C 1
ATOM 2941 O O . VAL A 1 377 ? 1.916 4.543 -29.919 1.00 77.00 377 VAL A O 1
ATOM 2944 N N . GLY A 1 378 ? 1.172 5.773 -28.207 1.00 80.19 378 GLY A N 1
ATOM 2945 C CA . GLY A 1 378 ? -0.239 5.457 -28.441 1.00 80.19 378 GLY A CA 1
ATOM 2946 C C . GLY A 1 378 ? -0.545 3.970 -28.211 1.00 80.19 378 GLY A C 1
ATOM 2947 O O . GLY A 1 378 ? -0.475 3.478 -27.085 1.00 80.19 378 GLY A O 1
ATOM 2948 N N . ARG A 1 379 ? -0.924 3.247 -29.275 1.00 76.19 379 ARG A N 1
ATOM 2949 C CA . ARG A 1 379 ? -1.203 1.794 -29.226 1.00 76.19 379 ARG A CA 1
ATOM 2950 C C . ARG A 1 379 ? -0.016 0.931 -29.663 1.00 76.19 379 ARG A C 1
ATOM 2952 O O . ARG A 1 379 ? -0.065 -0.279 -29.447 1.00 76.19 379 ARG A O 1
ATOM 2959 N N . ASN A 1 380 ? 1.026 1.536 -30.228 1.00 80.69 380 ASN A N 1
ATOM 2960 C CA . ASN A 1 380 ? 2.117 0.825 -30.884 1.00 80.69 380 ASN A CA 1
ATOM 2961 C C . ASN A 1 380 ? 3.401 0.923 -30.059 1.00 80.69 380 ASN A C 1
ATOM 2963 O O . ASN A 1 380 ? 3.687 1.949 -29.443 1.00 80.69 380 ASN A O 1
ATOM 2967 N N . TRP A 1 381 ? 4.192 -0.146 -30.069 1.00 87.06 381 TRP A N 1
ATOM 2968 C CA . TRP A 1 381 ? 5.589 -0.061 -29.657 1.00 87.06 381 TRP A CA 1
ATOM 2969 C C . TRP A 1 381 ? 6.363 0.619 -30.774 1.00 87.06 381 TRP A C 1
ATOM 2971 O O . TRP A 1 381 ? 6.174 0.259 -31.931 1.00 87.06 381 TRP A O 1
ATOM 2981 N N . THR A 1 382 ? 7.170 1.618 -30.445 1.00 88.56 382 THR A N 1
ATOM 2982 C CA . THR A 1 382 ? 7.920 2.427 -31.404 1.00 88.56 382 THR A CA 1
ATOM 2983 C C . THR A 1 382 ? 9.340 2.626 -30.891 1.00 88.56 382 THR A C 1
ATOM 2985 O O . THR A 1 382 ? 9.515 2.925 -29.712 1.00 88.56 382 THR A O 1
ATOM 2988 N N . LEU A 1 383 ? 10.339 2.462 -31.757 1.00 89.62 383 LEU A N 1
ATOM 2989 C CA . LEU A 1 383 ? 11.691 2.938 -31.477 1.00 89.62 383 LEU A CA 1
ATOM 2990 C C . LEU A 1 383 ? 11.755 4.439 -31.754 1.00 89.62 383 LEU A C 1
ATOM 2992 O O . LEU A 1 383 ? 11.468 4.886 -32.863 1.00 89.62 383 LEU A O 1
ATOM 2996 N N . THR A 1 384 ? 12.097 5.211 -30.733 1.00 83.50 384 THR A N 1
ATOM 2997 C CA . THR A 1 384 ? 12.249 6.666 -30.778 1.00 83.50 384 THR A CA 1
ATOM 2998 C C . THR A 1 384 ? 13.698 7.051 -30.453 1.00 83.50 384 THR A C 1
ATOM 3000 O O . THR A 1 384 ? 14.556 6.189 -30.243 1.00 83.50 384 THR A O 1
ATOM 3003 N N . GLY A 1 385 ? 13.994 8.352 -30.449 1.00 81.19 385 GLY A N 1
ATOM 3004 C CA . GLY A 1 385 ? 15.339 8.860 -30.173 1.00 81.19 385 GLY A CA 1
ATOM 3005 C C . GLY A 1 385 ? 16.292 8.705 -31.361 1.00 81.19 385 GLY A C 1
ATOM 3006 O O . GLY A 1 385 ? 15.906 8.955 -32.503 1.00 81.19 385 GLY A O 1
ATOM 3007 N N . ASP A 1 386 ? 17.540 8.333 -31.075 1.00 81.81 386 ASP A N 1
ATOM 3008 C CA . ASP A 1 386 ? 18.581 8.072 -32.076 1.00 81.81 386 ASP A CA 1
ATOM 3009 C C . ASP A 1 386 ? 18.470 6.622 -32.571 1.00 81.81 386 ASP A C 1
ATOM 3011 O O . ASP A 1 386 ? 19.033 5.696 -31.985 1.00 81.81 386 ASP A O 1
ATOM 3015 N N . VAL A 1 387 ? 17.645 6.419 -33.600 1.00 86.25 387 VAL A N 1
ATOM 3016 C CA . VAL A 1 387 ? 17.401 5.101 -34.197 1.00 86.25 387 VAL A CA 1
ATOM 3017 C C . VAL A 1 387 ? 18.555 4.755 -35.136 1.00 86.25 387 VAL A C 1
ATOM 3019 O O . VAL A 1 387 ? 18.714 5.386 -36.177 1.00 86.25 387 VAL A O 1
ATOM 3022 N N . GLN A 1 388 ? 19.334 3.731 -34.786 1.00 87.31 388 GLN A N 1
ATOM 3023 C CA . GLN A 1 388 ? 20.524 3.311 -35.527 1.00 87.31 388 GLN A CA 1
ATOM 3024 C C . GLN A 1 388 ? 20.434 1.835 -35.936 1.00 87.31 388 GLN A C 1
ATOM 3026 O O . GLN A 1 388 ? 20.551 0.943 -35.089 1.00 87.31 388 GLN A O 1
ATOM 3031 N N . PRO A 1 389 ? 20.221 1.535 -37.225 1.00 87.88 389 PRO A N 1
ATOM 3032 C CA . PRO A 1 389 ? 20.297 0.170 -37.734 1.00 87.88 389 PRO A CA 1
ATOM 3033 C C . PRO A 1 389 ? 21.727 -0.377 -37.728 1.00 87.88 389 PRO A C 1
ATOM 3035 O O . PRO A 1 389 ? 22.657 0.277 -38.198 1.00 87.88 389 PRO A O 1
ATOM 3038 N N . ASP A 1 390 ? 21.901 -1.623 -37.285 1.00 88.31 390 ASP A N 1
ATOM 3039 C CA . ASP A 1 390 ? 23.145 -2.365 -37.496 1.00 88.31 390 ASP A CA 1
ATOM 3040 C C . ASP A 1 390 ? 23.050 -3.181 -38.790 1.00 88.31 390 ASP A C 1
ATOM 3042 O O . ASP A 1 390 ? 22.430 -4.246 -38.871 1.00 88.31 390 ASP A O 1
ATOM 3046 N N . LEU A 1 391 ? 23.702 -2.659 -39.825 1.00 86.38 391 LEU A N 1
ATOM 3047 C CA . LEU A 1 391 ? 23.698 -3.226 -41.169 1.00 86.38 391 LEU A CA 1
ATOM 3048 C C . LEU A 1 391 ? 24.821 -4.247 -41.393 1.00 86.38 391 LEU A C 1
ATOM 3050 O O . LEU A 1 391 ? 24.908 -4.822 -42.480 1.00 86.38 391 LEU A O 1
ATOM 3054 N N . SER A 1 392 ? 25.678 -4.493 -40.398 1.00 84.62 392 SER A N 1
ATOM 3055 C CA . SER A 1 392 ? 26.880 -5.326 -40.538 1.00 84.62 392 SER A CA 1
ATOM 3056 C C . SER A 1 392 ? 26.543 -6.736 -41.023 1.00 84.62 392 SER A C 1
ATOM 3058 O O . SER A 1 392 ? 27.195 -7.264 -41.929 1.00 84.62 392 SER A O 1
ATOM 3060 N N . PHE A 1 393 ? 25.474 -7.324 -40.475 1.00 83.00 393 PHE A N 1
ATOM 3061 C CA . PHE A 1 393 ? 24.975 -8.635 -40.886 1.00 83.00 393 PHE A CA 1
ATOM 3062 C C . PHE A 1 393 ? 24.485 -8.634 -42.340 1.00 83.00 393 PHE A C 1
ATOM 3064 O O . PHE A 1 393 ? 24.929 -9.453 -43.146 1.00 83.00 393 PHE A O 1
ATOM 3071 N N . LEU A 1 394 ? 23.619 -7.684 -42.706 1.00 83.44 394 LEU A N 1
ATOM 3072 C CA . LEU A 1 394 ? 23.044 -7.596 -44.052 1.00 83.44 394 LEU A CA 1
ATOM 3073 C C . LEU A 1 394 ? 24.126 -7.357 -45.112 1.00 83.44 394 LEU A C 1
ATOM 3075 O O . LEU A 1 394 ? 24.141 -8.017 -46.151 1.00 83.44 394 LEU A O 1
ATOM 3079 N N . GLN A 1 395 ? 25.082 -6.473 -44.824 1.00 86.12 395 GLN A N 1
ATOM 3080 C CA . GLN A 1 395 ? 26.217 -6.200 -45.701 1.00 86.12 395 GLN A CA 1
ATOM 3081 C C . GLN A 1 395 ? 27.128 -7.420 -45.863 1.00 86.12 395 GLN A C 1
ATOM 3083 O O . GLN A 1 395 ? 27.634 -7.664 -46.959 1.00 86.12 395 GLN A O 1
ATOM 3088 N N . HIS A 1 396 ? 27.351 -8.195 -44.797 1.00 83.94 396 HIS A N 1
ATOM 3089 C CA . HIS A 1 396 ? 28.140 -9.423 -44.866 1.00 83.94 396 HIS A CA 1
ATOM 3090 C C . HIS A 1 396 ? 27.462 -10.487 -45.736 1.00 83.94 396 HIS A C 1
ATOM 3092 O O . HIS A 1 396 ? 28.115 -11.062 -46.611 1.00 83.94 396 HIS A O 1
ATOM 3098 N N . VAL A 1 397 ? 26.156 -10.702 -45.550 1.00 81.31 397 VAL A N 1
ATOM 3099 C CA . VAL A 1 397 ? 25.363 -11.641 -46.360 1.00 81.31 397 VAL A CA 1
ATOM 3100 C C . VAL A 1 397 ? 25.376 -11.224 -47.830 1.00 81.31 397 VAL A C 1
ATOM 3102 O O . VAL A 1 397 ? 25.643 -12.047 -48.695 1.00 81.31 397 VAL A O 1
ATOM 3105 N N . MET A 1 398 ? 25.196 -9.937 -48.139 1.00 78.94 398 MET A N 1
ATOM 3106 C CA . MET A 1 398 ? 25.245 -9.463 -49.529 1.00 78.94 398 MET A CA 1
ATOM 3107 C C . MET A 1 398 ? 26.630 -9.607 -50.176 1.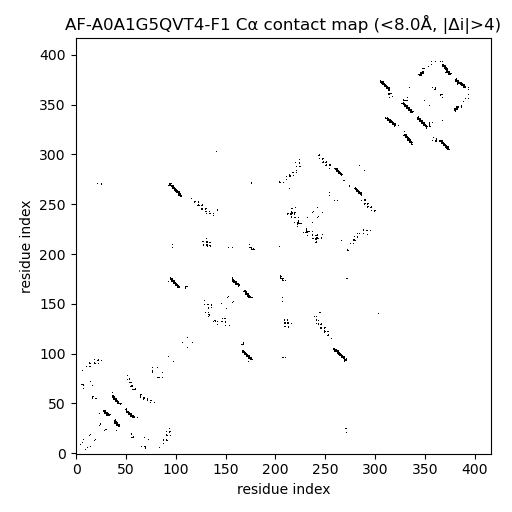00 78.94 398 MET A C 1
ATOM 3109 O O . MET A 1 398 ? 26.724 -9.920 -51.362 1.00 78.94 398 MET A O 1
ATOM 3113 N N . LYS A 1 399 ? 27.715 -9.416 -49.417 1.00 77.00 399 LYS A N 1
ATOM 3114 C CA . LYS A 1 399 ? 29.086 -9.612 -49.921 1.00 77.00 399 LYS A CA 1
ATOM 3115 C C . LYS A 1 399 ? 29.408 -11.083 -50.182 1.00 77.00 399 LYS A C 1
ATOM 3117 O O . LYS A 1 399 ? 30.107 -11.379 -51.143 1.00 77.00 399 LYS A O 1
ATOM 3122 N N . THR A 1 400 ? 28.904 -11.989 -49.348 1.00 66.69 400 THR A N 1
ATOM 3123 C CA . THR A 1 400 ? 29.126 -13.439 -49.486 1.00 66.69 400 THR A CA 1
ATOM 3124 C C . THR A 1 400 ? 28.241 -14.079 -50.555 1.00 66.69 400 THR A C 1
ATOM 3126 O O . THR A 1 400 ? 28.664 -15.046 -51.178 1.00 66.69 400 THR A O 1
ATOM 3129 N N . ASP A 1 401 ? 27.086 -13.482 -50.861 1.00 60.09 401 ASP A N 1
ATOM 3130 C CA . ASP A 1 401 ? 26.245 -13.849 -52.012 1.00 60.09 401 ASP A CA 1
ATOM 3131 C C . ASP A 1 401 ? 26.898 -13.491 -53.363 1.00 60.09 401 ASP A C 1
ATOM 3133 O O . ASP A 1 401 ? 26.511 -13.994 -54.417 1.00 60.09 401 ASP A O 1
ATOM 3137 N N . THR A 1 402 ? 27.916 -12.621 -53.354 1.00 50.88 402 THR A N 1
ATOM 3138 C CA . THR A 1 402 ? 28.595 -12.152 -54.567 1.00 50.88 402 THR A CA 1
ATOM 3139 C C . THR A 1 402 ? 29.893 -12.938 -54.836 1.00 50.88 402 THR A C 1
ATOM 3141 O O . THR A 1 402 ? 30.967 -12.343 -54.840 1.00 50.88 402 THR A O 1
ATOM 3144 N N . ALA A 1 403 ? 29.799 -14.268 -55.040 1.00 33.62 403 ALA A N 1
ATOM 3145 C CA . ALA A 1 403 ? 30.526 -15.089 -56.048 1.00 33.62 403 ALA A CA 1
ATOM 3146 C C . ALA A 1 403 ? 30.713 -16.583 -55.641 1.00 33.62 403 ALA A C 1
ATOM 3148 O O . ALA A 1 403 ? 30.993 -16.833 -54.469 1.00 33.62 403 ALA A O 1
ATOM 3149 N N . PRO A 1 404 ? 30.704 -17.567 -56.589 1.00 41.47 404 PRO A N 1
ATOM 3150 C CA . PRO A 1 404 ? 30.787 -17.395 -58.050 1.00 41.47 404 PRO A CA 1
ATOM 3151 C C . PRO A 1 404 ? 29.722 -18.112 -58.929 1.00 41.47 404 PRO A C 1
ATOM 3153 O O . PRO A 1 404 ? 29.212 -19.174 -58.598 1.00 41.47 404 PRO A O 1
ATOM 3156 N N . ALA A 1 405 ? 29.560 -17.542 -60.137 1.00 37.97 405 ALA A N 1
ATOM 3157 C CA . ALA A 1 405 ? 29.179 -18.145 -61.430 1.00 37.97 405 ALA A CA 1
ATOM 3158 C C . ALA A 1 405 ? 27.722 -18.593 -61.698 1.00 37.97 405 ALA A C 1
ATOM 3160 O O . ALA A 1 405 ? 27.384 -19.751 -61.504 1.00 37.97 405 ALA A O 1
ATOM 3161 N N . SER A 1 406 ? 26.928 -17.705 -62.317 1.00 39.12 406 SER A N 1
ATOM 3162 C CA . SER A 1 406 ? 26.362 -17.882 -63.681 1.00 39.12 406 SER A CA 1
ATOM 3163 C C . SER A 1 406 ? 25.157 -16.956 -63.919 1.00 39.12 406 SER A C 1
ATOM 3165 O O . SER A 1 406 ? 24.028 -17.414 -63.986 1.00 39.12 406 SER A O 1
ATOM 3167 N N . LEU A 1 407 ? 25.371 -15.645 -64.041 1.00 40.09 407 LEU A N 1
ATOM 3168 C CA . LEU A 1 407 ? 24.345 -14.714 -64.555 1.00 40.09 407 LEU A CA 1
ATOM 3169 C C . LEU A 1 407 ? 24.994 -13.519 -65.284 1.00 40.09 407 LEU A C 1
ATOM 3171 O O . LEU A 1 407 ? 24.423 -12.440 -65.380 1.00 40.09 407 LEU A O 1
ATOM 3175 N N . VAL A 1 408 ? 26.215 -13.712 -65.803 1.00 40.28 408 VAL A N 1
ATOM 3176 C CA . VAL A 1 408 ? 26.879 -12.744 -66.699 1.00 40.28 408 VAL A CA 1
ATOM 3177 C C . VAL A 1 408 ? 26.494 -12.989 -68.172 1.00 40.28 408 VAL A C 1
ATOM 3179 O O . VAL A 1 408 ? 26.690 -12.103 -68.996 1.00 40.28 408 VAL A O 1
ATOM 3182 N N . ASP A 1 409 ? 25.836 -14.113 -68.496 1.00 38.12 409 ASP A N 1
ATOM 3183 C CA . ASP A 1 409 ? 25.476 -14.471 -69.881 1.00 38.12 409 ASP A CA 1
ATOM 3184 C C . ASP A 1 409 ? 23.968 -14.424 -70.210 1.00 38.12 409 ASP A C 1
ATOM 3186 O O . ASP A 1 409 ? 23.609 -14.460 -71.381 1.00 38.12 409 ASP A O 1
ATOM 3190 N N . GLU A 1 410 ? 23.053 -14.264 -69.243 1.00 38.25 410 GLU A N 1
ATOM 3191 C CA . GLU A 1 410 ? 21.604 -14.370 -69.537 1.00 38.25 410 GLU A CA 1
ATOM 3192 C C . GLU A 1 410 ? 20.893 -13.036 -69.833 1.00 38.25 410 GLU A C 1
ATOM 3194 O O . GLU A 1 410 ? 19.823 -13.027 -70.439 1.00 38.25 410 GLU A O 1
ATOM 3199 N N . VAL A 1 411 ? 21.502 -11.893 -69.500 1.00 38.28 411 VAL A N 1
ATOM 3200 C CA . VAL A 1 411 ? 20.966 -10.565 -69.875 1.00 38.28 411 VAL A CA 1
ATOM 3201 C C . VAL A 1 411 ? 21.601 -10.041 -71.170 1.00 38.28 411 VAL A C 1
ATOM 3203 O O . VAL A 1 411 ? 21.018 -9.200 -71.847 1.00 38.28 411 VAL A O 1
ATOM 3206 N N . ARG A 1 412 ? 22.742 -10.596 -71.605 1.00 37.97 412 ARG A N 1
ATOM 3207 C CA . ARG A 1 412 ? 23.410 -10.184 -72.854 1.00 37.97 412 ARG A CA 1
ATOM 3208 C C . ARG A 1 412 ? 22.842 -10.843 -74.122 1.00 37.97 412 ARG A C 1
ATOM 3210 O O . ARG A 1 412 ? 23.217 -10.438 -75.217 1.00 37.97 412 ARG A O 1
ATOM 3217 N N . GLN A 1 413 ? 21.921 -11.803 -73.986 1.00 40.81 413 GLN A N 1
ATOM 3218 C CA . GLN A 1 413 ? 21.330 -12.556 -75.103 1.00 40.81 413 GLN A CA 1
ATOM 3219 C C . GLN A 1 413 ? 19.857 -12.203 -75.411 1.00 40.81 413 GLN A C 1
ATOM 3221 O O . GLN A 1 413 ? 19.255 -12.855 -76.258 1.00 40.81 413 GLN A O 1
ATOM 3226 N N . ARG A 1 414 ? 19.261 -11.190 -74.758 1.00 42.34 414 ARG A N 1
ATOM 3227 C CA . ARG A 1 414 ? 17.867 -10.751 -75.011 1.00 42.34 414 ARG A CA 1
ATOM 3228 C C . ARG A 1 414 ? 17.712 -9.360 -75.649 1.00 42.34 414 ARG A C 1
ATOM 3230 O O . ARG A 1 414 ? 16.596 -8.869 -75.736 1.00 42.34 414 ARG A O 1
ATOM 3237 N N . GLU A 1 415 ? 18.793 -8.758 -76.150 1.00 38.53 415 GLU A N 1
ATOM 3238 C CA . GLU A 1 415 ? 18.749 -7.519 -76.961 1.00 38.53 415 GLU A CA 1
ATOM 3239 C C . GLU A 1 415 ? 19.342 -7.685 -78.377 1.00 38.53 415 GLU A C 1
ATOM 3241 O O . GLU A 1 415 ? 19.706 -6.712 -79.034 1.00 38.53 415 GLU A O 1
ATOM 3246 N N . ILE A 1 416 ? 19.416 -8.918 -78.884 1.00 45.25 416 ILE A N 1
ATOM 3247 C CA . ILE A 1 416 ? 19.516 -9.170 -80.328 1.00 45.25 416 ILE A CA 1
ATOM 3248 C C . ILE A 1 416 ? 18.358 -10.089 -80.706 1.00 45.25 416 ILE A C 1
ATOM 3250 O O . ILE A 1 416 ? 18.559 -11.281 -80.904 1.00 45.25 416 ILE A O 1
ATOM 3254 N N . GLU A 1 417 ? 17.150 -9.527 -80.723 1.00 37.03 417 GLU A N 1
ATOM 3255 C CA . GLU A 1 417 ? 16.049 -9.890 -81.631 1.00 37.03 417 GLU A CA 1
ATOM 3256 C C . GLU A 1 417 ? 14.945 -8.828 -81.600 1.00 37.03 417 GLU A C 1
ATOM 3258 O O . GLU A 1 417 ? 14.506 -8.452 -80.488 1.00 37.03 417 GLU A O 1
#

Secondary structure (DSSP, 8-state):
------HHHHSTTTT-HHHHHHHHHHTTPEEEEEETTEEEEE---BTTBPPPEEEEE--TTSTTHHHHHHHHHHHHHHHHT--HHHHHHHHHHTTEEEEEEEEE---SSS---HHHHHHHHHHHHHHHHHHHHHHH-TT--S-SSPPHHHHHHHHHTEEE-PPPTTS-EEEEEEE---SSSTTSS--------------------HHHHHHHHHHHHHHHHHHHH-TT-TT---HHHHHHTT--HHHHHHHHHHHT-TT--EEEEEEE--TTSPPPTT--SEEEEEHHHHHHHHHHHHHHHHHHS--EEEEEEEEEEEEE-S--TT-TT-EEEEEEEEETTEEEEEEEEE-THHHHHHHHHHHHT-EEEEEEEEEEETTEEEEEEEEEEE-HHHHHHHHHSS-SSSSSSSSTTSS--